Protein AF-A0A935AZ29-F1 (afdb_monomer)

Solvent-accessible surface area (backbone atoms only — not comparable to full-atom values): 34578 Å² total; per-residue (Å²): 134,59,68,70,59,53,54,51,51,51,54,51,46,58,69,48,47,62,60,46,58,65,52,66,77,64,65,74,76,57,64,61,58,50,52,41,52,52,49,41,52,54,18,55,52,34,42,72,74,44,56,75,71,42,26,54,54,17,50,50,54,36,53,52,41,54,60,68,49,54,85,45,92,51,44,73,58,53,51,52,52,50,48,53,51,47,54,53,47,50,60,52,46,57,55,52,74,77,37,100,56,60,80,73,56,61,77,51,50,57,63,28,51,51,39,40,53,52,23,51,54,50,24,73,73,65,75,39,66,81,65,26,55,60,34,48,50,50,21,49,50,50,38,52,49,46,70,74,32,62,79,53,41,55,55,50,52,56,47,52,50,53,51,50,57,49,53,51,45,57,50,49,54,51,51,50,51,48,46,39,64,69,50,50,48,52,51,56,50,48,30,61,71,73,69,52,55,91,84,69,61,91,74,74,56,95,84,63,82,74,75,74,75,85,74,79,81,73,86,79,85,80,86,87,81,88,82,91,80,88,80,83,87,79,80,74,55,70,73,54,54,52,51,53,51,55,51,51,52,54,49,50,52,52,47,53,51,50,53,51,50,53,50,55,48,49,73,71,65,58,80,69,71,83,72,87,64,59,78,56,55,79,79,71,38,73,37,49,82,49,70,72,57,36,58,54,36,54,51,53,48,51,52,53,50,55,54,46,58,58,49,71,77,42,91,65,92,62,95,68,82,71,79,67,50,75,37,67,32,70,66,67,83,74,39,74,80,52,67,83,72,58,94,55,80,40,35,32,38,36,23,21,36,50,46,54,22,50,65,28,57,79,78,33,14,30,54,28,31,39,19,52,52,29,42,62,37,80,40,61,31,32,26,46,34,62,28,41,72,70,46,22,49,47,53,50,27,57,55,43,55,51,47,58,74,76,44,80,72,42,61,34,37,40,44,38,37,56,65,42,38,59,49,30,49,55,38,29,14,71,68,36,42,52,84,56,53,68,88,72,51,43,61,64,38,51,50,53,51,57,50,50,54,50,48,65,76,61,73,66,86,75,70,86,75,67,94,68,74,78,62,62,51,70,76,70,59,42,64,60,50,10,51,33,39,30,55,36,44,47,56,14,52,52,51,37,48,58,49,29,56,77,62,78,24,48,77,49,44,31,36,52,45,35,59,59,64,36,47,74,75,43,73,53,53,52,53,30,36,54,34,73,66,55,48,67,73,56,33,53,47,49,32,49,20,52,52,45,21,53,64,68,38,54,91,72,66,51,46,78,39,43,64,77,60,41,77,57,76,68,47,37,44,74,46,58,62,32,34,19,45,69,41,19,41,53,50,19,62,68,48,42,62,64,50,29,61,79,63,73,48,71,84,49,74,71,68,82,73,74,90,86,121

Structure (mmCIF, N/CA/C/O backbone):
data_AF-A0A935AZ29-F1
#
_entry.id   AF-A0A935AZ29-F1
#
loop_
_atom_site.group_PDB
_atom_site.id
_atom_site.type_symbol
_atom_site.label_atom_id
_atom_site.label_alt_id
_atom_site.label_comp_id
_atom_site.label_asym_id
_atom_site.label_entity_id
_atom_site.label_seq_id
_atom_site.pdbx_PDB_ins_code
_atom_site.Cartn_x
_atom_site.Cartn_y
_atom_site.Cartn_z
_atom_site.occupancy
_atom_site.B_iso_or_equiv
_atom_site.auth_seq_id
_atom_site.auth_comp_id
_atom_site.auth_asym_id
_atom_site.auth_atom_id
_atom_site.pdbx_PDB_model_num
ATOM 1 N N . MET A 1 1 ? 31.786 -24.483 1.253 1.00 43.69 1 MET A N 1
ATOM 2 C CA . MET A 1 1 ? 31.634 -24.511 -0.225 1.00 43.69 1 MET A CA 1
ATOM 3 C C . MET A 1 1 ? 30.413 -23.687 -0.594 1.00 43.69 1 MET A C 1
ATOM 5 O O . MET A 1 1 ? 29.490 -23.657 0.206 1.00 43.69 1 MET A O 1
ATOM 9 N N . SER A 1 2 ? 30.392 -23.009 -1.744 1.00 54.06 2 SER A N 1
ATOM 10 C CA . SER A 1 2 ? 29.169 -22.340 -2.207 1.00 54.06 2 SER A CA 1
ATOM 11 C C . SER A 1 2 ? 28.239 -23.341 -2.896 1.00 54.06 2 SER A C 1
ATOM 13 O O . SER A 1 2 ? 28.697 -24.238 -3.604 1.00 54.06 2 SER A O 1
ATOM 15 N N . ASP A 1 3 ? 26.934 -23.154 -2.717 1.00 44.38 3 ASP A N 1
ATOM 16 C CA . ASP A 1 3 ? 25.854 -23.972 -3.293 1.00 44.38 3 ASP A CA 1
ATOM 17 C C . ASP A 1 3 ? 26.015 -24.177 -4.820 1.00 44.38 3 ASP A C 1
ATOM 19 O O . ASP A 1 3 ? 25.846 -25.270 -5.357 1.00 44.38 3 ASP A O 1
ATOM 23 N N . ARG A 1 4 ? 26.527 -23.158 -5.524 1.00 45.59 4 ARG A N 1
ATOM 24 C CA . ARG A 1 4 ? 26.879 -23.237 -6.953 1.00 45.59 4 ARG A CA 1
ATOM 25 C C . ARG A 1 4 ? 27.866 -24.360 -7.299 1.00 45.59 4 ARG A C 1
ATOM 27 O O . ARG A 1 4 ? 27.698 -25.001 -8.330 1.00 45.59 4 ARG A O 1
ATOM 34 N N . VAL A 1 5 ? 28.884 -24.595 -6.467 1.00 45.91 5 VAL A N 1
ATOM 35 C CA . VAL A 1 5 ? 29.889 -25.652 -6.697 1.00 45.91 5 VAL A CA 1
ATOM 36 C C . VAL A 1 5 ? 29.271 -27.033 -6.481 1.00 45.91 5 VAL A C 1
ATOM 38 O O . VAL A 1 5 ? 29.545 -27.947 -7.254 1.00 45.91 5 VAL A O 1
ATOM 41 N N . LEU A 1 6 ? 28.386 -27.167 -5.488 1.00 44.88 6 LEU A N 1
ATOM 42 C CA . LEU A 1 6 ? 27.657 -28.407 -5.220 1.00 44.88 6 LEU A CA 1
ATOM 43 C C . LEU A 1 6 ? 26.726 -28.770 -6.388 1.00 44.88 6 LEU A C 1
ATOM 45 O O . LEU A 1 6 ? 26.780 -29.891 -6.886 1.00 44.88 6 LEU A O 1
ATOM 49 N N . ARG A 1 7 ? 25.941 -27.808 -6.892 1.00 45.50 7 ARG A N 1
ATOM 50 C CA . ARG A 1 7 ? 25.030 -28.012 -8.036 1.00 45.50 7 ARG A CA 1
ATOM 51 C C . ARG A 1 7 ? 25.766 -28.384 -9.329 1.00 45.50 7 ARG A C 1
ATOM 53 O O . ARG A 1 7 ? 25.302 -29.259 -10.054 1.00 45.50 7 ARG A O 1
ATOM 60 N N . ILE A 1 8 ? 26.923 -27.770 -9.601 1.00 48.09 8 ILE A N 1
ATOM 61 C CA . ILE A 1 8 ? 27.781 -28.145 -10.743 1.00 48.09 8 ILE A CA 1
ATOM 62 C C . ILE A 1 8 ? 28.334 -29.567 -10.555 1.00 48.09 8 ILE A C 1
ATOM 64 O O . ILE A 1 8 ? 28.278 -30.362 -11.489 1.00 48.09 8 ILE A O 1
ATOM 68 N N . GLY A 1 9 ? 28.798 -29.912 -9.348 1.00 44.81 9 GLY A N 1
ATOM 69 C CA . GLY A 1 9 ? 29.251 -31.266 -9.021 1.00 44.81 9 GLY A CA 1
ATOM 70 C C . GLY A 1 9 ? 28.166 -32.324 -9.242 1.00 44.81 9 GLY A C 1
ATOM 71 O O . GLY A 1 9 ? 28.434 -33.348 -9.858 1.00 44.81 9 GLY A O 1
ATOM 72 N N . ILE A 1 10 ? 26.927 -32.053 -8.822 1.00 46.47 10 ILE A N 1
ATOM 73 C CA . ILE A 1 10 ? 25.776 -32.945 -9.036 1.00 46.47 10 ILE A CA 1
ATOM 74 C C . ILE A 1 10 ? 25.456 -33.094 -10.532 1.00 46.47 10 ILE A C 1
ATOM 76 O O . ILE A 1 10 ? 25.300 -34.216 -11.008 1.00 46.47 10 ILE A O 1
ATOM 80 N N . ALA A 1 11 ? 25.409 -31.996 -11.294 1.00 46.31 11 ALA A N 1
ATOM 81 C CA . ALA A 1 11 ? 25.107 -32.041 -12.727 1.00 46.31 11 ALA A CA 1
ATOM 82 C C . ALA A 1 11 ? 26.162 -32.822 -13.536 1.00 46.31 11 ALA A C 1
ATOM 84 O O . ALA A 1 11 ? 25.806 -33.631 -14.394 1.00 46.31 11 ALA A O 1
ATOM 85 N N . VAL A 1 12 ? 27.452 -32.628 -13.230 1.00 46.06 12 VAL A N 1
ATOM 86 C CA . VAL A 1 12 ? 28.551 -33.395 -13.842 1.00 46.06 12 VAL A CA 1
ATOM 87 C C . VAL A 1 12 ? 28.464 -34.869 -13.446 1.00 46.06 12 VAL A C 1
ATOM 89 O O . VAL A 1 12 ? 28.540 -35.727 -14.321 1.00 46.06 12 VAL A O 1
ATOM 92 N N . SER A 1 13 ? 28.222 -35.178 -12.167 1.00 43.66 13 SER A N 1
ATOM 93 C CA . SER A 1 13 ? 28.039 -36.560 -11.708 1.00 43.66 13 SER A CA 1
ATOM 94 C C . SER A 1 13 ? 26.893 -37.261 -12.438 1.00 43.66 13 SER A C 1
ATOM 96 O O . SER A 1 13 ? 27.091 -38.359 -12.942 1.00 43.66 13 SER A O 1
ATOM 98 N N . ILE A 1 14 ? 25.723 -36.632 -12.585 1.00 47.75 14 ILE A N 1
ATOM 99 C CA . ILE A 1 14 ? 24.576 -37.229 -13.295 1.00 47.75 14 ILE A CA 1
ATOM 100 C C . ILE A 1 14 ? 24.903 -37.474 -14.779 1.00 47.75 14 ILE A C 1
ATOM 102 O O . ILE A 1 14 ? 24.623 -38.556 -15.299 1.00 47.75 14 ILE A O 1
ATOM 106 N N . GLY A 1 15 ? 25.546 -36.512 -15.452 1.00 45.72 15 GLY A N 1
ATOM 10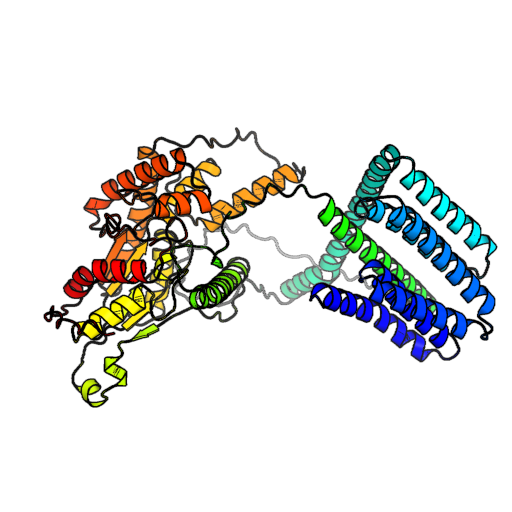7 C CA . GLY A 1 15 ? 25.950 -36.650 -16.857 1.00 45.72 15 GLY A CA 1
ATOM 108 C C . GLY A 1 15 ? 27.014 -37.729 -17.107 1.00 45.72 15 GLY A C 1
ATOM 109 O O . GLY A 1 15 ? 27.065 -38.295 -18.197 1.00 45.72 15 GLY A O 1
ATOM 110 N N . VAL A 1 16 ? 27.838 -38.038 -16.101 1.00 45.22 16 VAL A N 1
ATOM 111 C CA . VAL A 1 16 ? 28.940 -39.012 -16.176 1.00 45.22 16 VAL A CA 1
ATOM 112 C C . VAL A 1 16 ? 28.525 -40.411 -15.694 1.00 45.22 16 VAL A C 1
ATOM 114 O O . VAL A 1 16 ? 28.940 -41.405 -16.290 1.00 45.22 16 VAL A O 1
ATOM 117 N N . VAL A 1 17 ? 27.670 -40.514 -14.670 1.00 44.66 17 VAL A N 1
ATOM 118 C CA . VAL A 1 17 ? 27.229 -41.790 -14.070 1.00 44.66 17 VAL A CA 1
ATOM 119 C C . VAL A 1 17 ? 26.362 -42.618 -15.024 1.00 44.66 17 VAL A C 1
ATOM 121 O O . VAL A 1 17 ? 26.523 -43.836 -15.078 1.00 44.66 17 VAL A O 1
ATOM 124 N N . GLY A 1 18 ? 25.499 -41.988 -15.831 1.00 49.12 18 GLY A N 1
ATOM 125 C CA . GLY A 1 18 ? 24.672 -42.693 -16.824 1.00 49.12 18 GLY A CA 1
ATOM 126 C C . GLY A 1 18 ? 25.494 -43.491 -17.856 1.00 49.12 18 GLY A C 1
ATOM 127 O O . GLY A 1 18 ? 25.250 -44.686 -18.037 1.00 49.12 18 GLY A O 1
ATOM 128 N N . PRO A 1 19 ? 26.499 -42.878 -18.513 1.00 48.34 19 PRO A N 1
ATOM 129 C CA . PRO A 1 19 ? 27.476 -43.597 -19.331 1.00 48.34 19 PRO A CA 1
ATOM 130 C C . PRO A 1 19 ? 28.297 -44.638 -18.554 1.00 48.34 19 PRO A C 1
ATOM 132 O O . PRO A 1 19 ? 28.540 -45.722 -19.082 1.00 48.34 19 PRO A O 1
ATOM 135 N N . LEU A 1 20 ? 28.694 -44.344 -17.308 1.00 43.06 20 LEU A N 1
ATOM 136 C CA . LEU A 1 20 ? 29.490 -45.251 -16.468 1.00 43.06 20 LEU A CA 1
ATOM 137 C C . LEU A 1 20 ? 28.772 -46.574 -16.183 1.00 43.06 20 LEU A C 1
ATOM 139 O O . LEU A 1 20 ? 29.375 -47.633 -16.347 1.00 43.06 20 LEU A O 1
ATOM 143 N N . ALA A 1 21 ? 27.483 -46.523 -15.834 1.00 45.62 21 ALA A N 1
ATOM 144 C CA . ALA A 1 21 ? 26.670 -47.711 -15.567 1.00 45.62 21 ALA A CA 1
ATOM 145 C C . ALA A 1 21 ? 26.665 -48.692 -16.757 1.00 45.62 21 ALA A C 1
ATOM 147 O O . ALA A 1 21 ? 26.836 -49.893 -16.570 1.00 45.62 21 ALA A O 1
ATOM 148 N N . ARG A 1 22 ? 26.587 -48.176 -17.993 1.00 45.03 22 ARG A N 1
ATOM 149 C CA . ARG A 1 22 ? 26.667 -48.986 -19.224 1.00 45.03 22 ARG A CA 1
ATOM 150 C C . ARG A 1 22 ? 28.060 -49.514 -19.562 1.00 45.03 22 ARG A C 1
ATOM 152 O O . ARG A 1 22 ? 28.168 -50.453 -20.343 1.00 45.03 22 ARG A O 1
ATOM 159 N N . ILE A 1 23 ? 29.124 -48.896 -19.053 1.00 45.34 23 ILE A N 1
ATOM 160 C CA . ILE A 1 23 ? 30.498 -49.374 -19.271 1.00 45.34 23 ILE A CA 1
ATOM 161 C C . ILE A 1 23 ? 30.816 -50.506 -18.286 1.00 45.34 23 ILE A C 1
ATOM 163 O O . ILE A 1 23 ? 31.440 -51.491 -18.683 1.00 45.34 23 ILE A O 1
ATOM 167 N N . ILE A 1 24 ? 30.317 -50.411 -17.048 1.00 47.31 24 ILE A N 1
ATOM 168 C CA . ILE A 1 24 ? 30.446 -51.445 -16.008 1.00 47.31 24 ILE A CA 1
ATOM 169 C C . ILE A 1 24 ? 29.859 -52.791 -16.472 1.00 47.31 24 ILE A C 1
ATOM 171 O O . ILE A 1 24 ? 30.486 -53.824 -16.253 1.00 47.31 24 ILE A O 1
ATOM 175 N N . GLU A 1 25 ? 28.741 -52.789 -17.206 1.00 47.16 25 GLU A N 1
ATOM 176 C CA . GLU A 1 25 ? 28.139 -54.004 -17.791 1.00 47.16 25 GLU A CA 1
ATOM 177 C C . GLU A 1 25 ? 29.014 -54.720 -18.846 1.00 47.16 25 GLU A C 1
ATOM 179 O O . GLU A 1 25 ? 28.689 -55.840 -19.235 1.00 47.16 25 GLU A O 1
ATOM 184 N N . THR A 1 26 ? 30.099 -54.109 -19.352 1.00 47.38 26 THR A N 1
ATOM 185 C CA . THR A 1 26 ? 30.843 -54.647 -20.516 1.00 47.38 26 THR A CA 1
ATOM 186 C C . THR A 1 26 ? 32.161 -55.365 -20.216 1.00 47.38 26 THR A C 1
ATOM 188 O O . THR A 1 26 ? 32.652 -56.065 -21.100 1.00 47.38 26 THR A O 1
ATOM 191 N N . GLY A 1 27 ? 32.701 -55.253 -18.997 1.00 51.75 27 GLY A N 1
ATOM 192 C CA . GLY A 1 27 ? 33.921 -55.956 -18.570 1.00 51.75 27 GLY A CA 1
ATOM 193 C C . GLY A 1 27 ? 35.248 -55.465 -19.191 1.00 51.75 27 GLY A C 1
ATOM 194 O O . GLY A 1 27 ? 35.277 -54.880 -20.270 1.00 51.75 27 GLY A O 1
ATOM 195 N N . SER A 1 28 ? 36.345 -55.751 -18.474 1.00 52.88 28 SER A N 1
ATOM 196 C CA . SER A 1 28 ? 37.759 -55.406 -18.756 1.00 52.88 28 SER A CA 1
ATOM 197 C C . SER A 1 28 ? 38.143 -53.909 -18.774 1.00 52.88 28 SER A C 1
ATOM 199 O O . SER A 1 28 ? 37.348 -53.047 -19.141 1.00 52.88 28 SER A O 1
ATOM 201 N N . ASP A 1 29 ? 39.380 -53.637 -18.319 1.00 50.22 29 ASP A N 1
ATOM 202 C CA . ASP A 1 29 ? 40.332 -52.493 -18.418 1.00 50.22 29 ASP A CA 1
ATOM 203 C C . ASP A 1 29 ? 39.850 -51.033 -18.544 1.00 50.22 29 ASP A C 1
ATOM 205 O O . ASP A 1 29 ? 40.463 -50.106 -18.009 1.00 50.22 29 ASP A O 1
ATOM 209 N N . ARG A 1 30 ? 38.733 -50.795 -19.223 1.00 53.62 30 ARG A N 1
ATOM 210 C CA . ARG A 1 30 ? 38.114 -49.490 -19.480 1.00 53.62 30 ARG A CA 1
ATOM 211 C C . ARG A 1 30 ? 37.703 -48.767 -18.201 1.00 53.62 30 ARG A C 1
ATOM 213 O O . ARG A 1 30 ? 37.704 -47.538 -18.186 1.00 53.62 30 ARG A O 1
ATOM 220 N N . LEU A 1 31 ? 37.406 -49.501 -17.125 1.00 53.03 31 LEU A N 1
ATOM 221 C CA . LEU A 1 31 ? 37.087 -48.920 -15.818 1.00 53.03 31 LEU A CA 1
ATOM 222 C C . LEU A 1 31 ? 38.240 -48.045 -15.297 1.00 53.03 31 LEU A C 1
ATOM 224 O O . LEU A 1 31 ? 37.994 -46.933 -14.835 1.00 53.03 31 LEU A O 1
ATOM 228 N N . ALA A 1 32 ? 39.494 -48.489 -15.449 1.00 54.56 32 ALA A N 1
ATOM 229 C CA . ALA A 1 32 ? 40.665 -47.716 -15.036 1.00 54.56 32 ALA A CA 1
ATOM 230 C C . ALA A 1 32 ? 40.810 -46.426 -15.862 1.00 54.56 32 ALA A C 1
ATOM 232 O O . ALA A 1 32 ? 41.009 -45.351 -15.298 1.00 54.56 32 ALA A O 1
ATOM 233 N N . SER A 1 33 ? 40.631 -46.498 -17.187 1.00 53.34 33 SER A N 1
ATOM 234 C CA . SER A 1 33 ? 40.669 -45.311 -18.057 1.00 53.34 33 SER A CA 1
ATOM 235 C C . SER A 1 33 ? 39.563 -44.303 -17.731 1.00 53.34 33 SER A C 1
ATOM 237 O O . SER A 1 33 ? 39.808 -43.099 -17.757 1.00 53.34 33 SER A O 1
ATOM 239 N N . VAL A 1 34 ? 38.359 -44.777 -17.393 1.00 55.00 34 VAL A N 1
ATOM 240 C CA . VAL A 1 34 ? 37.235 -43.912 -17.009 1.00 55.00 34 VAL A CA 1
ATOM 241 C C . VAL A 1 34 ? 37.463 -43.273 -15.638 1.00 55.00 34 VAL A C 1
ATOM 243 O O . VAL A 1 34 ? 37.246 -42.072 -15.503 1.00 55.00 34 VAL A O 1
ATOM 246 N N . ILE A 1 35 ? 37.964 -44.015 -14.644 1.00 61.34 35 ILE A N 1
ATOM 247 C CA . ILE A 1 35 ? 38.332 -43.450 -13.334 1.00 61.34 35 ILE A CA 1
ATOM 248 C C . ILE A 1 35 ? 39.399 -42.359 -13.505 1.00 61.34 35 ILE A C 1
ATOM 250 O O . ILE A 1 35 ? 39.239 -41.265 -12.968 1.00 61.34 35 ILE A O 1
ATOM 254 N N . VAL A 1 36 ? 40.436 -42.605 -14.313 1.00 59.62 36 VAL A N 1
ATOM 255 C CA . VAL A 1 36 ? 41.476 -41.607 -14.614 1.00 59.62 36 VAL A CA 1
ATOM 256 C C . VAL A 1 36 ? 40.881 -40.371 -15.301 1.00 59.62 36 VAL A C 1
ATOM 258 O O . VAL A 1 36 ? 41.150 -39.260 -14.857 1.00 59.62 36 VAL A O 1
ATOM 261 N N . LEU A 1 37 ? 40.018 -40.527 -16.312 1.00 56.50 37 LEU A N 1
ATOM 262 C CA . LEU A 1 37 ? 39.328 -39.402 -16.967 1.00 56.50 37 LEU A CA 1
ATOM 263 C C . LEU A 1 37 ? 38.460 -38.583 -15.998 1.00 56.50 37 LEU A C 1
ATOM 265 O O . LEU A 1 37 ? 38.469 -37.353 -16.054 1.00 56.50 37 LEU A O 1
ATOM 269 N N . VAL A 1 38 ? 37.744 -39.242 -15.085 1.00 58.25 38 VAL A N 1
ATOM 270 C CA . VAL A 1 38 ? 36.916 -38.574 -14.071 1.00 58.25 38 VAL A CA 1
ATOM 271 C C . VAL A 1 38 ? 37.784 -37.802 -13.073 1.00 58.25 38 VAL A C 1
ATOM 273 O O . VAL A 1 38 ? 37.507 -36.630 -12.810 1.00 58.25 38 VAL A O 1
ATOM 276 N N . VAL A 1 39 ? 38.865 -38.400 -12.562 1.00 63.56 39 VAL A N 1
ATOM 277 C CA . VAL A 1 39 ? 39.782 -37.723 -11.626 1.00 63.56 39 VAL A CA 1
ATOM 278 C C . VAL A 1 39 ? 40.533 -36.571 -12.306 1.00 63.56 39 VAL A C 1
ATOM 280 O O . VAL A 1 39 ? 40.658 -35.501 -11.710 1.00 63.56 39 VAL A O 1
ATOM 283 N N . LEU A 1 40 ? 40.949 -36.724 -13.570 1.00 60.44 40 LEU A N 1
ATOM 284 C CA . LEU A 1 40 ? 41.510 -35.633 -14.377 1.00 60.44 40 LEU A CA 1
ATOM 285 C C . LEU A 1 40 ? 40.500 -34.486 -14.549 1.00 60.44 40 LEU A C 1
ATOM 287 O O . LEU A 1 40 ? 40.853 -33.327 -14.332 1.00 60.44 40 LEU A O 1
ATOM 291 N N . GLY A 1 41 ? 39.237 -34.792 -14.865 1.00 62.41 41 GLY A N 1
ATOM 292 C CA . GLY A 1 41 ? 38.167 -33.799 -14.997 1.00 62.41 41 GLY A CA 1
ATOM 293 C C . GLY A 1 41 ? 37.921 -33.009 -13.707 1.00 62.41 41 GLY A C 1
ATOM 294 O O . GLY A 1 41 ? 37.930 -31.775 -13.721 1.00 62.41 41 GLY A O 1
ATOM 295 N N . PHE A 1 42 ? 37.779 -33.698 -12.569 1.00 59.38 42 PHE A N 1
ATOM 296 C CA . PHE A 1 42 ? 37.645 -33.045 -11.261 1.00 59.38 42 PHE A CA 1
ATOM 297 C C . PHE A 1 42 ? 38.903 -32.259 -10.862 1.00 59.38 42 PHE A C 1
ATOM 299 O O . PHE A 1 42 ? 38.783 -31.165 -10.304 1.00 59.38 42 PHE A O 1
ATOM 306 N N . GLY A 1 43 ? 40.097 -32.755 -11.198 1.00 64.12 43 GLY A N 1
ATOM 307 C CA . GLY A 1 43 ? 41.363 -32.051 -11.002 1.00 64.12 43 GLY A CA 1
ATOM 308 C C . GLY A 1 43 ? 41.422 -30.732 -11.776 1.00 64.12 43 GLY A C 1
ATOM 309 O O . GLY A 1 43 ? 41.698 -29.686 -11.191 1.00 64.12 43 GLY A O 1
ATOM 310 N N . VAL A 1 44 ? 41.085 -30.733 -13.068 1.00 59.84 44 VAL A N 1
ATOM 311 C CA . VAL A 1 44 ? 41.073 -29.514 -13.897 1.00 59.84 44 VAL A CA 1
ATOM 312 C C . VAL A 1 44 ? 40.068 -28.486 -13.362 1.00 59.84 44 VAL A C 1
ATOM 314 O O . VAL A 1 44 ? 40.403 -27.305 -13.238 1.00 59.84 44 VAL A O 1
ATOM 317 N N . VAL A 1 45 ? 38.866 -28.915 -12.960 1.00 53.44 45 VAL A N 1
ATOM 318 C CA . VAL A 1 45 ? 37.859 -28.025 -12.351 1.00 53.44 45 VAL A CA 1
ATOM 319 C C . VAL A 1 45 ? 38.340 -27.466 -11.004 1.00 53.44 45 VAL A C 1
ATOM 321 O O . VAL A 1 45 ? 38.231 -26.261 -10.764 1.00 53.44 45 VAL A O 1
ATOM 324 N N . GLY A 1 46 ? 38.930 -28.302 -10.143 1.00 60.62 46 GLY A N 1
ATOM 325 C CA . GLY A 1 46 ? 39.492 -27.891 -8.851 1.00 60.62 46 GLY A CA 1
ATOM 326 C C . GLY A 1 46 ? 40.662 -26.910 -8.985 1.00 60.62 46 GLY A C 1
ATOM 327 O O . GLY A 1 46 ? 40.726 -25.918 -8.256 1.00 60.62 46 GLY A O 1
ATOM 328 N N . ALA A 1 47 ? 41.541 -27.127 -9.966 1.00 58.94 47 ALA A N 1
ATOM 329 C CA . ALA A 1 47 ? 42.641 -26.225 -10.292 1.00 58.94 47 ALA A CA 1
ATOM 330 C C . ALA A 1 47 ? 42.151 -24.875 -10.852 1.00 58.94 47 ALA A C 1
ATOM 332 O O . ALA A 1 47 ? 42.747 -23.834 -10.569 1.00 58.94 47 ALA A O 1
ATOM 333 N N . HIS A 1 48 ? 41.049 -24.863 -11.608 1.00 55.53 48 HIS A N 1
ATOM 334 C CA . HIS A 1 48 ? 40.499 -23.637 -12.188 1.00 55.53 48 HIS A CA 1
ATOM 335 C C . HIS A 1 48 ? 39.697 -22.793 -11.178 1.00 55.53 48 HIS A C 1
ATOM 337 O O . HIS A 1 48 ? 39.780 -21.562 -11.195 1.00 55.53 48 HIS A O 1
ATOM 343 N N . ALA A 1 49 ? 38.934 -23.435 -10.286 1.00 53.50 49 ALA A N 1
ATOM 344 C CA . ALA A 1 49 ? 38.009 -22.763 -9.366 1.00 53.50 49 ALA A CA 1
ATOM 345 C C . ALA A 1 49 ? 38.547 -22.553 -7.935 1.00 53.50 49 ALA A C 1
ATOM 347 O O . ALA A 1 49 ? 37.981 -21.757 -7.185 1.00 53.50 49 ALA A O 1
ATOM 348 N N . GLY A 1 50 ? 39.604 -23.266 -7.534 1.00 58.94 50 GLY A N 1
ATOM 349 C CA . GLY A 1 50 ? 40.095 -23.291 -6.155 1.00 58.94 50 GLY A CA 1
ATOM 350 C C . GLY A 1 50 ? 41.136 -22.228 -5.783 1.00 58.94 50 GLY A C 1
ATOM 351 O O . GLY A 1 50 ? 41.752 -21.579 -6.638 1.00 58.94 50 GLY A O 1
ATOM 352 N N . THR A 1 51 ? 41.364 -22.098 -4.470 1.00 71.00 51 THR A N 1
ATOM 353 C CA . THR A 1 51 ? 42.488 -21.344 -3.888 1.00 71.00 51 THR A CA 1
ATOM 354 C C . THR A 1 51 ? 43.808 -22.065 -4.174 1.00 71.00 51 THR A C 1
ATOM 356 O O . THR A 1 51 ? 43.805 -23.242 -4.529 1.00 71.00 51 THR A O 1
ATOM 359 N N . LEU A 1 52 ? 44.956 -21.398 -3.992 1.00 63.22 52 LEU A N 1
ATOM 360 C CA . LEU A 1 52 ? 46.284 -21.970 -4.280 1.00 63.22 52 LEU A CA 1
ATOM 361 C C . LEU A 1 52 ? 46.475 -23.388 -3.701 1.00 63.22 52 LEU A C 1
ATOM 363 O O . LEU A 1 52 ? 46.932 -24.28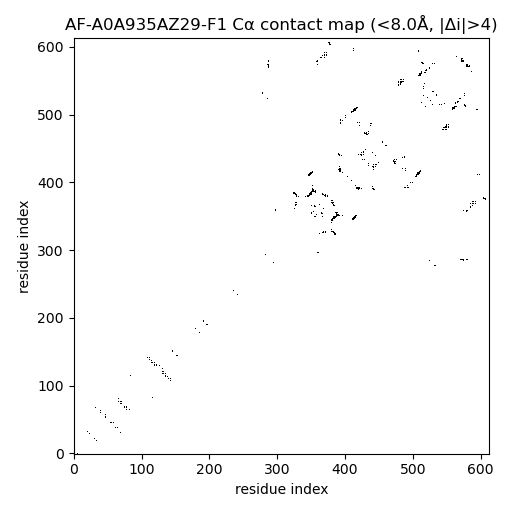5 -4.406 1.00 63.22 52 LEU A O 1
ATOM 367 N N . ARG A 1 53 ? 46.025 -23.619 -2.459 1.00 57.09 53 ARG A N 1
ATOM 368 C CA . ARG A 1 53 ? 46.061 -24.936 -1.800 1.00 57.09 53 ARG A CA 1
ATOM 369 C C . ARG A 1 53 ? 45.238 -25.989 -2.552 1.00 57.09 53 ARG A C 1
ATOM 371 O O . ARG A 1 53 ? 45.712 -27.103 -2.741 1.00 57.09 53 ARG A O 1
ATOM 378 N N . THR A 1 54 ? 44.039 -25.643 -3.030 1.00 61.94 54 THR A N 1
ATOM 379 C CA . THR A 1 54 ? 43.212 -26.544 -3.853 1.00 61.94 54 THR A CA 1
ATOM 380 C C . THR A 1 54 ? 43.857 -26.836 -5.208 1.00 61.94 54 THR A C 1
ATOM 382 O O . THR A 1 54 ? 43.736 -27.953 -5.698 1.00 61.94 54 THR A O 1
ATOM 385 N N . ARG A 1 55 ? 44.576 -25.870 -5.800 1.00 65.38 55 ARG A N 1
ATOM 386 C CA . ARG A 1 55 ? 45.295 -26.064 -7.074 1.00 65.38 55 ARG A CA 1
ATOM 387 C C . ARG A 1 55 ? 46.461 -27.037 -6.935 1.00 65.38 55 ARG A C 1
ATOM 389 O O . ARG A 1 55 ? 46.625 -27.897 -7.792 1.00 65.38 55 ARG A O 1
ATOM 396 N N . ILE A 1 56 ? 47.220 -26.939 -5.842 1.00 63.91 56 ILE A N 1
ATOM 397 C CA . ILE A 1 56 ? 48.314 -27.870 -5.524 1.00 63.91 56 ILE A CA 1
ATOM 398 C C . ILE A 1 56 ? 47.765 -29.291 -5.322 1.00 63.91 56 ILE A C 1
ATOM 400 O O . ILE A 1 56 ? 48.267 -30.230 -5.931 1.00 63.91 56 ILE A O 1
ATOM 404 N N . VAL A 1 57 ? 46.687 -29.447 -4.542 1.00 60.81 57 VAL A N 1
ATOM 405 C CA . VAL A 1 57 ? 46.030 -30.752 -4.324 1.00 60.81 57 VAL A CA 1
ATOM 406 C C . VAL A 1 57 ? 45.484 -31.337 -5.633 1.00 60.81 57 VAL A C 1
ATOM 408 O O . VAL A 1 57 ? 45.676 -32.520 -5.902 1.00 60.81 57 VAL A O 1
ATOM 411 N N . ALA A 1 58 ? 44.858 -30.517 -6.479 1.00 63.25 58 ALA A N 1
ATOM 412 C CA . ALA A 1 58 ? 44.365 -30.948 -7.784 1.00 63.25 58 ALA A CA 1
ATOM 413 C C . ALA A 1 58 ? 45.497 -31.372 -8.738 1.00 63.25 58 ALA A C 1
ATOM 415 O O . ALA A 1 58 ? 45.386 -32.403 -9.398 1.00 63.25 58 ALA A O 1
ATOM 416 N N . GLY A 1 59 ? 46.605 -30.623 -8.776 1.00 66.44 59 GLY A N 1
ATOM 417 C CA . GLY A 1 59 ? 47.795 -30.981 -9.553 1.00 66.44 59 GLY A CA 1
ATOM 418 C C . GLY A 1 59 ? 48.431 -32.293 -9.085 1.00 66.44 59 GLY A C 1
ATOM 419 O O . GLY A 1 59 ? 48.770 -33.136 -9.913 1.00 66.44 59 GLY A O 1
ATOM 420 N N . ALA A 1 60 ? 48.512 -32.513 -7.770 1.00 64.31 60 ALA A N 1
ATOM 421 C CA . ALA A 1 60 ? 48.993 -33.768 -7.195 1.00 64.31 60 ALA A CA 1
ATOM 422 C C . ALA A 1 60 ? 48.077 -34.958 -7.541 1.00 64.31 60 ALA A C 1
ATOM 424 O O . ALA A 1 60 ? 48.573 -36.018 -7.915 1.00 64.31 60 ALA A O 1
ATOM 425 N N . ALA A 1 61 ? 46.751 -34.780 -7.495 1.00 60.09 61 ALA A N 1
ATOM 426 C CA . ALA A 1 61 ? 45.789 -35.814 -7.886 1.00 60.09 61 ALA A CA 1
ATOM 427 C C . ALA A 1 61 ? 45.874 -36.169 -9.385 1.00 60.09 61 ALA A C 1
ATOM 429 O O . ALA A 1 61 ? 45.815 -37.346 -9.745 1.00 60.09 61 ALA A O 1
ATOM 430 N N . ILE A 1 62 ? 46.073 -35.170 -10.254 1.00 65.69 62 ILE A N 1
ATOM 431 C CA . ILE A 1 62 ? 46.333 -35.362 -11.690 1.00 65.69 62 ILE A CA 1
ATOM 432 C C . ILE A 1 62 ? 47.626 -36.165 -11.898 1.00 65.69 62 ILE A C 1
ATOM 434 O O . ILE A 1 62 ? 47.610 -37.179 -12.593 1.00 65.69 62 ILE A O 1
ATOM 438 N N . ALA A 1 63 ? 48.728 -35.758 -11.260 1.00 62.62 63 ALA A N 1
ATOM 439 C CA . ALA A 1 63 ? 50.022 -36.428 -11.386 1.00 62.62 63 ALA A CA 1
ATOM 440 C C . ALA A 1 63 ? 49.980 -37.882 -10.881 1.00 62.62 63 ALA A C 1
ATOM 442 O O . ALA A 1 63 ? 50.458 -38.782 -11.569 1.00 62.62 63 ALA A O 1
ATOM 443 N N . ALA A 1 64 ? 49.344 -38.129 -9.731 1.00 62.59 64 ALA A N 1
ATOM 444 C CA . ALA A 1 64 ? 49.156 -39.473 -9.187 1.00 62.59 64 ALA A CA 1
ATOM 445 C C . ALA A 1 64 ? 48.300 -40.362 -10.107 1.00 62.59 64 ALA A C 1
ATOM 447 O O . ALA A 1 64 ? 48.631 -41.527 -10.314 1.00 62.59 64 ALA A O 1
ATOM 448 N N . SER A 1 65 ? 47.245 -39.811 -10.719 1.00 60.44 65 SER A N 1
ATOM 449 C CA . SER A 1 65 ? 46.389 -40.549 -11.663 1.00 60.44 65 SER A CA 1
ATOM 450 C C . SER A 1 65 ? 47.129 -40.927 -12.948 1.00 60.44 65 SER A C 1
ATOM 452 O O . SER A 1 65 ? 46.957 -42.032 -13.457 1.00 60.44 65 SER A O 1
ATOM 454 N N . LEU A 1 66 ? 47.986 -40.035 -13.457 1.00 59.81 66 LEU A N 1
ATOM 455 C CA . LEU A 1 66 ? 48.836 -40.310 -14.619 1.00 59.81 66 LEU A CA 1
ATOM 456 C C . LEU A 1 66 ? 49.929 -41.343 -14.299 1.00 59.81 66 LEU A C 1
ATOM 458 O O . LEU A 1 66 ? 50.168 -42.238 -15.107 1.00 59.81 66 LEU A O 1
ATOM 462 N N . ALA A 1 67 ? 50.539 -41.272 -13.111 1.00 62.69 67 ALA A N 1
ATOM 463 C CA . ALA A 1 67 ? 51.509 -42.265 -12.647 1.00 62.69 67 ALA A CA 1
ATOM 464 C C . ALA A 1 67 ? 50.871 -43.654 -12.457 1.00 62.69 67 ALA A C 1
ATOM 466 O O . ALA A 1 67 ? 51.455 -44.657 -12.860 1.00 62.69 67 ALA A O 1
ATOM 467 N N . PHE A 1 68 ? 49.648 -43.719 -11.920 1.00 59.62 68 PHE A N 1
ATOM 468 C CA . PHE A 1 68 ? 48.883 -44.962 -11.775 1.00 59.62 68 PHE A CA 1
ATOM 469 C C . PHE A 1 68 ? 48.460 -45.565 -13.128 1.00 59.62 68 PHE A C 1
ATOM 471 O O . PHE A 1 68 ? 48.415 -46.783 -13.277 1.00 59.62 68 PHE A O 1
ATOM 478 N N . ALA A 1 69 ? 48.196 -44.732 -14.140 1.00 55.69 69 ALA A N 1
ATOM 479 C CA . ALA A 1 69 ? 47.849 -45.181 -15.491 1.00 55.69 69 ALA A CA 1
ATOM 480 C C . ALA A 1 69 ? 49.050 -45.689 -16.319 1.00 55.69 69 ALA A C 1
ATOM 482 O O . ALA A 1 69 ? 48.854 -46.362 -17.330 1.00 55.69 69 ALA A O 1
ATOM 483 N N . TRP A 1 70 ? 50.283 -45.363 -15.916 1.00 56.75 70 TRP A N 1
ATOM 484 C CA . TRP A 1 70 ? 51.515 -45.624 -16.673 1.00 56.75 70 TRP A CA 1
ATOM 485 C C . TRP A 1 70 ? 51.892 -47.112 -16.881 1.00 56.75 70 TRP A C 1
ATOM 487 O O . TRP A 1 70 ? 52.409 -47.438 -17.957 1.00 56.75 70 TRP A O 1
ATOM 497 N N . PRO A 1 71 ? 51.664 -48.039 -15.922 1.00 49.88 71 PRO A N 1
ATOM 498 C CA . PRO A 1 71 ? 52.045 -49.446 -16.087 1.00 49.88 71 PRO A CA 1
ATOM 499 C C . PRO A 1 71 ? 51.113 -50.238 -17.012 1.00 49.88 71 PRO A C 1
ATOM 501 O O . PRO A 1 71 ? 51.543 -51.233 -17.591 1.00 49.88 71 PRO A O 1
ATOM 504 N N . LEU A 1 72 ? 49.856 -49.807 -17.155 1.00 55.94 72 LEU A N 1
ATOM 505 C CA . LEU A 1 72 ? 48.845 -50.469 -17.981 1.00 55.94 72 LEU A CA 1
ATOM 506 C C . LEU A 1 72 ? 49.201 -50.331 -19.476 1.00 55.94 72 LEU A C 1
ATOM 508 O O . LEU A 1 72 ? 49.734 -49.304 -19.900 1.00 55.94 72 LEU A O 1
ATOM 512 N N . GLU A 1 73 ? 48.842 -51.310 -20.319 1.00 48.44 73 GLU A N 1
ATOM 513 C CA . GLU A 1 73 ? 49.128 -51.292 -21.777 1.00 48.44 73 GLU A CA 1
ATOM 514 C C . GLU A 1 73 ? 48.481 -50.112 -22.541 1.00 48.44 73 GLU A C 1
ATOM 516 O O . GLU A 1 73 ? 48.795 -49.829 -23.697 1.00 48.44 73 GLU A O 1
ATOM 521 N N . VAL A 1 74 ? 47.667 -49.326 -21.836 1.00 54.28 74 VAL A N 1
ATOM 522 C CA . VAL A 1 74 ? 47.087 -48.022 -22.190 1.00 54.28 74 VAL A CA 1
ATOM 523 C C . VAL A 1 74 ? 48.154 -46.935 -22.481 1.00 54.28 74 VAL A C 1
ATOM 525 O O . VAL A 1 74 ? 47.795 -45.803 -22.799 1.00 54.28 74 VAL A O 1
ATOM 528 N N . ARG A 1 75 ? 49.463 -47.244 -22.449 1.00 54.78 75 ARG A N 1
ATOM 529 C CA . ARG A 1 75 ? 50.605 -46.316 -22.646 1.00 54.78 75 ARG A CA 1
ATOM 530 C C . ARG A 1 75 ? 50.424 -45.280 -23.763 1.00 54.78 75 ARG A C 1
ATOM 532 O O . ARG A 1 75 ? 50.699 -44.102 -23.547 1.00 54.78 75 ARG A O 1
ATOM 539 N N . ARG A 1 76 ? 49.946 -45.685 -24.948 1.00 55.75 76 ARG A N 1
ATOM 540 C CA . ARG A 1 76 ? 49.720 -44.758 -26.080 1.00 55.75 76 ARG A CA 1
ATOM 541 C C . ARG A 1 76 ? 48.584 -43.770 -25.804 1.00 55.75 76 ARG A C 1
ATOM 543 O O . ARG A 1 76 ? 48.682 -42.608 -26.178 1.00 55.75 76 ARG A O 1
ATOM 550 N N . SER A 1 77 ? 47.539 -44.217 -25.117 1.00 55.47 77 SER A N 1
ATOM 551 C CA . SER A 1 77 ? 46.368 -43.411 -24.778 1.00 55.47 77 SER A CA 1
ATOM 552 C C . SER A 1 77 ? 46.630 -42.459 -23.615 1.00 55.47 77 SER A C 1
ATOM 554 O O . SER A 1 77 ? 46.279 -41.284 -23.688 1.00 55.47 77 SER A O 1
ATOM 556 N N . ALA A 1 78 ? 47.304 -42.944 -22.569 1.00 54.78 78 ALA A N 1
ATOM 557 C CA . ALA A 1 78 ? 47.696 -42.128 -21.425 1.00 54.78 78 ALA A CA 1
ATOM 558 C C . ALA A 1 78 ? 48.659 -41.002 -21.840 1.00 54.78 78 ALA A C 1
ATOM 560 O O . ALA A 1 78 ? 48.478 -39.866 -21.412 1.00 54.78 78 ALA A O 1
ATOM 561 N N . ALA A 1 79 ? 49.623 -41.279 -22.728 1.00 56.53 79 ALA A N 1
ATOM 562 C CA . ALA A 1 79 ? 50.541 -40.266 -23.251 1.00 56.53 79 ALA A CA 1
ATOM 563 C C . ALA A 1 79 ? 49.832 -39.179 -24.083 1.00 56.53 79 ALA A C 1
ATOM 565 O O . ALA A 1 79 ? 50.165 -38.001 -23.961 1.00 56.53 79 ALA A O 1
ATOM 566 N N . VAL A 1 80 ? 48.835 -39.551 -24.894 1.00 57.81 80 VAL A N 1
ATOM 567 C CA . VAL A 1 80 ? 48.049 -38.607 -25.710 1.00 57.81 80 VAL A CA 1
ATOM 568 C C . VAL A 1 80 ? 47.180 -37.697 -24.836 1.00 57.81 80 VAL A C 1
ATOM 570 O O . VAL A 1 80 ? 47.212 -36.479 -25.010 1.00 57.81 80 VAL A O 1
ATOM 573 N N . VAL A 1 81 ? 46.476 -38.257 -23.845 1.00 59.38 81 VAL A N 1
ATOM 574 C CA . VAL A 1 81 ? 45.686 -37.472 -22.879 1.00 59.38 81 VAL A CA 1
ATOM 575 C C . VAL A 1 81 ? 46.597 -36.588 -22.020 1.00 59.38 81 VAL A C 1
ATOM 577 O O . VAL A 1 81 ? 46.314 -35.405 -21.849 1.00 59.38 81 VAL A O 1
ATOM 580 N N . ALA A 1 82 ? 47.738 -37.104 -21.549 1.00 60.50 82 ALA A N 1
ATOM 581 C CA . ALA A 1 82 ? 48.721 -36.314 -20.807 1.00 60.50 82 ALA A CA 1
ATOM 582 C C . ALA A 1 82 ? 49.264 -35.137 -21.634 1.00 60.50 82 ALA A C 1
ATOM 584 O O . ALA A 1 82 ? 49.368 -34.029 -21.110 1.00 60.50 82 ALA A O 1
ATOM 585 N N . ALA A 1 83 ? 49.549 -35.337 -22.926 1.00 61.69 83 ALA A N 1
ATOM 586 C CA . ALA A 1 83 ? 49.972 -34.267 -23.827 1.00 61.69 83 ALA A CA 1
ATOM 587 C C . ALA A 1 83 ? 48.862 -33.224 -24.053 1.00 61.69 83 ALA A C 1
ATOM 589 O O . ALA A 1 83 ? 49.130 -32.025 -23.977 1.00 61.69 83 ALA A O 1
ATOM 590 N N . GLY A 1 84 ? 47.611 -33.654 -24.259 1.00 60.94 84 GLY A N 1
ATOM 591 C CA . GLY A 1 84 ? 46.454 -32.757 -24.372 1.00 60.94 84 GLY A CA 1
ATOM 592 C C . GLY A 1 84 ? 46.238 -31.916 -23.108 1.00 60.94 84 GLY A C 1
ATOM 593 O O . GLY A 1 84 ? 46.125 -30.690 -23.183 1.00 60.94 84 GLY A O 1
ATOM 594 N N . CYS A 1 85 ? 46.276 -32.553 -21.934 1.00 62.19 85 CYS A N 1
ATOM 595 C CA . CYS A 1 85 ? 46.209 -31.877 -20.640 1.00 62.19 85 CYS A CA 1
ATOM 596 C C . CYS A 1 85 ? 47.398 -30.933 -20.408 1.00 62.19 85 CYS A C 1
ATOM 598 O O . CYS A 1 85 ? 47.192 -29.838 -19.890 1.00 62.19 85 CYS A O 1
ATOM 600 N N . ALA A 1 86 ? 48.618 -31.303 -20.809 1.00 60.81 86 ALA A N 1
ATOM 601 C CA . ALA A 1 86 ? 49.803 -30.457 -20.673 1.00 60.81 86 ALA A CA 1
ATOM 602 C C . ALA A 1 86 ? 49.727 -29.207 -21.565 1.00 60.81 86 ALA A C 1
ATOM 604 O O . ALA A 1 86 ? 49.979 -28.103 -21.086 1.00 60.81 86 ALA A O 1
ATOM 605 N N . VAL A 1 87 ? 49.309 -29.342 -22.828 1.00 57.25 87 VAL A N 1
ATOM 606 C CA . VAL A 1 87 ? 49.109 -28.199 -23.740 1.00 57.25 87 VAL A CA 1
ATOM 607 C C . VAL A 1 87 ? 48.010 -27.267 -23.218 1.00 57.25 87 VAL A C 1
ATOM 609 O O . VAL A 1 87 ? 48.200 -26.049 -23.187 1.00 57.25 87 VAL A O 1
ATOM 612 N N . ALA A 1 88 ? 46.894 -27.821 -22.730 1.00 57.25 88 ALA A N 1
ATOM 613 C CA . ALA A 1 88 ? 45.838 -27.036 -22.094 1.00 57.25 88 ALA A CA 1
ATOM 614 C C . ALA A 1 88 ? 46.333 -26.326 -20.817 1.00 57.25 88 ALA A C 1
ATOM 616 O O . ALA A 1 88 ? 46.055 -25.142 -20.624 1.00 57.25 88 ALA A O 1
ATOM 617 N N . ALA A 1 89 ? 47.105 -27.012 -19.970 1.00 58.41 89 ALA A N 1
ATOM 618 C CA . ALA A 1 89 ? 47.665 -26.450 -18.744 1.00 58.41 89 ALA A CA 1
ATOM 619 C C . ALA A 1 89 ? 48.671 -25.324 -19.024 1.00 58.41 89 ALA A C 1
ATOM 621 O O . ALA A 1 89 ? 48.583 -24.279 -18.388 1.00 58.41 89 ALA A O 1
ATOM 622 N N . VAL A 1 90 ? 49.574 -25.483 -19.998 1.00 55.06 90 VAL A N 1
ATOM 623 C CA . VAL A 1 90 ? 50.545 -24.444 -20.388 1.00 55.06 90 VAL A CA 1
ATOM 624 C C . VAL A 1 90 ? 49.833 -23.209 -20.949 1.00 55.06 90 VAL A C 1
ATOM 626 O O . VAL A 1 90 ? 50.136 -22.094 -20.526 1.00 55.06 90 VAL A O 1
ATOM 629 N N . GLY A 1 91 ? 48.833 -23.389 -21.821 1.00 55.00 91 GLY A N 1
ATOM 630 C CA . GLY A 1 91 ? 48.032 -22.278 -22.349 1.00 55.00 91 GLY A CA 1
ATOM 631 C C . GLY A 1 91 ? 47.225 -21.533 -21.275 1.00 55.00 91 GLY A C 1
ATOM 632 O O . GLY A 1 91 ? 47.078 -20.312 -21.342 1.00 55.00 91 GLY A O 1
ATOM 633 N N . LEU A 1 92 ? 46.738 -22.245 -20.253 1.00 52.19 92 LEU A N 1
ATOM 634 C CA . LEU A 1 92 ? 46.053 -21.648 -19.101 1.00 52.19 92 LEU A CA 1
ATOM 635 C C . LEU A 1 92 ? 47.025 -20.961 -18.127 1.00 52.19 92 LEU A C 1
ATOM 637 O O . LEU A 1 92 ? 46.694 -19.904 -17.587 1.00 52.19 92 LEU A O 1
ATOM 641 N N . LEU A 1 93 ? 48.215 -21.528 -17.909 1.00 49.84 93 LEU A N 1
ATOM 642 C CA . LEU A 1 93 ? 49.218 -20.993 -16.989 1.00 49.84 93 LEU A CA 1
ATOM 643 C C . LEU A 1 93 ? 49.864 -19.714 -17.530 1.00 49.84 93 LEU A C 1
ATOM 645 O O . LEU A 1 93 ? 49.828 -18.706 -16.827 1.00 49.84 93 LEU A O 1
ATOM 649 N N . ASP A 1 94 ? 50.362 -19.700 -18.771 1.00 47.97 94 ASP A N 1
ATOM 650 C CA . ASP A 1 94 ? 51.045 -18.526 -19.347 1.00 47.97 94 ASP A CA 1
ATOM 651 C C . ASP A 1 94 ? 50.114 -17.295 -19.415 1.00 47.97 94 ASP A C 1
ATOM 653 O O . ASP A 1 94 ? 50.491 -16.190 -19.015 1.00 47.97 94 ASP A O 1
ATOM 657 N N . GLY A 1 95 ? 48.840 -17.503 -19.780 1.00 50.00 95 GLY A N 1
ATOM 658 C CA . GLY A 1 95 ? 47.813 -16.454 -19.752 1.00 50.00 95 GLY A CA 1
ATOM 659 C C . GLY A 1 95 ? 47.448 -15.962 -18.343 1.00 50.00 95 GLY A C 1
ATOM 660 O O . GLY A 1 95 ? 47.086 -14.794 -18.173 1.00 50.00 95 GLY A O 1
ATOM 661 N N . SER A 1 96 ? 47.561 -16.824 -17.325 1.00 45.94 96 SER A N 1
ATOM 662 C CA . SER A 1 96 ? 47.286 -16.468 -15.924 1.00 45.94 96 SER A CA 1
ATOM 663 C C . SER A 1 96 ? 48.452 -15.771 -15.219 1.00 45.94 96 SER A C 1
ATOM 665 O O . SER A 1 96 ? 48.215 -14.975 -14.314 1.00 45.94 96 SER A O 1
ATOM 667 N N . ILE A 1 97 ? 49.693 -16.047 -15.636 1.00 48.03 97 ILE A N 1
ATOM 668 C CA . ILE A 1 97 ? 50.912 -15.514 -15.012 1.00 48.03 97 ILE A CA 1
ATOM 669 C C . ILE A 1 97 ? 51.241 -14.113 -15.548 1.00 48.03 97 ILE A C 1
ATOM 671 O O . ILE A 1 97 ? 51.722 -13.272 -14.793 1.00 48.03 97 ILE A O 1
ATOM 675 N N . ARG A 1 98 ? 50.950 -13.822 -16.826 1.00 47.75 98 ARG A N 1
ATOM 676 C CA . ARG A 1 98 ? 51.316 -12.540 -17.463 1.00 47.75 98 ARG A CA 1
ATOM 677 C C . ARG A 1 98 ? 50.237 -11.454 -17.457 1.00 47.75 98 ARG A C 1
ATOM 679 O O . ARG A 1 98 ? 50.503 -10.360 -17.947 1.00 47.75 98 ARG A O 1
ATOM 686 N N . SER A 1 99 ? 49.022 -11.713 -16.960 1.00 45.84 99 SER A N 1
ATOM 687 C CA . SER A 1 99 ? 47.938 -10.718 -17.012 1.00 45.84 99 SER A CA 1
ATOM 688 C C . SER A 1 99 ? 47.156 -10.576 -15.702 1.00 45.84 99 SER A C 1
ATOM 690 O O . SER A 1 99 ? 46.495 -11.499 -15.231 1.00 45.84 99 SER A O 1
ATOM 692 N N . ALA A 1 100 ? 47.127 -9.354 -15.160 1.00 40.44 100 ALA A N 1
ATOM 693 C CA . ALA A 1 100 ? 46.305 -8.988 -13.999 1.00 40.44 100 ALA A CA 1
ATOM 694 C C . ALA A 1 100 ? 44.780 -9.027 -14.279 1.00 40.44 100 ALA A C 1
ATOM 696 O O . ALA A 1 100 ? 43.967 -8.724 -13.407 1.00 40.44 100 ALA A O 1
ATOM 697 N N . SER A 1 101 ? 44.364 -9.417 -15.491 1.00 49.31 101 SER A N 1
ATOM 698 C CA . SER A 1 101 ? 42.970 -9.490 -15.934 1.00 49.31 101 SER A CA 1
ATOM 699 C C . SER A 1 101 ? 42.557 -10.906 -16.360 1.00 49.31 101 SER A C 1
ATOM 701 O O . SER A 1 101 ? 41.903 -11.092 -17.386 1.00 49.31 101 SER A O 1
ATOM 703 N N . ALA A 1 102 ? 42.823 -11.914 -15.519 1.00 49.25 102 ALA A N 1
ATOM 704 C CA . ALA A 1 102 ? 42.448 -13.327 -15.725 1.00 49.25 102 ALA A CA 1
ATOM 705 C C . ALA A 1 102 ? 40.954 -13.598 -16.067 1.00 49.25 102 ALA A C 1
ATOM 707 O O . ALA A 1 102 ? 40.586 -14.707 -16.457 1.00 49.25 102 ALA A O 1
ATOM 708 N N . ARG A 1 103 ? 40.070 -12.593 -15.963 1.00 52.31 103 ARG A N 1
ATOM 709 C CA . ARG A 1 103 ? 38.692 -12.625 -16.492 1.00 52.31 103 ARG A CA 1
ATOM 710 C C . ARG A 1 103 ? 38.612 -12.594 -18.032 1.00 52.31 103 ARG A C 1
ATOM 712 O O . ARG A 1 103 ? 37.643 -13.108 -18.578 1.00 52.31 103 ARG A O 1
ATOM 719 N N . SER A 1 104 ? 39.598 -12.033 -18.736 1.00 48.34 104 SER A N 1
ATOM 720 C CA . SER A 1 104 ? 39.559 -11.805 -20.196 1.00 48.34 104 SER A CA 1
ATOM 721 C C . SER A 1 104 ? 39.933 -13.031 -21.049 1.00 48.34 104 SER A C 1
ATOM 723 O O . SER A 1 104 ? 39.490 -13.137 -22.203 1.00 48.34 104 SER A O 1
ATOM 725 N N . ALA A 1 105 ? 40.706 -13.962 -20.475 1.00 50.50 105 ALA A N 1
ATOM 726 C CA . ALA A 1 105 ? 41.240 -15.156 -21.138 1.00 50.50 105 ALA A CA 1
ATOM 727 C C . ALA A 1 105 ? 40.238 -16.324 -21.240 1.00 50.50 105 ALA A C 1
ATOM 729 O O . ALA A 1 105 ? 40.328 -17.129 -22.165 1.00 50.50 105 ALA A O 1
ATOM 730 N N . ARG A 1 106 ? 39.248 -16.400 -20.335 1.00 55.06 106 ARG A N 1
ATOM 731 C CA . ARG A 1 106 ? 38.281 -17.519 -20.253 1.00 55.06 106 ARG A CA 1
ATOM 732 C C . ARG A 1 106 ? 37.612 -17.896 -21.591 1.00 55.06 106 ARG A C 1
ATOM 734 O O . ARG A 1 106 ? 37.547 -19.089 -21.879 1.00 55.06 106 ARG A O 1
ATOM 741 N N . PRO A 1 107 ? 37.185 -16.950 -22.457 1.00 57.06 107 PRO A N 1
ATOM 742 C CA . PRO A 1 107 ? 36.515 -17.304 -23.713 1.00 57.06 107 PRO A CA 1
ATOM 743 C C . PRO A 1 107 ? 37.426 -17.913 -24.792 1.00 57.06 107 PRO A C 1
ATOM 745 O O . PRO A 1 107 ? 36.909 -18.396 -25.791 1.00 57.06 107 PRO A O 1
ATOM 748 N N . ALA A 1 108 ? 38.755 -17.885 -24.628 1.00 54.03 108 ALA A N 1
ATOM 749 C CA . ALA A 1 108 ? 39.694 -18.479 -25.588 1.00 54.03 108 ALA A CA 1
ATOM 750 C C . ALA A 1 108 ? 39.880 -19.997 -25.395 1.00 54.03 108 ALA A C 1
ATOM 752 O O . ALA A 1 108 ? 40.249 -20.694 -26.336 1.00 54.03 108 ALA A O 1
ATOM 753 N N . ALA A 1 109 ? 39.604 -20.520 -24.194 1.00 61.28 109 ALA A N 1
ATOM 754 C CA . ALA A 1 109 ? 39.776 -21.941 -23.891 1.00 61.28 109 ALA A CA 1
ATOM 755 C C . ALA A 1 109 ? 38.668 -22.818 -24.504 1.00 61.28 109 ALA A C 1
ATOM 757 O O . ALA A 1 109 ? 38.941 -23.928 -24.949 1.00 61.28 109 ALA A O 1
ATOM 758 N N . VAL A 1 110 ? 37.427 -22.320 -24.563 1.00 66.44 110 VAL A N 1
ATOM 759 C CA . VAL A 1 110 ? 36.252 -23.105 -24.994 1.00 66.44 110 VAL A CA 1
ATOM 760 C C . VAL A 1 110 ? 36.357 -23.618 -26.445 1.00 66.44 110 VAL A C 1
ATOM 762 O O . VAL A 1 110 ? 36.130 -24.810 -26.647 1.00 66.44 110 VAL A O 1
ATOM 765 N N . PRO A 1 111 ? 36.748 -22.810 -27.456 1.00 66.56 111 PRO A N 1
ATOM 766 C CA . PRO A 1 111 ? 36.900 -23.298 -28.830 1.00 66.56 111 PRO A CA 1
ATOM 767 C C . PRO A 1 111 ? 38.041 -24.312 -28.969 1.00 66.56 111 PRO A C 1
ATOM 769 O O . PRO A 1 111 ? 37.886 -25.318 -29.654 1.00 66.56 111 PRO A O 1
ATOM 772 N N . ALA A 1 112 ? 39.171 -24.077 -28.294 1.00 69.94 112 ALA A N 1
ATOM 773 C CA . ALA A 1 112 ? 40.314 -24.987 -28.324 1.00 69.94 112 ALA A CA 1
ATOM 774 C C . ALA A 1 112 ? 39.967 -26.345 -27.688 1.00 69.94 112 ALA A C 1
ATOM 776 O O . ALA A 1 112 ? 40.235 -27.384 -28.286 1.00 69.94 112 ALA A O 1
ATOM 777 N N . LEU A 1 113 ? 39.291 -26.340 -26.532 1.00 70.50 113 LEU A N 1
ATOM 778 C CA . LEU A 1 113 ? 38.789 -27.549 -25.872 1.00 70.50 113 LEU A CA 1
ATOM 779 C C . LEU A 1 113 ? 37.771 -28.306 -26.737 1.00 70.50 113 LEU A C 1
ATOM 781 O O . LEU A 1 113 ? 37.824 -29.531 -26.791 1.00 70.50 113 LEU A O 1
ATOM 785 N N . ALA A 1 114 ? 36.888 -27.606 -27.456 1.00 71.69 114 ALA A N 1
ATOM 786 C CA . ALA A 1 114 ? 35.949 -28.244 -28.378 1.00 71.69 114 ALA A CA 1
ATOM 787 C C . ALA A 1 114 ? 36.665 -28.956 -29.543 1.00 71.69 114 ALA A C 1
ATOM 789 O O . ALA A 1 114 ? 36.307 -30.082 -29.885 1.00 71.69 114 ALA A O 1
ATOM 790 N N . VAL A 1 115 ? 37.705 -28.341 -30.121 1.00 75.69 115 VAL A N 1
ATOM 791 C CA . VAL A 1 115 ? 38.512 -28.969 -31.184 1.00 75.69 115 VAL A CA 1
ATOM 792 C C . VAL A 1 115 ? 39.309 -30.163 -30.643 1.00 75.69 115 VAL A C 1
ATOM 794 O O . VAL A 1 115 ? 39.336 -31.205 -31.294 1.00 75.69 115 VAL A O 1
ATOM 797 N N . VAL A 1 116 ? 39.883 -30.066 -29.437 1.00 74.75 116 VAL A N 1
ATOM 798 C CA . VAL A 1 116 ? 40.564 -31.197 -28.776 1.00 74.75 116 VAL A CA 1
ATOM 799 C C . VAL A 1 116 ? 39.596 -32.355 -28.514 1.00 74.75 116 VAL A C 1
ATOM 801 O O . VAL A 1 116 ? 39.912 -33.482 -28.882 1.00 74.75 116 VAL A O 1
ATOM 804 N N . ALA A 1 117 ? 38.393 -32.095 -27.992 1.00 72.88 117 ALA A N 1
ATOM 805 C CA . ALA A 1 117 ? 37.380 -33.129 -27.755 1.00 72.88 117 ALA A CA 1
ATOM 806 C C . ALA A 1 117 ? 36.921 -33.822 -29.055 1.00 72.88 117 ALA A C 1
ATOM 808 O O . ALA A 1 117 ? 36.750 -35.040 -29.089 1.00 72.88 117 ALA A O 1
ATOM 809 N N . VAL A 1 118 ? 36.770 -33.075 -30.158 1.00 74.38 118 VAL A N 1
ATOM 810 C CA . VAL A 1 118 ? 36.516 -33.668 -31.487 1.00 74.38 118 VAL A CA 1
ATOM 811 C C . VAL A 1 118 ? 37.704 -34.521 -31.941 1.00 74.38 118 VAL A C 1
ATOM 813 O O . VAL A 1 118 ? 37.499 -35.617 -32.463 1.00 74.38 118 VAL A O 1
ATOM 816 N N . GLY A 1 119 ? 38.936 -34.065 -31.699 1.00 76.94 119 GLY A N 1
ATOM 817 C CA . GLY A 1 119 ? 40.153 -34.842 -31.930 1.00 76.94 119 GLY A CA 1
ATOM 818 C C . GLY A 1 119 ? 40.153 -36.165 -31.167 1.00 76.94 119 GLY A C 1
ATOM 819 O O . GLY A 1 119 ? 40.390 -37.207 -31.772 1.00 76.94 119 GLY A O 1
ATOM 820 N N . GLU A 1 120 ? 39.826 -36.149 -29.874 1.00 73.44 120 GLU A N 1
ATOM 821 C CA . GLU A 1 120 ? 39.766 -37.351 -29.033 1.00 73.44 120 GLU A CA 1
ATOM 822 C C . GLU A 1 120 ? 38.708 -38.339 -29.536 1.00 73.44 120 GLU A C 1
ATOM 824 O O . GLU A 1 120 ? 38.987 -39.532 -29.632 1.00 73.44 120 GLU A O 1
ATOM 829 N N . VAL A 1 121 ? 37.529 -37.860 -29.949 1.00 71.00 121 VAL A N 1
ATOM 830 C CA . VAL A 1 121 ? 36.476 -38.706 -30.541 1.00 71.00 121 VAL A CA 1
ATOM 831 C C . VAL A 1 121 ? 36.914 -39.313 -31.880 1.00 71.00 121 VAL A C 1
ATOM 833 O O . VAL A 1 121 ? 36.660 -40.494 -32.132 1.00 71.00 121 VAL A O 1
ATOM 836 N N . LEU A 1 122 ? 37.586 -38.544 -32.744 1.00 72.50 122 LEU A N 1
ATOM 837 C CA . LEU A 1 122 ? 38.122 -39.048 -34.014 1.00 72.50 122 LEU A CA 1
ATOM 838 C C . LEU A 1 122 ? 39.230 -40.081 -33.781 1.00 72.50 122 LEU A C 1
ATOM 840 O O . LEU A 1 122 ? 39.233 -41.140 -34.407 1.00 72.50 122 LEU A O 1
ATOM 844 N N . TRP A 1 123 ? 40.139 -39.814 -32.850 1.00 78.81 123 TRP A N 1
ATOM 845 C CA . TRP A 1 123 ? 41.214 -40.731 -32.501 1.00 78.81 123 TRP A CA 1
ATOM 846 C C . TRP A 1 123 ? 40.687 -42.013 -31.839 1.00 78.81 123 TRP A C 1
ATOM 848 O O . TRP A 1 123 ? 41.075 -43.100 -32.259 1.00 78.81 123 TRP A O 1
ATOM 858 N N . TYR A 1 124 ? 39.717 -41.923 -30.923 1.00 73.38 124 TYR A N 1
ATOM 859 C CA . TYR A 1 124 ? 39.021 -43.084 -30.353 1.00 73.38 124 TYR A CA 1
ATOM 860 C C . TYR A 1 124 ? 38.330 -43.933 -31.432 1.00 73.38 124 TYR A C 1
ATOM 862 O O . TYR A 1 124 ? 38.355 -45.161 -31.378 1.00 73.38 124 TYR A O 1
ATOM 870 N N . ARG A 1 125 ? 37.739 -43.290 -32.448 1.00 70.94 125 ARG A N 1
ATOM 871 C CA . ARG A 1 125 ? 37.061 -43.972 -33.561 1.00 70.94 125 ARG A CA 1
ATOM 872 C C . ARG A 1 125 ? 38.018 -44.642 -34.552 1.00 70.94 125 ARG A C 1
ATOM 874 O O . ARG A 1 125 ? 37.645 -45.654 -35.141 1.00 70.94 125 ARG A O 1
ATOM 881 N N . HIS A 1 126 ? 39.197 -44.065 -34.782 1.00 76.19 126 HIS A N 1
ATOM 882 C CA . HIS A 1 126 ? 40.108 -44.480 -35.857 1.00 76.19 126 HIS A CA 1
ATOM 883 C C . HIS A 1 126 ? 41.422 -45.117 -35.373 1.00 76.19 126 HIS A C 1
ATOM 885 O O . HIS A 1 126 ? 42.190 -45.601 -36.200 1.00 76.19 126 HIS A O 1
ATOM 891 N N . GLY A 1 127 ? 41.721 -45.095 -34.071 1.00 78.12 127 GLY A N 1
ATOM 892 C CA . GLY A 1 127 ? 42.927 -45.668 -33.453 1.00 78.12 127 GLY A CA 1
ATOM 893 C C . GLY A 1 127 ? 44.260 -45.008 -33.845 1.00 78.12 127 GLY A C 1
ATOM 894 O O . GLY A 1 127 ? 45.296 -45.323 -33.262 1.00 78.12 127 GLY A O 1
ATOM 895 N N . SER A 1 128 ? 44.259 -44.093 -34.820 1.00 78.88 128 SER A N 1
ATOM 896 C CA . SER A 1 128 ? 45.469 -43.557 -35.446 1.00 78.88 128 SER A CA 1
ATOM 897 C C . SER A 1 128 ? 45.877 -42.196 -34.866 1.00 78.88 128 SER A C 1
ATOM 899 O O . SER A 1 128 ? 45.137 -41.220 -35.035 1.00 78.88 128 SER A O 1
ATOM 901 N N . PRO A 1 129 ? 47.066 -42.067 -34.240 1.00 74.25 129 PRO A N 1
ATOM 902 C CA . PRO A 1 129 ? 47.559 -40.782 -33.737 1.00 74.25 129 PRO A CA 1
ATOM 903 C C . PRO A 1 129 ? 47.850 -39.776 -34.866 1.00 74.25 129 PRO A C 1
ATOM 905 O O . PRO A 1 129 ? 47.859 -38.570 -34.623 1.00 74.25 129 PRO A O 1
ATOM 908 N N . VAL A 1 130 ? 48.008 -40.251 -36.109 1.00 77.75 130 VAL A N 1
ATOM 909 C CA . VAL A 1 130 ? 48.202 -39.417 -37.310 1.00 77.75 130 VAL A CA 1
ATOM 910 C C . VAL A 1 130 ? 46.978 -38.536 -37.594 1.00 77.75 130 VAL A C 1
ATOM 912 O O . VAL A 1 130 ? 47.123 -37.453 -38.147 1.00 77.75 130 VAL A O 1
ATOM 915 N N . VAL A 1 131 ? 45.778 -38.952 -37.168 1.00 74.19 131 VAL A N 1
ATOM 916 C CA . VAL A 1 131 ? 44.549 -38.141 -37.274 1.00 74.19 131 VAL A CA 1
ATOM 917 C C . VAL A 1 131 ? 44.431 -37.144 -36.112 1.00 74.19 131 VAL A C 1
ATOM 919 O O . VAL A 1 131 ? 43.847 -36.076 -36.274 1.00 74.19 131 VAL A O 1
ATOM 922 N N . PHE A 1 132 ? 45.012 -37.454 -34.949 1.00 77.25 132 PHE A N 1
ATOM 923 C CA . PHE A 1 132 ? 44.932 -36.616 -33.748 1.00 77.25 132 PHE A CA 1
ATOM 924 C C . PHE A 1 132 ? 45.875 -35.408 -33.796 1.00 77.25 132 PHE A C 1
ATOM 926 O O . PHE A 1 132 ? 45.462 -34.282 -33.519 1.00 77.25 132 PHE A O 1
ATOM 933 N N . ALA A 1 133 ? 47.139 -35.624 -34.178 1.00 78.00 133 ALA A N 1
ATOM 934 C CA . ALA A 1 133 ? 48.162 -34.578 -34.156 1.00 78.00 133 ALA A CA 1
ATOM 935 C C . ALA A 1 133 ? 47.802 -33.324 -34.995 1.00 78.00 133 ALA A C 1
ATOM 937 O O . ALA A 1 133 ? 47.974 -32.217 -34.477 1.00 78.00 133 ALA A O 1
ATOM 938 N N . PRO A 1 134 ? 47.224 -33.434 -36.214 1.00 81.62 134 PRO A N 1
ATOM 939 C CA . PRO A 1 134 ? 46.743 -32.273 -36.965 1.00 81.62 134 PRO A CA 1
ATOM 940 C C . PRO A 1 134 ? 45.623 -31.514 -36.246 1.00 81.62 134 PRO A C 1
ATOM 942 O O . PRO A 1 134 ? 45.604 -30.287 -36.269 1.00 81.62 134 PRO A O 1
ATOM 945 N N . VAL A 1 135 ? 44.709 -32.215 -35.566 1.00 77.06 135 VAL A N 1
ATOM 946 C CA . VAL A 1 135 ? 43.591 -31.585 -34.842 1.00 77.06 135 VAL A CA 1
ATOM 947 C C . VAL A 1 135 ? 44.096 -30.801 -33.628 1.00 77.06 135 VAL A C 1
ATOM 949 O O . VAL A 1 135 ? 43.666 -29.669 -33.409 1.00 77.06 135 VAL A O 1
ATOM 952 N N . CYS A 1 136 ? 45.076 -31.332 -32.891 1.00 77.88 136 CYS A N 1
ATOM 953 C CA . CYS A 1 136 ? 45.748 -30.587 -31.822 1.00 77.88 136 CYS A CA 1
ATOM 954 C C . CYS A 1 136 ? 46.556 -29.393 -32.344 1.00 77.88 136 CYS A C 1
ATOM 956 O O . CYS A 1 136 ? 46.519 -28.327 -31.728 1.00 77.88 136 CYS A O 1
ATOM 958 N N . ALA A 1 137 ? 47.238 -29.527 -33.486 1.00 80.69 137 ALA A N 1
ATOM 959 C CA . ALA A 1 137 ? 47.936 -28.409 -34.121 1.00 80.69 137 ALA A CA 1
ATOM 960 C C . ALA A 1 137 ? 46.960 -27.288 -34.527 1.00 80.69 137 ALA A C 1
ATOM 962 O O . ALA A 1 137 ? 47.222 -26.116 -34.257 1.00 80.69 137 ALA A O 1
ATOM 963 N N . VAL A 1 138 ? 45.794 -27.640 -35.083 1.00 81.62 138 VAL A N 1
ATOM 964 C CA . VAL A 1 138 ? 44.712 -26.692 -35.398 1.00 81.62 138 VAL A CA 1
ATOM 965 C C . VAL A 1 138 ? 44.140 -26.050 -34.128 1.00 81.62 138 VAL A C 1
ATOM 967 O O . VAL A 1 138 ? 43.974 -24.832 -34.097 1.00 81.62 138 VAL A O 1
ATOM 970 N N . ALA A 1 139 ? 43.896 -26.813 -33.056 1.00 78.44 139 ALA A N 1
ATOM 971 C CA . ALA A 1 139 ? 43.434 -26.268 -31.775 1.00 78.44 139 ALA A CA 1
ATOM 972 C C . ALA A 1 139 ? 44.436 -25.263 -31.172 1.00 78.44 139 ALA A C 1
ATOM 974 O O . ALA A 1 139 ? 44.040 -24.187 -30.719 1.00 78.44 139 ALA A O 1
ATOM 975 N N . GLY A 1 140 ? 45.733 -25.586 -31.216 1.00 81.00 140 GLY A N 1
ATOM 976 C CA . GLY A 1 140 ? 46.814 -24.703 -30.778 1.00 81.00 140 GLY A CA 1
ATOM 977 C C . GLY A 1 140 ? 46.919 -23.437 -31.630 1.00 81.00 140 GLY A C 1
ATOM 978 O O . GLY A 1 140 ? 46.979 -22.334 -31.087 1.00 81.00 140 GLY A O 1
ATOM 979 N N . ALA A 1 141 ? 46.855 -23.565 -32.959 1.00 81.00 141 ALA A N 1
ATOM 980 C CA . ALA A 1 141 ? 46.846 -22.426 -33.875 1.00 81.00 141 ALA A CA 1
ATOM 981 C C . ALA A 1 141 ? 45.638 -21.504 -33.631 1.00 81.00 141 ALA A C 1
ATOM 983 O O . ALA A 1 141 ? 45.801 -20.286 -33.551 1.00 81.00 141 ALA A O 1
ATOM 984 N N . ILE A 1 142 ? 44.444 -22.074 -33.425 1.00 77.62 142 ILE A N 1
ATOM 985 C CA . ILE A 1 142 ? 43.235 -21.333 -33.043 1.00 77.62 142 ILE A CA 1
ATOM 986 C C . ILE A 1 142 ? 43.457 -20.576 -31.732 1.00 77.62 142 ILE A C 1
ATOM 988 O O . ILE A 1 142 ? 43.186 -19.378 -31.683 1.00 77.62 142 ILE A O 1
ATOM 992 N N . ALA A 1 143 ? 43.985 -21.226 -30.691 1.00 76.81 143 ALA A N 1
ATOM 993 C CA . ALA A 1 143 ? 44.250 -20.581 -29.405 1.00 76.81 143 ALA A CA 1
ATOM 994 C C . ALA A 1 143 ? 45.246 -19.410 -29.533 1.00 76.81 143 ALA A C 1
ATOM 996 O O . ALA A 1 143 ? 45.004 -18.333 -28.985 1.00 76.81 143 ALA A O 1
ATOM 997 N N . VAL A 1 144 ? 46.323 -19.577 -30.311 1.00 79.88 144 VAL A N 1
ATOM 998 C CA . VAL A 1 144 ? 47.332 -18.529 -30.556 1.00 79.88 144 VAL A CA 1
ATOM 999 C C . VAL A 1 144 ? 46.752 -17.354 -31.351 1.00 79.88 144 VAL A C 1
ATOM 1001 O O . VAL A 1 144 ? 46.956 -16.201 -30.968 1.00 79.88 144 VAL A O 1
ATOM 1004 N N . VAL A 1 145 ? 45.992 -17.614 -32.421 1.00 79.50 145 VAL A N 1
ATOM 1005 C CA . VAL A 1 145 ? 45.328 -16.564 -33.216 1.00 79.50 145 VAL A CA 1
ATOM 1006 C C . VAL A 1 145 ? 44.291 -15.816 -32.372 1.00 79.50 145 VAL A C 1
ATOM 1008 O O . VAL A 1 145 ? 44.236 -14.587 -32.409 1.00 79.50 145 VAL A O 1
ATOM 1011 N N . TRP A 1 146 ? 43.512 -16.533 -31.559 1.00 77.25 146 TRP A N 1
ATOM 1012 C CA . TRP A 1 146 ? 42.500 -15.962 -30.665 1.00 77.25 146 TRP A CA 1
ATOM 1013 C C . TRP A 1 146 ? 43.119 -15.103 -29.550 1.00 77.25 146 TRP A C 1
ATOM 1015 O O . TRP A 1 146 ? 42.530 -14.094 -29.156 1.00 77.25 146 TRP A O 1
ATOM 1025 N N . ALA A 1 147 ? 44.307 -15.473 -29.061 1.00 76.06 147 ALA A N 1
ATOM 1026 C CA . ALA A 1 147 ? 45.065 -14.695 -28.083 1.00 76.06 147 ALA A CA 1
ATOM 1027 C C . ALA A 1 147 ? 45.707 -13.433 -28.690 1.00 76.06 147 ALA A C 1
ATOM 1029 O O . ALA A 1 147 ? 45.704 -12.385 -28.048 1.00 76.06 147 ALA A O 1
ATOM 1030 N N . ARG A 1 148 ? 46.239 -13.512 -29.920 1.00 83.19 148 ARG A N 1
ATOM 1031 C CA . ARG A 1 148 ? 46.982 -12.408 -30.561 1.00 83.19 148 ARG A CA 1
ATOM 1032 C C . ARG A 1 148 ? 46.120 -11.427 -31.363 1.00 83.19 148 ARG A C 1
ATOM 1034 O O . ARG A 1 148 ? 46.531 -10.285 -31.538 1.00 83.19 148 ARG A O 1
ATOM 1041 N N . HIS A 1 149 ? 44.931 -11.822 -31.825 1.00 84.88 149 HIS A N 1
ATOM 1042 C CA . HIS A 1 149 ? 44.095 -10.994 -32.708 1.00 84.88 149 HIS A CA 1
ATOM 1043 C C . HIS A 1 149 ? 42.674 -10.767 -32.148 1.00 84.88 149 HIS A C 1
ATOM 1045 O O . HIS A 1 149 ? 41.717 -11.424 -32.577 1.00 84.88 149 HIS A O 1
ATOM 1051 N N . PRO A 1 150 ? 42.469 -9.789 -31.239 1.00 78.62 150 PRO A N 1
ATOM 1052 C CA . PRO A 1 150 ? 41.151 -9.512 -30.649 1.00 78.62 150 PRO A CA 1
ATOM 1053 C C . PRO A 1 150 ? 40.071 -9.141 -31.688 1.00 78.62 150 PRO A C 1
ATOM 1055 O O . PRO A 1 150 ? 38.906 -9.512 -31.531 1.00 78.62 150 PRO A O 1
ATOM 1058 N N . GLY A 1 151 ? 40.448 -8.504 -32.803 1.00 82.12 151 GLY A N 1
ATOM 1059 C CA . GLY A 1 151 ? 39.538 -8.222 -33.924 1.00 82.12 151 GLY A CA 1
ATOM 1060 C C . GLY A 1 151 ? 39.111 -9.457 -34.739 1.00 82.12 151 GLY A C 1
ATOM 1061 O O . GLY A 1 151 ? 38.111 -9.404 -35.460 1.00 82.12 151 GLY A O 1
ATOM 1062 N N . ALA A 1 152 ? 39.832 -10.580 -34.640 1.00 77.62 152 ALA A N 1
ATOM 1063 C CA . ALA A 1 152 ? 39.389 -11.870 -35.176 1.00 77.62 152 ALA A CA 1
ATOM 1064 C C . ALA A 1 152 ? 38.414 -12.550 -34.200 1.00 77.62 152 ALA A C 1
ATOM 1066 O O . ALA A 1 152 ? 37.332 -12.969 -34.610 1.00 77.62 152 ALA A O 1
ATOM 1067 N N . ARG A 1 153 ? 38.737 -12.542 -32.895 1.00 77.31 153 ARG A N 1
ATOM 1068 C CA . ARG A 1 153 ? 37.883 -13.047 -31.801 1.00 77.31 153 ARG A CA 1
ATOM 1069 C C . ARG A 1 153 ? 36.461 -12.480 -31.845 1.00 77.31 153 ARG A C 1
ATOM 1071 O O . ARG A 1 153 ? 35.509 -13.251 -31.733 1.00 77.31 153 ARG A O 1
ATOM 1078 N N . ALA A 1 154 ? 36.292 -11.170 -32.040 1.00 75.69 154 ALA A N 1
ATOM 1079 C CA . ALA A 1 154 ? 34.963 -10.554 -32.135 1.00 75.69 154 ALA A CA 1
ATOM 1080 C C . ALA A 1 154 ? 34.144 -11.113 -33.318 1.00 75.69 154 ALA A C 1
ATOM 1082 O O . ALA A 1 154 ? 33.011 -11.565 -33.141 1.00 75.69 154 ALA A O 1
ATOM 1083 N N . ARG A 1 155 ? 34.750 -11.168 -34.514 1.00 80.81 155 ARG A N 1
ATOM 1084 C CA . ARG A 1 155 ? 34.112 -11.685 -35.738 1.00 80.81 155 ARG A CA 1
ATOM 1085 C C . ARG A 1 155 ? 33.778 -13.176 -35.639 1.00 80.81 155 ARG A C 1
ATOM 1087 O O . ARG A 1 155 ? 32.677 -13.572 -36.014 1.00 80.81 155 ARG A O 1
ATOM 1094 N N . TRP A 1 156 ? 34.679 -13.988 -35.086 1.00 77.69 156 TRP A N 1
ATOM 1095 C CA . TRP A 1 156 ? 34.444 -15.417 -34.852 1.00 77.69 156 TRP A CA 1
ATOM 1096 C C . TRP A 1 156 ? 33.353 -15.668 -33.810 1.00 77.69 156 TRP A C 1
ATOM 1098 O O . TRP A 1 156 ? 32.476 -16.491 -34.053 1.00 77.69 156 TRP A O 1
ATOM 1108 N N . THR A 1 157 ? 33.326 -14.916 -32.706 1.00 75.88 157 THR A N 1
ATOM 1109 C CA . THR A 1 157 ? 32.257 -15.031 -31.696 1.00 75.88 157 THR A CA 1
ATOM 1110 C C . THR A 1 157 ? 30.888 -14.703 -32.309 1.00 75.88 157 THR A C 1
ATOM 1112 O O . THR A 1 157 ? 29.930 -15.449 -32.113 1.00 75.88 157 THR A O 1
ATOM 1115 N N . ALA A 1 158 ? 30.799 -13.655 -33.138 1.00 75.19 158 ALA A N 1
ATOM 1116 C CA . ALA A 1 158 ? 29.581 -13.310 -33.877 1.00 75.19 158 ALA A CA 1
ATOM 1117 C C . ALA A 1 158 ? 29.198 -14.343 -34.963 1.00 75.19 158 ALA A C 1
ATOM 1119 O O . ALA A 1 158 ? 28.020 -14.489 -35.294 1.00 75.19 158 ALA A O 1
ATOM 1120 N N . GLY A 1 159 ? 30.172 -15.061 -35.531 1.00 80.00 159 GLY A N 1
ATOM 1121 C CA . GLY A 1 159 ? 29.939 -16.193 -36.435 1.00 80.00 159 GLY A CA 1
ATOM 1122 C C . GLY A 1 159 ? 29.368 -17.408 -35.700 1.00 80.00 159 GLY A C 1
ATOM 1123 O O . GLY A 1 159 ? 28.296 -17.893 -36.054 1.00 80.00 159 GLY A O 1
ATOM 1124 N N . ILE A 1 160 ? 30.027 -17.835 -34.619 1.00 74.25 160 ILE A N 1
ATOM 1125 C CA . ILE A 1 160 ? 29.591 -18.944 -33.756 1.00 74.25 160 ILE A CA 1
ATOM 1126 C C . ILE A 1 160 ? 28.191 -18.670 -33.192 1.00 74.25 160 ILE A C 1
ATOM 1128 O O . ILE A 1 160 ? 27.347 -19.561 -33.215 1.00 74.25 160 ILE A O 1
ATOM 1132 N N . HIS A 1 161 ? 27.898 -17.438 -32.763 1.00 71.38 161 HIS A N 1
ATOM 1133 C CA . HIS A 1 161 ? 26.564 -17.069 -32.279 1.00 71.38 161 HIS A CA 1
ATOM 1134 C C . HIS A 1 161 ? 25.484 -17.180 -33.371 1.00 71.38 161 HIS A C 1
ATOM 1136 O O . HIS A 1 161 ? 24.387 -17.658 -33.091 1.00 71.38 161 HIS A O 1
ATOM 1142 N N . ARG A 1 162 ? 25.781 -16.796 -34.624 1.00 79.31 162 ARG A N 1
ATOM 1143 C CA . ARG A 1 162 ? 24.850 -16.950 -35.761 1.00 79.31 162 ARG A CA 1
ATOM 1144 C C . ARG A 1 162 ? 24.612 -18.413 -36.141 1.00 79.31 162 ARG A C 1
ATOM 1146 O O . ARG A 1 162 ? 23.478 -18.786 -36.433 1.00 79.31 162 ARG A O 1
ATOM 1153 N N . ILE A 1 163 ? 25.648 -19.250 -36.100 1.00 74.38 163 ILE A N 1
ATOM 1154 C CA . ILE A 1 163 ? 25.513 -20.696 -36.335 1.00 74.38 163 ILE A CA 1
ATOM 1155 C C . ILE A 1 163 ? 24.705 -21.333 -35.193 1.00 74.38 163 ILE A C 1
ATOM 1157 O O . ILE A 1 163 ? 23.710 -22.009 -35.444 1.00 74.38 163 ILE A O 1
ATOM 1161 N N . GLY A 1 164 ? 25.063 -21.043 -33.939 1.00 75.00 164 GLY A N 1
ATOM 1162 C CA . GLY A 1 164 ? 24.387 -21.560 -32.748 1.00 75.00 164 GLY A CA 1
ATOM 1163 C C . GLY A 1 164 ? 22.913 -21.157 -32.651 1.00 75.00 164 GLY A C 1
ATOM 1164 O O . GLY A 1 164 ? 22.082 -21.999 -32.327 1.00 75.00 164 GLY A O 1
ATOM 1165 N N . SER A 1 165 ? 22.548 -19.917 -32.999 1.00 74.88 165 SER A N 1
ATOM 1166 C CA . SER A 1 165 ? 21.140 -19.481 -33.020 1.00 74.88 165 SER A CA 1
ATOM 1167 C C . SER A 1 165 ? 20.333 -20.070 -34.183 1.00 74.88 165 SER A C 1
ATOM 1169 O O . SER A 1 165 ? 19.107 -20.150 -34.110 1.00 74.88 165 SER A O 1
ATOM 1171 N N . THR A 1 166 ? 20.998 -20.499 -35.256 1.00 81.25 166 THR A N 1
ATOM 1172 C CA . THR A 1 166 ? 20.358 -21.189 -36.384 1.00 81.25 166 THR A CA 1
ATOM 1173 C C . THR A 1 166 ? 20.121 -22.662 -36.047 1.00 81.25 166 THR A C 1
ATOM 1175 O O . THR A 1 166 ? 18.999 -23.139 -36.191 1.00 81.25 166 THR A O 1
ATOM 1178 N N . ILE A 1 167 ? 21.122 -23.351 -35.485 1.00 77.38 167 ILE A N 1
ATOM 1179 C CA . ILE A 1 167 ? 20.979 -24.728 -34.981 1.00 77.38 167 ILE A CA 1
ATOM 1180 C C . ILE A 1 167 ? 19.955 -24.788 -33.837 1.00 77.38 167 ILE A C 1
ATOM 1182 O O . ILE A 1 167 ? 19.101 -25.666 -33.828 1.00 77.38 167 ILE A O 1
ATOM 1186 N N . GLY A 1 168 ? 19.997 -23.835 -32.902 1.00 78.38 168 GLY A N 1
ATOM 1187 C CA . GLY A 1 168 ? 19.065 -23.762 -31.774 1.00 78.38 168 GLY A CA 1
ATOM 1188 C C . GLY A 1 168 ? 17.608 -23.561 -32.199 1.00 78.38 168 GLY A C 1
ATOM 1189 O O . GLY A 1 168 ? 16.724 -24.190 -31.621 1.00 78.38 168 GLY A O 1
ATOM 1190 N N . ARG A 1 169 ? 17.350 -22.752 -33.239 1.00 83.38 169 ARG A N 1
ATOM 1191 C CA . ARG A 1 169 ? 16.014 -22.643 -33.849 1.00 83.38 169 ARG A CA 1
ATOM 1192 C C . ARG A 1 169 ? 15.602 -23.956 -34.504 1.00 83.38 169 ARG A C 1
ATOM 1194 O O . ARG A 1 169 ? 14.623 -24.535 -34.063 1.00 83.38 169 ARG A O 1
ATOM 1201 N N . ALA A 1 170 ? 16.423 -24.510 -35.398 1.00 80.75 170 ALA A N 1
ATOM 1202 C CA . ALA A 1 170 ? 16.127 -25.785 -36.056 1.00 80.75 170 ALA A CA 1
ATOM 1203 C C . ALA A 1 170 ? 15.871 -26.944 -35.065 1.00 80.75 170 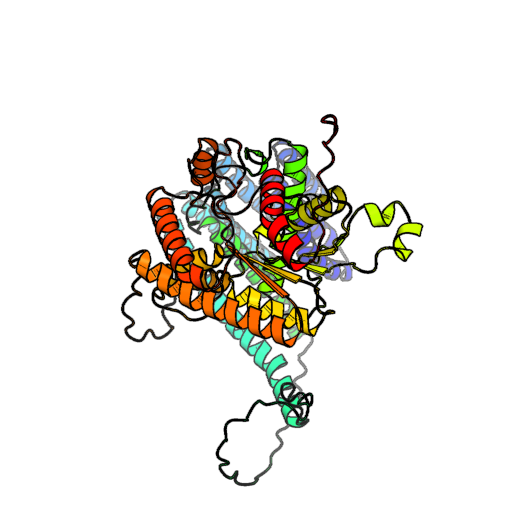ALA A C 1
ATOM 1205 O O . ALA A 1 170 ? 14.997 -27.774 -35.300 1.00 80.75 170 ALA A O 1
ATOM 1206 N N . MET A 1 171 ? 16.589 -26.996 -33.934 1.00 80.88 171 MET A N 1
ATOM 1207 C CA . MET A 1 171 ? 16.315 -27.960 -32.861 1.00 80.88 171 MET A CA 1
ATOM 1208 C C . MET A 1 171 ? 15.012 -27.664 -32.110 1.00 80.88 171 MET A C 1
ATOM 1210 O O . MET A 1 171 ? 14.286 -28.603 -31.798 1.00 80.88 171 MET A O 1
ATOM 1214 N N . THR A 1 172 ? 14.700 -26.395 -31.834 1.00 86.31 172 THR A N 1
ATOM 1215 C CA . THR A 1 172 ? 13.431 -25.996 -31.200 1.00 86.31 172 THR A CA 1
ATOM 1216 C C . THR A 1 172 ? 12.245 -26.345 -32.099 1.00 86.31 172 THR A C 1
ATOM 1218 O O . THR A 1 172 ? 11.292 -26.960 -31.631 1.00 86.31 172 THR A O 1
ATOM 1221 N N . ASP A 1 173 ? 12.340 -26.038 -33.393 1.00 86.06 173 ASP A N 1
ATOM 1222 C CA . ASP A 1 173 ? 11.317 -26.332 -34.399 1.00 86.06 173 ASP A CA 1
ATOM 1223 C C . ASP A 1 173 ? 11.114 -27.848 -34.552 1.00 86.06 173 ASP A C 1
ATOM 1225 O O . ASP A 1 173 ? 9.982 -28.331 -34.555 1.00 86.06 173 ASP A O 1
ATOM 1229 N N . LEU A 1 174 ? 12.204 -28.627 -34.587 1.00 88.50 174 LEU A N 1
ATOM 1230 C CA . LEU A 1 174 ? 12.152 -30.090 -34.620 1.00 88.50 174 LEU A CA 1
ATOM 1231 C C . LEU A 1 174 ? 11.535 -30.679 -33.341 1.00 88.50 174 LEU A C 1
ATOM 1233 O O . LEU A 1 174 ? 10.697 -31.576 -33.424 1.00 88.50 174 LEU A O 1
ATOM 1237 N N . MET A 1 175 ? 11.921 -30.191 -32.158 1.00 87.75 175 MET A N 1
ATOM 1238 C CA . MET A 1 175 ? 11.350 -30.649 -30.886 1.00 87.75 175 MET A CA 1
ATOM 1239 C C . MET A 1 175 ? 9.875 -30.261 -30.753 1.00 87.75 175 MET A C 1
ATOM 1241 O O . MET A 1 175 ? 9.083 -31.076 -30.287 1.00 87.75 175 MET A O 1
ATOM 1245 N N . GLY A 1 176 ? 9.492 -29.068 -31.214 1.00 88.94 176 GLY A N 1
ATOM 1246 C CA . GLY A 1 176 ? 8.105 -28.617 -31.293 1.00 88.94 176 GLY A CA 1
ATOM 1247 C C . GLY A 1 176 ? 7.275 -29.481 -32.241 1.00 88.94 176 GLY A C 1
ATOM 1248 O O . GLY A 1 176 ? 6.203 -29.942 -31.860 1.00 88.94 176 GLY A O 1
ATOM 1249 N N . ALA A 1 177 ? 7.798 -29.795 -33.429 1.00 90.19 177 ALA A N 1
ATOM 1250 C CA . ALA A 1 177 ? 7.151 -30.693 -34.384 1.00 90.19 177 ALA A CA 1
ATOM 1251 C C . ALA A 1 177 ? 6.990 -32.122 -33.833 1.00 90.19 177 ALA A C 1
ATOM 1253 O O . ALA A 1 177 ? 5.932 -32.728 -34.003 1.00 90.19 177 ALA A O 1
ATOM 1254 N N . VAL A 1 178 ? 7.996 -32.650 -33.125 1.00 88.12 178 VAL A N 1
ATOM 1255 C CA . VAL A 1 178 ? 7.915 -33.963 -32.460 1.00 88.12 178 VAL A CA 1
ATOM 1256 C C . VAL A 1 178 ? 6.906 -33.940 -31.310 1.00 88.12 178 VAL A C 1
ATOM 1258 O O . VAL A 1 178 ? 6.059 -34.825 -31.241 1.00 88.12 178 VAL A O 1
ATOM 1261 N N . ALA A 1 179 ? 6.935 -32.932 -30.435 1.00 89.19 179 ALA A N 1
ATOM 1262 C CA . ALA A 1 179 ? 5.974 -32.803 -29.339 1.00 89.19 179 ALA A CA 1
ATOM 1263 C C . ALA A 1 179 ? 4.536 -32.645 -29.861 1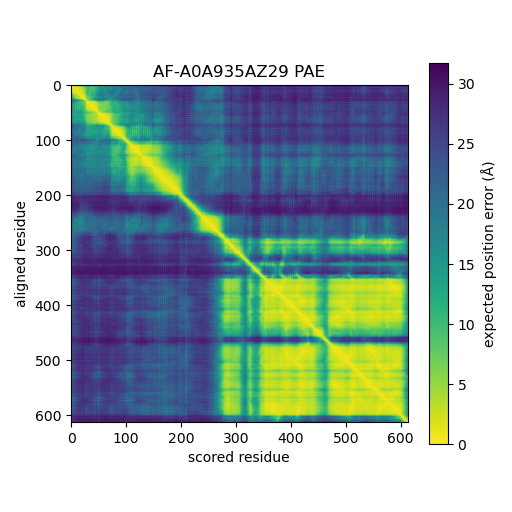.00 89.19 179 ALA A C 1
ATOM 1265 O O . ALA A 1 179 ? 3.614 -33.287 -29.358 1.00 89.19 179 ALA A O 1
ATOM 1266 N N . PHE A 1 180 ? 4.340 -31.856 -30.919 1.00 91.56 180 PHE A N 1
ATOM 1267 C CA . PHE A 1 180 ? 3.040 -31.708 -31.560 1.00 91.56 180 PHE A CA 1
ATOM 1268 C C . PHE A 1 180 ? 2.572 -33.022 -32.198 1.00 91.56 180 PHE A C 1
ATOM 1270 O O . PHE A 1 180 ? 1.457 -33.462 -31.934 1.00 91.56 180 PHE A O 1
ATOM 1277 N N . GLY A 1 181 ? 3.421 -33.686 -32.988 1.00 90.00 181 GLY A N 1
ATOM 1278 C CA . GLY A 1 181 ? 3.067 -34.915 -33.704 1.00 90.00 181 GLY A CA 1
ATOM 1279 C C . GLY A 1 181 ? 2.900 -36.158 -32.822 1.00 90.00 181 GLY A C 1
ATOM 1280 O O . GLY A 1 181 ? 2.095 -37.022 -33.154 1.00 90.00 181 GLY A O 1
ATOM 1281 N N . VAL A 1 182 ? 3.633 -36.257 -31.707 1.00 88.88 182 VAL A N 1
ATOM 1282 C CA . VAL A 1 182 ? 3.634 -37.439 -30.820 1.00 88.88 182 VAL A CA 1
ATOM 1283 C C . VAL A 1 182 ? 2.746 -37.254 -29.588 1.00 88.88 182 VAL A C 1
ATOM 1285 O O . VAL A 1 182 ? 2.167 -38.229 -29.119 1.00 88.88 182 VAL A O 1
ATOM 1288 N N . LEU A 1 183 ? 2.617 -36.032 -29.058 1.00 84.88 183 LEU A N 1
ATOM 1289 C CA . LEU A 1 183 ? 1.844 -35.766 -27.841 1.00 84.88 183 LEU A CA 1
ATOM 1290 C C . LEU A 1 183 ? 0.503 -35.092 -28.163 1.00 84.88 183 LEU A C 1
ATOM 1292 O O . LEU A 1 183 ? -0.557 -35.649 -27.891 1.00 84.88 183 LEU A O 1
ATOM 1296 N N . VAL A 1 184 ? 0.539 -33.904 -28.772 1.00 86.56 184 VAL A N 1
ATOM 1297 C CA . VAL A 1 184 ? -0.655 -33.051 -28.927 1.00 86.56 184 VAL A CA 1
ATOM 1298 C C . VAL A 1 184 ? -1.642 -33.629 -29.943 1.00 86.56 184 VAL A C 1
ATOM 1300 O O . VAL A 1 184 ? -2.840 -33.695 -29.675 1.00 86.56 184 VAL A O 1
ATOM 1303 N N . MET A 1 185 ? -1.152 -34.067 -31.103 1.00 93.75 185 MET A N 1
ATOM 1304 C CA . MET A 1 185 ? -1.985 -34.541 -32.206 1.00 93.75 185 MET A CA 1
ATOM 1305 C C . MET A 1 185 ? -2.702 -35.863 -31.871 1.00 93.75 185 MET A C 1
ATOM 1307 O O . MET A 1 185 ? -3.916 -35.911 -32.076 1.00 93.75 185 MET A O 1
ATOM 1311 N N . PRO A 1 186 ? -2.061 -36.884 -31.258 1.00 89.81 186 PRO A N 1
ATOM 1312 C CA . PRO A 1 186 ? -2.763 -38.091 -30.819 1.00 89.81 186 PRO A CA 1
ATOM 1313 C C . PRO A 1 186 ? -3.763 -37.833 -29.689 1.00 89.81 186 PRO A C 1
ATOM 1315 O O . PRO A 1 186 ? -4.860 -38.382 -29.740 1.00 89.81 186 PRO A O 1
ATOM 1318 N N . ILE A 1 187 ? -3.446 -36.965 -28.717 1.00 83.06 187 ILE A N 1
ATOM 1319 C CA . ILE A 1 187 ? -4.392 -36.587 -27.651 1.00 83.06 187 ILE A CA 1
ATOM 1320 C C . ILE A 1 187 ? -5.609 -35.867 -28.247 1.00 83.06 187 ILE A C 1
ATOM 1322 O O . ILE A 1 187 ? -6.741 -36.265 -27.991 1.00 83.06 187 ILE A O 1
ATOM 1326 N N . GLY A 1 188 ? -5.405 -34.863 -29.105 1.00 84.75 188 GLY A N 1
ATOM 1327 C CA . GLY A 1 188 ? -6.502 -34.145 -29.763 1.00 84.75 188 GLY A CA 1
ATOM 1328 C C . GLY A 1 188 ? -7.346 -35.031 -30.688 1.00 84.75 188 GLY A C 1
ATOM 1329 O O . GLY A 1 188 ? -8.560 -34.839 -30.795 1.00 84.75 188 GLY A O 1
ATOM 1330 N N . LEU A 1 189 ? -6.732 -36.027 -31.335 1.00 89.00 189 LEU A N 1
ATOM 1331 C CA . LEU A 1 189 ? -7.438 -37.002 -32.167 1.00 89.00 189 LEU A CA 1
ATOM 1332 C C . LEU A 1 189 ? -8.225 -38.011 -31.317 1.00 89.00 189 LEU A C 1
ATOM 1334 O O . LEU A 1 189 ? -9.366 -38.310 -31.661 1.00 89.00 189 LEU A O 1
ATOM 1338 N N . LEU A 1 190 ? -7.670 -38.464 -30.188 1.00 87.31 190 LEU A N 1
ATOM 1339 C CA . LEU A 1 190 ? -8.350 -39.322 -29.215 1.00 87.31 190 LEU A CA 1
ATOM 1340 C C . LEU A 1 190 ? -9.560 -38.611 -28.600 1.00 87.31 190 LEU A C 1
ATOM 1342 O O . LEU A 1 190 ? -10.656 -39.159 -28.646 1.00 87.31 190 LEU A O 1
ATOM 1346 N N . LEU A 1 191 ? -9.392 -37.378 -28.107 1.00 85.69 191 LEU A N 1
ATOM 1347 C CA . LEU A 1 191 ? -10.468 -36.551 -27.540 1.00 85.69 191 LEU A CA 1
ATOM 1348 C C . LEU A 1 191 ? -11.611 -36.333 -28.547 1.00 85.69 191 LEU A C 1
ATOM 1350 O O . LEU A 1 191 ? -12.782 -36.520 -28.213 1.00 85.69 191 LEU A O 1
ATOM 1354 N N . ARG A 1 192 ? -11.283 -36.058 -29.820 1.00 84.88 192 ARG A N 1
ATOM 1355 C CA . ARG A 1 192 ? -12.276 -36.013 -30.912 1.00 84.88 192 ARG A CA 1
ATOM 1356 C C . ARG A 1 192 ? -12.955 -37.357 -31.174 1.00 84.88 192 ARG A C 1
ATOM 1358 O O . ARG A 1 192 ? -14.142 -37.362 -31.494 1.00 84.88 192 ARG A O 1
ATOM 1365 N N . LEU A 1 193 ? -12.231 -38.472 -31.065 1.00 89.94 193 LEU A N 1
ATOM 1366 C CA . LEU A 1 193 ? -12.776 -39.817 -31.266 1.00 89.94 193 LEU A CA 1
ATOM 1367 C C . LEU A 1 193 ? -13.782 -40.182 -30.164 1.00 89.94 193 LEU A C 1
ATOM 1369 O O . LEU A 1 193 ? -14.862 -40.680 -30.473 1.00 89.94 193 LEU A O 1
ATOM 1373 N N . VAL A 1 194 ? -13.454 -39.888 -28.900 1.00 88.25 194 VAL A N 1
ATOM 1374 C CA . VAL A 1 194 ? -14.330 -40.153 -27.743 1.00 88.25 194 VAL A CA 1
ATOM 1375 C C . VAL A 1 194 ? -15.408 -39.084 -27.527 1.00 88.25 194 VAL A C 1
ATOM 1377 O O . VAL A 1 194 ? -16.279 -39.272 -26.685 1.00 88.25 194 VAL A O 1
ATOM 1380 N N . ARG A 1 195 ? -15.380 -37.981 -28.294 1.00 88.25 195 ARG A N 1
ATOM 1381 C CA . ARG A 1 195 ? -16.249 -36.796 -28.131 1.00 88.25 195 ARG A CA 1
ATOM 1382 C C . ARG A 1 195 ? -16.207 -36.188 -26.723 1.00 88.25 195 ARG A C 1
ATOM 1384 O O . ARG A 1 195 ? -17.202 -35.646 -26.260 1.00 88.25 195 ARG A O 1
ATOM 1391 N N . VAL A 1 196 ? -15.055 -36.269 -26.065 1.00 80.69 196 VAL A N 1
ATOM 1392 C CA . VAL A 1 196 ? -14.808 -35.585 -24.794 1.00 80.69 196 VAL A CA 1
ATOM 1393 C C . VAL A 1 196 ? -14.045 -34.315 -25.128 1.00 80.69 196 VAL A C 1
ATOM 1395 O O . VAL A 1 196 ? -12.879 -34.383 -25.515 1.00 80.69 196 VAL A O 1
ATOM 1398 N N . ASP A 1 197 ? -14.701 -33.166 -25.011 1.00 77.12 197 ASP A N 1
ATOM 1399 C CA . ASP A 1 197 ? -14.007 -31.884 -24.981 1.00 77.12 197 ASP A CA 1
ATOM 1400 C C . ASP A 1 197 ? -13.638 -31.583 -23.513 1.00 77.12 197 ASP A C 1
ATOM 1402 O O . ASP A 1 197 ? -14.532 -31.400 -22.689 1.00 77.12 197 ASP A O 1
ATOM 1406 N N . PRO A 1 198 ? -12.343 -31.561 -23.141 1.00 63.28 198 PRO A N 1
ATOM 1407 C CA . PRO A 1 198 ? -11.916 -31.324 -21.760 1.00 63.28 198 PRO A CA 1
ATOM 1408 C C . PRO A 1 198 ? -12.121 -29.867 -21.302 1.00 63.28 198 PRO A C 1
ATOM 1410 O O . PRO A 1 198 ? -11.842 -29.549 -20.147 1.00 63.28 198 PRO A O 1
ATOM 1413 N N . LEU A 1 199 ? -12.573 -28.977 -22.194 1.00 62.56 199 LEU A N 1
ATOM 1414 C CA . LEU A 1 199 ? -13.027 -27.625 -21.867 1.00 62.56 199 LEU A CA 1
ATOM 1415 C C . LEU A 1 199 ? -14.555 -27.555 -21.711 1.00 62.56 199 LEU A C 1
ATOM 1417 O O . LEU A 1 199 ? -15.056 -26.658 -21.036 1.00 62.56 199 LEU A O 1
ATOM 1421 N N . GLU A 1 200 ? -15.295 -28.527 -22.253 1.00 64.44 200 GLU A N 1
ATOM 1422 C CA . GLU A 1 200 ? -16.739 -28.713 -22.054 1.00 64.44 200 GLU A CA 1
ATOM 1423 C C . GLU A 1 200 ? -16.998 -29.453 -20.726 1.00 64.44 200 GLU A C 1
ATOM 1425 O O . GLU A 1 200 ? -17.675 -30.479 -20.648 1.00 64.44 200 GLU A O 1
ATOM 1430 N N . ASN A 1 201 ? -16.425 -28.924 -19.640 1.00 48.41 201 ASN A N 1
ATOM 1431 C CA . ASN A 1 201 ? -16.700 -29.411 -18.295 1.00 48.41 201 ASN A CA 1
ATOM 1432 C C . ASN A 1 201 ? -18.191 -29.215 -17.998 1.00 48.41 201 ASN A C 1
ATOM 1434 O O . ASN A 1 201 ? -18.661 -28.079 -17.926 1.00 48.41 201 ASN A O 1
ATOM 1438 N N . GLY A 1 202 ? -18.915 -30.313 -17.748 1.00 48.84 202 GLY A N 1
ATOM 1439 C CA . GLY A 1 202 ? -20.341 -30.346 -17.372 1.00 48.84 202 GLY A CA 1
ATOM 1440 C C . GLY A 1 202 ? -20.666 -29.743 -15.995 1.00 48.84 202 GLY A C 1
ATOM 1441 O O . GLY A 1 202 ? -21.552 -30.220 -15.296 1.00 48.84 202 GLY A O 1
ATOM 1442 N N . TRP A 1 203 ? -19.917 -28.718 -15.593 1.00 46.38 203 TRP A N 1
ATOM 1443 C CA . TRP A 1 203 ? -20.053 -27.913 -14.380 1.00 46.38 203 TRP A CA 1
ATOM 1444 C C . TRP A 1 203 ? -20.842 -26.618 -14.627 1.00 46.38 203 TRP A C 1
ATOM 1446 O O . TRP A 1 203 ? -20.900 -25.747 -13.757 1.00 46.38 203 TRP A O 1
ATOM 1456 N N . SER A 1 204 ? -21.491 -26.488 -15.788 1.00 45.44 204 SER A N 1
ATOM 1457 C CA . SER A 1 204 ? -22.541 -25.496 -16.010 1.00 45.44 204 SER A CA 1
ATOM 1458 C C . SER A 1 204 ? -23.733 -25.800 -15.096 1.00 45.44 204 SER A C 1
ATOM 1460 O O . SER A 1 204 ? -24.673 -26.499 -15.483 1.00 45.44 204 SER A O 1
ATOM 1462 N N . ARG A 1 205 ? -23.687 -25.276 -13.864 1.00 46.53 205 ARG A N 1
ATOM 1463 C CA . ARG A 1 205 ? -24.873 -25.135 -13.010 1.00 46.53 205 ARG A CA 1
ATOM 1464 C C . ARG A 1 205 ? -25.964 -24.393 -13.803 1.00 46.53 205 ARG A C 1
ATOM 1466 O O . ARG A 1 205 ? -25.613 -23.499 -14.579 1.00 46.53 205 ARG A O 1
ATOM 1473 N N . PRO A 1 206 ? -27.254 -24.724 -13.611 1.00 46.69 206 PRO A N 1
ATOM 1474 C CA . PRO A 1 206 ? -28.349 -24.138 -14.390 1.00 46.69 206 PRO A CA 1
ATOM 1475 C C . PRO A 1 206 ? -28.452 -22.605 -14.284 1.00 46.69 206 PRO A C 1
ATOM 1477 O O . PRO A 1 206 ? -29.009 -21.981 -15.180 1.00 46.69 206 PRO A O 1
ATOM 1480 N N . ASP A 1 207 ? -27.850 -21.998 -13.258 1.00 45.97 207 ASP A N 1
ATOM 1481 C CA . ASP A 1 207 ? -27.927 -20.558 -12.970 1.00 45.97 207 ASP A CA 1
ATOM 1482 C C . ASP A 1 207 ? -26.752 -19.735 -13.540 1.00 45.97 207 ASP A C 1
ATOM 1484 O O . ASP A 1 207 ? -26.480 -18.620 -13.091 1.00 45.97 207 ASP A O 1
ATOM 1488 N N . SER A 1 208 ? -26.007 -20.266 -14.517 1.00 46.12 208 SER A N 1
ATOM 1489 C CA . SER A 1 208 ? -24.957 -19.491 -15.188 1.00 46.12 208 SER A CA 1
ATOM 1490 C C . SER A 1 208 ? -25.568 -18.393 -16.066 1.00 46.12 208 SER A C 1
ATOM 1492 O O . SER A 1 208 ? -26.034 -18.645 -17.175 1.00 46.12 208 SER A O 1
ATOM 1494 N N . THR A 1 209 ? -25.509 -17.146 -15.596 1.00 45.91 209 THR A N 1
ATOM 1495 C CA . THR A 1 209 ? -25.971 -15.939 -16.310 1.00 45.91 209 THR A CA 1
ATOM 1496 C C . THR A 1 209 ? -25.105 -15.546 -17.516 1.00 45.91 209 THR A C 1
ATOM 1498 O O . THR A 1 209 ? -25.342 -14.513 -18.144 1.00 45.91 209 THR A O 1
ATOM 1501 N N . TRP A 1 210 ? -24.124 -16.374 -17.891 1.00 41.16 210 TRP A N 1
ATOM 1502 C CA . TRP A 1 210 ? -23.382 -16.241 -19.142 1.00 41.16 210 TRP A CA 1
ATOM 1503 C C . TRP A 1 210 ? -24.284 -16.552 -20.338 1.00 41.16 210 TRP A C 1
ATOM 1505 O O . TRP A 1 210 ? -24.347 -17.683 -20.815 1.00 41.16 210 TRP A O 1
ATOM 1515 N N . LEU A 1 211 ? -24.949 -15.517 -20.857 1.00 41.62 211 LEU A N 1
ATOM 1516 C CA . LEU A 1 211 ? -25.643 -15.551 -22.143 1.00 41.62 211 LEU A CA 1
ATOM 1517 C C . LEU A 1 211 ? -24.662 -15.985 -23.250 1.00 41.62 211 LEU A C 1
ATOM 1519 O O . LEU A 1 211 ? -23.762 -15.214 -23.602 1.00 41.62 211 LEU A O 1
ATOM 1523 N N . PRO A 1 212 ? -24.816 -17.181 -23.852 1.00 41.75 212 PRO A N 1
ATOM 1524 C CA . PRO A 1 212 ? -23.972 -17.582 -24.963 1.00 41.75 212 PRO A CA 1
ATOM 1525 C C . PRO A 1 212 ? -24.362 -16.724 -26.166 1.00 41.75 212 PRO A C 1
ATOM 1527 O O . PRO A 1 212 ? -25.457 -16.877 -26.710 1.00 41.75 212 PRO A O 1
ATOM 1530 N N . GLY A 1 213 ? -23.475 -15.811 -26.575 1.00 39.41 213 GLY A N 1
ATOM 1531 C CA . GLY A 1 213 ? -23.715 -14.924 -27.714 1.00 39.41 213 GLY A CA 1
ATOM 1532 C C . GLY A 1 213 ? -24.208 -15.718 -28.925 1.00 39.41 213 GLY A C 1
ATOM 1533 O O . GLY A 1 213 ? -23.557 -16.681 -29.339 1.00 39.41 213 GLY A O 1
ATOM 1534 N N . ALA A 1 214 ? -25.380 -15.344 -29.447 1.00 37.50 214 ALA A N 1
ATOM 1535 C CA . ALA A 1 214 ? -26.175 -16.156 -30.364 1.00 37.50 214 ALA A CA 1
ATOM 1536 C C . ALA A 1 214 ? -25.412 -16.514 -31.653 1.00 37.50 214 ALA A C 1
ATOM 1538 O O . ALA A 1 214 ? -25.429 -15.790 -32.651 1.00 37.50 214 ALA A O 1
ATOM 1539 N N . ARG A 1 215 ? -24.741 -17.673 -31.655 1.00 41.53 215 ARG A N 1
ATOM 1540 C CA . ARG A 1 215 ? -24.042 -18.183 -32.837 1.00 41.53 215 ARG A CA 1
ATOM 1541 C C . ARG A 1 215 ? -25.063 -18.682 -33.850 1.00 41.53 215 ARG A C 1
ATOM 1543 O O . ARG A 1 215 ? -25.605 -19.777 -33.712 1.00 41.53 215 ARG A O 1
ATOM 1550 N N . LEU A 1 216 ? -25.265 -17.878 -34.894 1.00 40.12 216 LEU A N 1
ATOM 1551 C CA . LEU A 1 216 ? -25.988 -18.231 -36.116 1.00 40.12 216 LEU A CA 1
ATOM 1552 C C . LEU A 1 216 ? -25.607 -19.646 -36.586 1.00 40.12 216 LEU A C 1
ATOM 1554 O O . LEU A 1 216 ? -24.512 -19.878 -37.108 1.00 40.12 216 LEU A O 1
ATOM 1558 N N . ARG A 1 217 ? -26.528 -20.601 -36.412 1.00 33.78 217 ARG A N 1
ATOM 1559 C CA . ARG A 1 217 ? -26.395 -21.968 -36.929 1.00 33.78 217 ARG A CA 1
ATOM 1560 C C . ARG A 1 217 ? -26.389 -21.932 -38.459 1.00 33.78 217 ARG A C 1
ATOM 1562 O O . ARG A 1 217 ? -27.446 -21.903 -39.081 1.00 33.78 217 ARG A O 1
ATOM 1569 N N . ARG A 1 218 ? -25.209 -22.016 -39.079 1.00 37.41 218 ARG A N 1
ATOM 1570 C CA . ARG A 1 218 ? -25.114 -22.498 -40.466 1.00 37.41 218 ARG A CA 1
ATOM 1571 C C . ARG A 1 218 ? -25.355 -24.016 -40.484 1.00 37.41 218 ARG A C 1
ATOM 1573 O O . ARG A 1 218 ? -24.771 -24.713 -39.649 1.00 37.41 218 ARG A O 1
ATOM 1580 N N . PRO A 1 219 ? -26.181 -24.546 -41.402 1.00 35.97 219 PRO A N 1
ATOM 1581 C CA . PRO A 1 219 ? -26.400 -25.984 -41.511 1.00 35.97 219 PRO A CA 1
ATOM 1582 C C . PRO A 1 219 ? -25.112 -26.688 -41.962 1.00 35.97 219 PRO A C 1
ATOM 1584 O O . PRO A 1 219 ? -24.426 -26.231 -42.877 1.00 35.97 219 PRO A O 1
ATOM 1587 N N . ARG A 1 220 ? -24.781 -27.814 -41.320 1.00 37.03 220 ARG A N 1
ATOM 1588 C CA . ARG A 1 220 ? -23.722 -28.722 -41.786 1.00 37.03 220 ARG A CA 1
ATOM 1589 C C . ARG A 1 220 ? -24.302 -29.671 -42.844 1.00 37.03 220 ARG A C 1
ATOM 1591 O O . ARG A 1 220 ? -25.319 -30.293 -42.549 1.00 37.03 220 ARG A O 1
ATOM 1598 N N . PRO A 1 221 ? -23.659 -29.847 -44.011 1.00 37.56 221 PRO A N 1
ATOM 1599 C CA . PRO A 1 221 ? -23.978 -30.952 -44.908 1.00 37.56 221 PRO A CA 1
ATOM 1600 C C . PRO A 1 221 ? -23.455 -32.279 -44.336 1.00 37.56 221 PRO A C 1
ATOM 1602 O O . PRO A 1 221 ? -22.441 -32.319 -43.632 1.00 37.56 221 PRO A O 1
ATOM 1605 N N . GLU A 1 222 ? -24.148 -33.374 -44.640 1.00 34.91 222 GLU A N 1
ATOM 1606 C CA . GLU A 1 222 ? -23.803 -34.706 -44.145 1.00 34.91 222 GLU A CA 1
ATOM 1607 C C . GLU A 1 222 ? -22.715 -35.422 -44.968 1.00 34.91 222 GLU A C 1
ATOM 1609 O O . GLU A 1 222 ? -22.632 -35.298 -46.185 1.00 34.91 222 GLU A O 1
ATOM 1614 N N . ARG A 1 223 ? -21.934 -36.243 -44.249 1.00 37.62 223 ARG A N 1
ATOM 1615 C CA . ARG A 1 223 ? -21.299 -37.518 -44.648 1.00 37.62 223 ARG A CA 1
ATOM 1616 C C . ARG A 1 223 ? -20.791 -37.707 -46.095 1.00 37.62 223 ARG A C 1
ATOM 1618 O O . ARG A 1 223 ? -21.564 -37.920 -47.023 1.00 37.62 223 ARG A O 1
ATOM 1625 N N . ARG A 1 224 ? -19.507 -38.079 -46.192 1.00 34.16 224 ARG A N 1
ATOM 1626 C CA . ARG A 1 224 ? -19.107 -39.352 -46.838 1.00 34.16 224 ARG A CA 1
ATOM 1627 C C . ARG A 1 224 ? -17.857 -39.944 -46.178 1.00 34.16 224 ARG A C 1
ATOM 1629 O O . ARG A 1 224 ? -17.148 -39.244 -45.463 1.00 34.16 224 ARG A O 1
ATOM 1636 N N . ALA A 1 225 ? -17.663 -41.253 -46.335 1.00 39.47 225 ALA A N 1
ATOM 1637 C CA . ALA A 1 225 ? -16.759 -42.072 -45.522 1.00 39.47 225 ALA A CA 1
ATOM 1638 C C . ALA A 1 225 ? -15.646 -42.763 -46.338 1.00 39.47 225 ALA A C 1
ATOM 1640 O O . ALA A 1 225 ? -15.718 -42.808 -47.564 1.00 39.47 225 ALA A O 1
ATOM 1641 N N . ALA A 1 226 ? -14.719 -43.406 -45.606 1.00 34.84 226 ALA A N 1
ATOM 1642 C CA . ALA A 1 226 ? -13.659 -44.325 -46.062 1.00 34.84 226 ALA A CA 1
ATOM 1643 C C . ALA A 1 226 ? -12.449 -43.653 -46.769 1.00 34.84 226 ALA A C 1
ATOM 1645 O O . ALA A 1 226 ? -12.602 -42.668 -47.474 1.00 34.84 226 ALA A O 1
ATOM 1646 N N . ARG A 1 227 ? -11.200 -44.122 -46.614 1.00 32.44 227 ARG A N 1
ATOM 1647 C CA . ARG A 1 227 ? -10.730 -45.519 -46.505 1.00 32.44 227 ARG A CA 1
ATOM 1648 C C . ARG A 1 227 ? -9.492 -45.715 -45.612 1.00 32.44 227 ARG A C 1
ATOM 1650 O O . ARG A 1 227 ? -8.739 -44.789 -45.343 1.00 32.44 227 ARG A O 1
ATOM 1657 N N . SER A 1 228 ? -9.297 -46.980 -45.234 1.00 39.56 228 SER A N 1
ATOM 1658 C CA . SER A 1 228 ? -8.085 -47.547 -44.628 1.00 39.56 228 SER A CA 1
ATOM 1659 C C . SER A 1 228 ? -6.846 -47.415 -45.525 1.00 39.56 228 SER A C 1
ATOM 1661 O O . SER A 1 228 ? -6.941 -47.642 -46.732 1.00 39.56 228 SER A O 1
ATOM 1663 N N . LEU A 1 229 ? -5.687 -47.157 -44.910 1.00 34.97 229 LEU A N 1
ATOM 1664 C CA . LEU A 1 229 ? -4.368 -47.532 -45.425 1.00 34.97 229 LEU A CA 1
ATOM 1665 C C . LEU A 1 229 ? -3.518 -48.072 -44.268 1.00 34.97 229 LEU A C 1
ATOM 1667 O O . LEU A 1 229 ? -3.185 -47.340 -43.336 1.00 34.97 229 LEU A O 1
ATOM 1671 N N . ALA A 1 230 ? -3.166 -49.356 -44.337 1.00 35.25 230 ALA A N 1
ATOM 1672 C CA . ALA A 1 230 ? -2.216 -49.974 -43.420 1.00 35.25 230 ALA A CA 1
ATOM 1673 C C . ALA A 1 230 ? -0.780 -49.524 -43.748 1.00 35.25 230 ALA A C 1
ATOM 1675 O O . ALA A 1 230 ? -0.400 -49.445 -44.916 1.00 35.25 230 ALA A O 1
ATOM 1676 N N . GLN A 1 231 ? 0.021 -49.258 -42.716 1.00 32.66 231 GLN A N 1
ATOM 1677 C CA . GLN A 1 231 ? 1.464 -49.020 -42.825 1.00 32.66 231 GLN A CA 1
ATOM 1678 C C . GLN A 1 231 ? 2.208 -50.309 -42.428 1.00 32.66 231 GLN A C 1
ATOM 1680 O O . GLN A 1 231 ? 1.856 -50.896 -41.403 1.00 32.66 231 GLN A O 1
ATOM 1685 N N . PRO A 1 232 ? 3.216 -50.770 -43.191 1.00 35.69 232 PRO A N 1
ATOM 1686 C CA . PRO A 1 232 ? 3.989 -51.956 -42.831 1.00 35.69 232 PRO A CA 1
ATOM 1687 C C . PRO A 1 232 ? 4.970 -51.657 -41.686 1.00 35.69 232 PRO A C 1
ATOM 1689 O O . PRO A 1 232 ? 5.689 -50.656 -41.711 1.00 35.69 232 PRO A O 1
ATOM 1692 N N . GLU A 1 233 ? 5.047 -52.549 -40.695 1.00 33.16 233 GLU A N 1
ATOM 1693 C CA . GLU A 1 233 ? 6.004 -52.426 -39.591 1.00 33.16 233 GLU A CA 1
ATOM 1694 C C . GLU A 1 233 ? 7.450 -52.629 -40.066 1.00 33.16 233 GLU A C 1
ATOM 1696 O O . GLU A 1 233 ? 7.908 -53.745 -40.317 1.00 33.16 233 GLU A O 1
ATOM 1701 N N . PHE A 1 234 ? 8.215 -51.540 -40.140 1.00 40.50 234 PHE A N 1
ATOM 1702 C CA . PHE A 1 234 ? 9.638 -51.602 -40.463 1.00 40.50 234 PHE A CA 1
ATOM 1703 C C . PHE A 1 234 ? 10.481 -51.805 -39.194 1.00 40.50 234 PHE A C 1
ATOM 1705 O O . PHE A 1 234 ? 10.947 -50.842 -38.578 1.00 40.50 234 PHE A O 1
ATOM 1712 N N . VAL A 1 235 ? 10.696 -53.062 -38.793 1.00 42.34 235 VAL A N 1
ATOM 1713 C CA . VAL A 1 235 ? 11.531 -53.415 -37.628 1.00 42.34 235 VAL A CA 1
ATOM 1714 C C . VAL A 1 235 ? 13.010 -53.091 -37.915 1.00 42.34 235 VAL A C 1
ATOM 1716 O O . VAL A 1 235 ? 13.634 -53.755 -38.746 1.00 42.34 235 VAL A O 1
ATOM 1719 N N . PRO A 1 236 ? 13.640 -52.100 -37.246 1.00 47.25 236 PRO A N 1
ATOM 1720 C CA . PRO A 1 236 ? 15.018 -51.727 -37.555 1.00 47.25 236 PRO A CA 1
ATOM 1721 C C . PRO A 1 236 ? 15.997 -52.737 -36.955 1.00 47.25 236 PRO A C 1
ATOM 1723 O O . PRO A 1 236 ? 15.957 -52.998 -35.749 1.00 47.25 236 PRO A O 1
ATOM 1726 N N . SER A 1 237 ? 16.939 -53.229 -37.764 1.00 56.62 237 SER A N 1
ATOM 1727 C CA . SER A 1 237 ? 17.982 -54.147 -37.296 1.00 56.62 237 SER A CA 1
ATOM 1728 C C . SER A 1 237 ? 18.786 -53.565 -36.120 1.00 56.62 237 SER A C 1
ATOM 1730 O O . SER A 1 237 ? 19.002 -52.353 -35.995 1.00 56.62 237 SER A O 1
ATOM 1732 N N . THR A 1 238 ? 19.257 -54.439 -35.230 1.00 51.12 238 THR A N 1
ATOM 1733 C CA . THR A 1 238 ? 19.925 -54.068 -33.966 1.00 51.12 238 THR A CA 1
ATOM 1734 C C . THR A 1 238 ? 21.146 -53.157 -34.168 1.00 51.12 238 THR A C 1
ATOM 1736 O O . THR A 1 238 ? 21.389 -52.248 -33.368 1.00 51.12 238 THR A O 1
ATOM 1739 N N . GLY A 1 239 ? 21.866 -53.318 -35.284 1.00 56.19 239 GLY A N 1
ATOM 1740 C CA . GLY A 1 239 ? 22.974 -52.447 -35.688 1.00 56.19 239 GLY A CA 1
ATOM 1741 C C . GLY A 1 239 ? 22.563 -51.015 -36.065 1.00 56.19 239 GLY A C 1
ATOM 1742 O O . GLY A 1 239 ? 23.358 -50.090 -35.884 1.00 56.19 239 GLY A O 1
ATOM 1743 N N . ALA A 1 240 ? 21.331 -50.798 -36.540 1.00 51.41 240 ALA A N 1
ATOM 1744 C CA . ALA A 1 240 ? 20.786 -49.462 -36.788 1.00 51.41 240 ALA A CA 1
ATOM 1745 C C . ALA A 1 240 ? 20.364 -48.776 -35.478 1.00 51.41 240 ALA A C 1
ATOM 1747 O O . ALA A 1 240 ? 20.663 -47.596 -35.289 1.00 51.41 240 ALA A O 1
ATOM 1748 N N . ARG A 1 241 ? 19.760 -49.516 -34.530 1.00 52.84 241 ARG A N 1
ATOM 1749 C CA . ARG A 1 241 ? 19.456 -48.993 -33.180 1.00 52.84 241 ARG A CA 1
ATOM 1750 C C . ARG A 1 241 ? 20.721 -48.530 -32.449 1.00 52.84 241 ARG A C 1
ATOM 1752 O O . ARG A 1 241 ? 20.733 -47.414 -31.939 1.00 52.84 241 ARG A O 1
ATOM 1759 N N . ARG A 1 242 ? 21.807 -49.320 -32.460 1.00 57.00 242 ARG A N 1
ATOM 1760 C CA . ARG A 1 242 ? 23.086 -48.928 -31.826 1.00 57.00 242 ARG A CA 1
ATOM 1761 C C . ARG A 1 242 ? 23.688 -47.658 -32.449 1.00 57.00 242 ARG A C 1
ATOM 1763 O O . ARG A 1 242 ? 24.095 -46.764 -31.712 1.00 57.00 242 ARG A O 1
ATOM 1770 N N . ARG A 1 243 ? 23.678 -47.529 -33.784 1.00 57.66 243 ARG A N 1
ATOM 1771 C CA . ARG A 1 243 ? 24.172 -46.321 -34.480 1.00 57.66 243 ARG A CA 1
ATOM 1772 C C . ARG A 1 243 ? 23.324 -45.077 -34.189 1.00 57.66 243 ARG A C 1
ATOM 1774 O O . ARG A 1 243 ? 23.888 -44.022 -33.914 1.00 57.66 243 ARG A O 1
ATOM 1781 N N . ARG A 1 244 ? 21.990 -45.201 -34.186 1.00 60.06 244 ARG A N 1
ATOM 1782 C CA . ARG A 1 244 ? 21.078 -44.098 -33.825 1.00 60.06 244 ARG A CA 1
ATOM 1783 C C . ARG A 1 244 ? 21.247 -43.673 -32.363 1.00 60.06 244 ARG A C 1
ATOM 1785 O O . ARG A 1 244 ? 21.284 -42.479 -32.098 1.00 60.06 244 ARG A O 1
ATOM 1792 N N . ALA A 1 245 ? 21.424 -44.618 -31.436 1.00 57.59 245 ALA A N 1
ATOM 1793 C CA . ALA A 1 245 ? 21.665 -44.314 -30.025 1.00 57.59 245 ALA A CA 1
ATOM 1794 C C . ALA A 1 245 ? 22.991 -43.562 -29.800 1.00 57.59 245 ALA A C 1
ATOM 1796 O O . ALA A 1 245 ? 23.006 -42.560 -29.090 1.00 57.59 245 ALA A O 1
ATOM 1797 N N . ALA A 1 246 ? 24.087 -43.991 -30.439 1.00 59.31 246 ALA A N 1
ATOM 1798 C CA . ALA A 1 246 ? 25.373 -43.293 -30.358 1.00 59.31 246 ALA A CA 1
ATOM 1799 C C . ALA A 1 246 ? 25.299 -41.865 -30.932 1.00 59.31 246 ALA A C 1
ATOM 1801 O O . ALA A 1 246 ? 25.801 -40.927 -30.315 1.00 59.31 246 ALA A O 1
ATOM 1802 N N . LEU A 1 247 ? 24.622 -41.685 -32.074 1.00 55.28 247 LEU A N 1
ATOM 1803 C CA . LEU A 1 247 ? 24.396 -40.363 -32.664 1.00 55.28 247 LEU A CA 1
ATOM 1804 C C . LEU A 1 247 ? 23.531 -39.471 -31.759 1.00 55.28 247 LEU A C 1
ATOM 1806 O O . LEU A 1 247 ? 23.859 -38.304 -31.574 1.00 55.28 247 LEU A O 1
ATOM 1810 N N . ALA A 1 248 ? 22.471 -40.015 -31.153 1.00 55.41 248 ALA A N 1
ATOM 1811 C CA . ALA A 1 248 ? 21.608 -39.274 -30.236 1.00 55.41 248 ALA A CA 1
ATOM 1812 C C . ALA A 1 248 ? 22.360 -38.809 -28.977 1.00 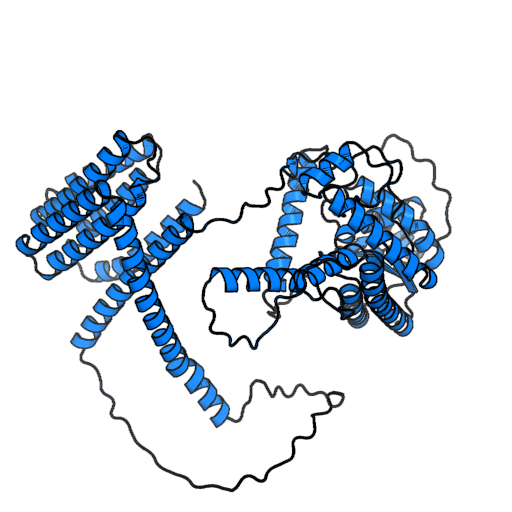55.41 248 ALA A C 1
ATOM 1814 O O . ALA A 1 248 ? 22.192 -37.668 -28.559 1.00 55.41 248 ALA A O 1
ATOM 1815 N N . VAL A 1 249 ? 23.237 -39.648 -28.410 1.00 60.50 249 VAL A N 1
ATOM 1816 C CA . VAL A 1 249 ? 24.094 -39.270 -27.270 1.00 60.50 249 VAL A CA 1
ATOM 1817 C C . VAL A 1 249 ? 25.102 -38.187 -27.665 1.00 60.50 249 VAL A C 1
ATOM 1819 O O . VAL A 1 249 ? 25.245 -37.205 -26.941 1.00 60.50 249 VAL A O 1
ATOM 1822 N N . ALA A 1 250 ? 25.755 -38.305 -28.825 1.00 60.31 250 ALA A N 1
ATOM 1823 C CA . ALA A 1 250 ? 26.686 -37.282 -29.308 1.00 60.31 250 ALA A CA 1
ATOM 1824 C C . ALA A 1 250 ? 25.989 -35.930 -29.558 1.00 60.31 250 ALA A C 1
ATOM 1826 O O . ALA A 1 250 ? 26.509 -34.885 -29.165 1.00 60.31 250 ALA A O 1
ATOM 1827 N N . LEU A 1 251 ? 24.787 -35.947 -30.146 1.00 57.41 251 LEU A N 1
ATOM 1828 C CA . LEU A 1 251 ? 23.960 -34.752 -30.335 1.00 57.41 251 LEU A CA 1
ATOM 1829 C C . LEU A 1 251 ? 23.483 -34.163 -29.001 1.00 57.41 251 LEU A C 1
ATOM 1831 O O . LEU A 1 251 ? 23.512 -32.947 -28.847 1.00 57.41 251 LEU A O 1
ATOM 1835 N N . ALA A 1 252 ? 23.107 -34.990 -28.021 1.00 54.75 252 ALA A N 1
ATOM 1836 C CA . ALA A 1 252 ? 22.706 -34.528 -26.693 1.00 54.75 252 ALA A CA 1
ATOM 1837 C C . ALA A 1 252 ? 23.866 -33.865 -25.928 1.00 54.75 252 ALA A C 1
ATOM 1839 O O . ALA A 1 252 ? 23.679 -32.800 -25.344 1.00 54.75 252 ALA A O 1
ATOM 1840 N N . ILE A 1 253 ? 25.074 -34.441 -25.978 1.00 62.16 253 ILE A N 1
ATOM 1841 C CA . ILE A 1 253 ? 26.281 -33.854 -25.368 1.00 62.16 253 ILE A CA 1
ATOM 1842 C C . ILE A 1 253 ? 26.665 -32.550 -26.082 1.00 62.16 253 ILE A C 1
ATOM 1844 O O . ILE A 1 253 ? 26.939 -31.546 -25.424 1.00 62.16 253 ILE A O 1
ATOM 1848 N N . GLY A 1 254 ? 26.631 -32.532 -27.420 1.00 65.25 254 GLY A N 1
ATOM 1849 C CA . GLY A 1 254 ? 26.890 -31.329 -28.215 1.00 65.25 254 GLY A CA 1
ATOM 1850 C C . GLY A 1 254 ? 25.888 -30.205 -27.934 1.00 65.25 254 GLY A C 1
ATOM 1851 O O . GLY A 1 254 ? 26.293 -29.062 -27.730 1.00 65.25 254 GLY A O 1
ATOM 1852 N N . ALA A 1 255 ? 24.596 -30.532 -27.845 1.00 57.59 255 ALA A N 1
ATOM 1853 C CA . ALA A 1 255 ? 23.544 -29.589 -27.478 1.00 57.59 255 ALA A CA 1
ATOM 1854 C C . ALA A 1 255 ? 23.728 -29.069 -26.045 1.00 57.59 255 ALA A C 1
ATOM 1856 O O . ALA A 1 255 ? 23.738 -27.860 -25.845 1.00 57.59 255 ALA A O 1
ATOM 1857 N N . ALA A 1 256 ? 23.967 -29.944 -25.062 1.00 55.38 256 ALA A N 1
ATOM 1858 C CA . ALA A 1 256 ? 24.210 -29.539 -23.677 1.00 55.38 256 ALA A CA 1
ATOM 1859 C C . ALA A 1 256 ? 25.434 -28.611 -23.546 1.00 55.38 256 ALA A C 1
ATOM 1861 O O . ALA A 1 256 ? 25.360 -27.585 -22.867 1.00 55.38 256 ALA A O 1
ATOM 1862 N N . GLY A 1 257 ? 26.532 -28.919 -24.245 1.00 63.91 257 GLY A N 1
ATOM 1863 C CA . GLY A 1 257 ? 27.722 -28.067 -24.306 1.00 63.91 257 GLY A CA 1
ATOM 1864 C C . GLY A 1 257 ? 27.456 -26.712 -24.970 1.00 63.91 257 GLY A C 1
ATOM 1865 O O . GLY A 1 257 ? 27.875 -25.679 -24.447 1.00 63.91 257 GLY A O 1
ATOM 1866 N N . ALA A 1 258 ? 26.708 -26.689 -26.077 1.00 57.72 258 ALA A N 1
ATOM 1867 C CA . ALA A 1 258 ? 26.319 -25.458 -26.764 1.00 57.72 258 ALA A CA 1
ATOM 1868 C C . ALA A 1 258 ? 25.371 -24.589 -25.917 1.00 57.72 258 ALA A C 1
ATOM 1870 O O . ALA A 1 258 ? 25.570 -23.377 -25.829 1.00 57.72 258 ALA A O 1
ATOM 1871 N N . THR A 1 259 ? 24.388 -25.191 -25.241 1.00 51.28 259 THR A N 1
ATOM 1872 C CA . THR A 1 259 ? 23.473 -24.502 -24.319 1.00 51.28 259 THR A CA 1
ATOM 1873 C C . THR A 1 259 ? 24.219 -23.947 -23.108 1.00 51.28 259 THR A C 1
ATOM 1875 O O . THR A 1 259 ? 24.001 -22.792 -22.744 1.00 51.28 259 THR A O 1
ATOM 1878 N N . TYR A 1 260 ? 25.147 -24.711 -22.520 1.00 55.59 260 TYR A N 1
ATOM 1879 C CA . TYR A 1 260 ? 25.996 -24.237 -21.423 1.00 55.59 260 TYR A CA 1
ATOM 1880 C C . TYR A 1 260 ? 26.871 -23.050 -21.854 1.00 55.59 260 TYR A C 1
ATOM 1882 O O . TYR A 1 260 ? 26.882 -22.017 -21.184 1.00 55.59 260 TYR A O 1
ATOM 1890 N N . ALA A 1 261 ? 27.533 -23.150 -23.012 1.00 54.41 261 ALA A N 1
ATOM 1891 C CA . ALA A 1 261 ? 28.331 -22.060 -23.569 1.00 54.41 261 ALA A CA 1
ATOM 1892 C C . ALA A 1 261 ? 27.479 -20.814 -23.871 1.00 54.41 261 ALA A C 1
ATOM 1894 O O . ALA A 1 261 ? 27.880 -19.704 -23.532 1.00 54.41 261 ALA A O 1
ATOM 1895 N N . ALA A 1 262 ? 26.281 -20.975 -24.442 1.00 50.31 262 ALA A N 1
ATOM 1896 C CA . ALA A 1 262 ? 25.357 -19.868 -24.689 1.00 50.31 262 ALA A CA 1
ATOM 1897 C C . ALA A 1 262 ? 24.880 -19.194 -23.388 1.00 50.31 262 ALA A C 1
ATOM 1899 O O . ALA A 1 262 ? 24.707 -17.973 -23.358 1.00 50.31 262 ALA A O 1
ATOM 1900 N N . PHE A 1 263 ? 24.703 -19.962 -22.308 1.00 50.25 263 PHE A N 1
ATOM 1901 C CA . PHE A 1 263 ? 24.298 -19.456 -20.996 1.00 50.25 263 PHE A CA 1
ATOM 1902 C C . PHE A 1 263 ? 25.426 -18.673 -20.296 1.00 50.25 263 PHE A C 1
ATOM 1904 O O . PHE A 1 263 ? 25.194 -17.556 -19.833 1.00 50.25 263 PHE A O 1
ATOM 1911 N N . GLU A 1 264 ? 26.658 -19.199 -20.285 1.00 55.66 264 GLU A N 1
ATOM 1912 C CA . GLU A 1 264 ? 27.855 -18.488 -19.791 1.00 55.66 264 GLU A CA 1
ATOM 1913 C C . GLU A 1 264 ? 28.119 -17.205 -20.599 1.00 55.66 264 GLU A C 1
ATOM 1915 O O . GLU A 1 264 ? 28.297 -16.132 -20.021 1.00 55.66 264 GLU A O 1
ATOM 1920 N N . ILE A 1 265 ? 28.061 -17.279 -21.936 1.00 49.50 265 ILE A N 1
ATOM 1921 C CA . ILE A 1 265 ? 28.300 -16.124 -22.812 1.00 49.50 265 ILE A CA 1
ATOM 1922 C C . ILE A 1 265 ? 27.228 -15.046 -22.603 1.00 49.50 265 ILE A C 1
ATOM 1924 O O . ILE A 1 265 ? 27.594 -13.889 -22.414 1.00 49.50 265 ILE A O 1
ATOM 1928 N N . ARG A 1 266 ? 25.930 -15.390 -22.524 1.00 46.22 266 ARG A N 1
ATOM 1929 C CA . ARG A 1 266 ? 24.878 -14.413 -22.162 1.00 46.22 266 ARG A CA 1
ATOM 1930 C C . ARG A 1 266 ? 25.109 -13.797 -20.781 1.00 46.22 266 ARG A C 1
ATOM 1932 O O . ARG A 1 266 ? 24.895 -12.598 -20.616 1.00 46.22 266 ARG A O 1
ATOM 1939 N N . GLY A 1 267 ? 25.587 -14.581 -19.814 1.00 46.22 267 GLY A N 1
ATOM 1940 C CA . GLY A 1 267 ? 25.974 -14.088 -18.490 1.00 46.22 267 GLY A CA 1
ATOM 1941 C C . GLY A 1 267 ? 27.136 -13.085 -18.506 1.00 46.22 267 GLY A C 1
ATOM 1942 O O . GLY A 1 267 ? 27.243 -12.278 -17.581 1.00 46.22 267 GLY A O 1
ATOM 1943 N N . ALA A 1 268 ? 27.973 -13.111 -19.549 1.00 43.50 268 ALA A N 1
ATOM 1944 C CA . ALA A 1 268 ? 29.128 -12.235 -19.731 1.00 43.50 268 ALA A CA 1
ATOM 1945 C C . ALA A 1 268 ? 28.886 -11.044 -20.683 1.00 43.50 268 ALA A C 1
ATOM 1947 O O . ALA A 1 268 ? 29.558 -10.025 -20.537 1.00 43.50 268 ALA A O 1
ATOM 1948 N N . THR A 1 269 ? 27.965 -11.151 -21.651 1.00 40.12 269 THR A N 1
ATOM 1949 C CA . THR A 1 269 ? 27.719 -10.105 -22.669 1.00 40.12 269 THR A CA 1
ATOM 1950 C C . THR A 1 269 ? 26.454 -9.288 -22.451 1.00 40.12 269 THR A C 1
ATOM 1952 O O . THR A 1 269 ? 26.306 -8.249 -23.091 1.00 40.12 269 THR A O 1
ATOM 1955 N N . ALA A 1 270 ? 25.537 -9.713 -21.577 1.00 38.41 270 ALA A N 1
ATOM 1956 C CA . ALA A 1 270 ? 24.411 -8.870 -21.201 1.00 38.41 270 ALA A CA 1
ATOM 1957 C C . ALA A 1 270 ? 24.939 -7.586 -20.544 1.00 38.41 270 ALA A C 1
ATOM 1959 O O . ALA A 1 270 ? 25.452 -7.624 -19.422 1.00 38.41 270 ALA A O 1
ATOM 1960 N N . HIS A 1 271 ? 24.772 -6.445 -21.225 1.00 37.62 271 HIS A N 1
ATOM 1961 C CA . HIS A 1 271 ? 24.710 -5.158 -20.542 1.00 37.62 271 HIS A CA 1
ATOM 1962 C C . HIS A 1 271 ? 23.592 -5.284 -19.515 1.00 37.62 271 HIS A C 1
ATOM 1964 O O . HIS A 1 271 ? 22.411 -5.265 -19.855 1.00 37.62 271 HIS A O 1
ATOM 1970 N N . ARG A 1 272 ? 23.966 -5.485 -18.249 1.00 37.28 272 ARG A N 1
ATOM 1971 C CA . ARG A 1 272 ? 23.015 -5.295 -17.165 1.00 37.28 272 ARG A CA 1
ATOM 1972 C C . ARG A 1 272 ? 22.622 -3.822 -17.248 1.00 37.28 272 ARG A C 1
ATOM 1974 O O . ARG A 1 272 ? 23.542 -3.004 -17.154 1.00 37.28 272 ARG A O 1
ATOM 1981 N N . PRO A 1 273 ? 21.331 -3.472 -17.409 1.00 34.78 273 PRO A N 1
ATOM 1982 C CA . PRO A 1 273 ? 20.923 -2.106 -17.117 1.00 34.78 273 PRO A CA 1
ATOM 1983 C C . PRO A 1 273 ? 21.453 -1.775 -15.716 1.00 34.78 273 PRO A C 1
ATOM 1985 O O . PRO A 1 273 ? 21.521 -2.694 -14.880 1.00 34.78 273 PRO A O 1
ATOM 1988 N N . PRO A 1 274 ? 21.912 -0.533 -15.470 1.00 35.19 274 PRO A N 1
ATOM 1989 C CA . PRO A 1 274 ? 22.461 -0.158 -14.176 1.00 35.19 274 PRO A CA 1
ATOM 1990 C C . PRO A 1 274 ? 21.451 -0.585 -13.121 1.00 35.19 274 PRO A C 1
ATOM 1992 O O . PRO A 1 274 ? 20.305 -0.136 -13.122 1.00 35.19 274 PRO A O 1
ATOM 1995 N N . ARG A 1 275 ? 21.843 -1.555 -12.286 1.00 38.69 275 ARG A N 1
ATOM 1996 C CA . ARG A 1 275 ? 20.956 -2.045 -11.237 1.00 38.69 275 ARG A CA 1
ATOM 1997 C C . ARG A 1 275 ? 20.586 -0.820 -10.417 1.00 38.69 275 ARG A C 1
ATOM 1999 O O . ARG A 1 275 ? 21.497 -0.127 -9.968 1.00 38.69 275 ARG A O 1
ATOM 2006 N N . ARG A 1 276 ? 19.286 -0.589 -10.203 1.00 42.62 276 ARG A N 1
ATOM 2007 C CA . ARG A 1 276 ? 18.819 0.240 -9.089 1.00 42.62 276 ARG A CA 1
ATOM 2008 C C . ARG A 1 276 ? 19.326 -0.435 -7.821 1.00 42.62 276 ARG A C 1
ATOM 2010 O O . ARG A 1 276 ? 18.699 -1.337 -7.274 1.00 42.62 276 ARG A O 1
ATOM 2017 N N . HIS A 1 277 ? 20.545 -0.084 -7.443 1.00 41.72 277 HIS A N 1
ATOM 2018 C CA . HIS A 1 277 ? 21.097 -0.426 -6.160 1.00 41.72 277 HIS A CA 1
ATOM 2019 C C . HIS A 1 277 ? 20.304 0.421 -5.176 1.00 41.72 277 HIS A C 1
ATOM 2021 O O . HIS A 1 277 ? 20.430 1.642 -5.175 1.00 41.72 277 HIS A O 1
ATOM 2027 N N . VAL A 1 278 ? 19.461 -0.222 -4.368 1.00 49.84 278 VAL A N 1
ATOM 2028 C CA . VAL A 1 278 ? 19.055 0.386 -3.101 1.00 49.84 278 VAL A CA 1
ATOM 2029 C C . VAL A 1 278 ? 20.372 0.661 -2.385 1.00 49.84 278 VAL A C 1
ATOM 2031 O O . VAL A 1 278 ? 21.141 -0.268 -2.123 1.00 49.84 278 VAL A O 1
ATOM 2034 N N . HIS A 1 279 ? 20.708 1.940 -2.219 1.00 55.53 279 HIS A N 1
ATOM 2035 C CA . HIS A 1 279 ? 22.061 2.347 -1.822 1.00 55.53 279 HIS A CA 1
ATOM 2036 C C . HIS A 1 279 ? 22.382 1.978 -0.365 1.00 55.53 279 HIS A C 1
ATOM 2038 O O . HIS A 1 279 ? 23.537 2.039 0.054 1.00 55.53 279 HIS A O 1
ATOM 2044 N N . ARG A 1 280 ? 21.359 1.541 0.374 1.00 72.88 280 ARG A N 1
ATOM 2045 C CA . ARG A 1 280 ? 21.381 1.131 1.770 1.00 72.88 280 ARG A CA 1
ATOM 2046 C C . ARG A 1 280 ? 21.012 -0.348 1.897 1.00 72.88 280 ARG A C 1
ATOM 2048 O O . ARG A 1 280 ? 20.059 -0.804 1.268 1.00 72.88 280 ARG A O 1
ATOM 2055 N N . GLY A 1 281 ? 21.738 -1.103 2.721 1.00 69.25 281 GLY A N 1
ATOM 2056 C CA . GLY A 1 281 ? 21.269 -2.418 3.158 1.00 69.25 281 GLY A CA 1
ATOM 2057 C C . GLY A 1 281 ? 20.079 -2.266 4.108 1.00 69.25 281 GLY A C 1
ATOM 2058 O O . GLY A 1 281 ? 20.052 -1.338 4.910 1.00 69.25 281 GLY A O 1
ATOM 2059 N N . PHE A 1 282 ? 19.120 -3.195 4.083 1.00 71.56 282 PHE A N 1
ATOM 2060 C CA . PHE A 1 282 ? 18.026 -3.219 5.070 1.00 71.56 282 PHE A CA 1
ATOM 2061 C C . PHE A 1 282 ? 18.576 -3.297 6.513 1.00 71.56 282 PHE A C 1
ATOM 2063 O O . PHE A 1 282 ? 18.008 -2.751 7.456 1.00 71.56 282 PHE A O 1
ATOM 2070 N N . GLU A 1 283 ? 19.749 -3.914 6.691 1.00 73.94 283 GLU A N 1
ATOM 2071 C CA . GLU A 1 283 ? 20.497 -3.952 7.950 1.00 73.94 283 GLU A CA 1
ATOM 2072 C C . GLU A 1 283 ? 21.111 -2.611 8.400 1.00 73.94 283 GLU A C 1
ATOM 2074 O O . GLU A 1 283 ? 21.514 -2.491 9.560 1.00 73.94 283 GLU A O 1
ATOM 2079 N N . ASP A 1 284 ? 21.120 -1.585 7.552 1.00 80.94 284 ASP A N 1
ATOM 2080 C CA . ASP A 1 284 ? 21.700 -0.265 7.833 1.00 80.94 284 ASP A CA 1
ATOM 2081 C C . ASP A 1 284 ? 20.633 0.836 7.956 1.00 80.94 284 ASP A C 1
ATOM 2083 O O . ASP A 1 284 ? 20.967 1.999 8.170 1.00 80.94 284 ASP A O 1
ATOM 2087 N N . ASP A 1 285 ? 19.349 0.480 7.846 1.00 82.88 285 ASP A N 1
ATOM 2088 C CA . ASP A 1 285 ? 18.222 1.419 7.867 1.00 82.88 285 ASP A CA 1
ATOM 2089 C C . ASP A 1 285 ? 17.918 1.986 9.281 1.00 82.88 285 ASP A C 1
ATOM 2091 O O . ASP A 1 285 ? 17.979 1.214 10.252 1.00 82.88 285 ASP A O 1
ATOM 2095 N N . PRO A 1 286 ? 17.632 3.299 9.447 1.00 85.19 286 PRO A N 1
ATOM 2096 C CA . PRO A 1 286 ? 17.403 3.951 10.735 1.00 85.19 286 PRO A CA 1
ATOM 2097 C C . PRO A 1 286 ? 16.035 3.633 11.330 1.00 85.19 286 PRO A C 1
ATOM 2099 O O . PRO A 1 286 ? 15.901 3.687 12.551 1.00 85.19 286 PRO A O 1
ATOM 2102 N N . ALA A 1 287 ? 15.047 3.242 10.517 1.00 85.19 287 ALA A N 1
ATOM 2103 C CA . ALA A 1 287 ? 13.742 2.802 11.007 1.00 85.19 287 ALA A CA 1
ATOM 2104 C C . ALA A 1 287 ? 13.842 1.510 11.847 1.00 85.19 287 ALA A C 1
ATOM 2106 O O . ALA A 1 287 ? 12.940 1.194 12.622 1.00 85.19 287 ALA A O 1
ATOM 2107 N N . PHE A 1 288 ? 14.964 0.784 11.748 1.00 86.44 288 PHE A N 1
ATOM 2108 C CA . PHE A 1 288 ? 15.232 -0.459 12.472 1.00 86.44 288 PHE A CA 1
ATOM 2109 C C . PHE A 1 288 ? 16.534 -0.377 13.301 1.00 86.44 288 PHE A C 1
ATOM 2111 O O . PHE A 1 288 ? 17.543 -1.002 12.959 1.00 86.44 288 PHE A O 1
ATOM 2118 N N . PRO A 1 289 ? 16.561 0.346 14.437 1.00 76.69 289 PRO A N 1
ATOM 2119 C CA . PRO A 1 289 ? 17.787 0.539 15.223 1.00 76.69 289 PRO A CA 1
ATOM 2120 C C . PRO A 1 289 ? 18.372 -0.764 15.812 1.00 76.69 289 PRO A C 1
ATOM 2122 O O . PRO A 1 289 ? 19.576 -0.854 16.058 1.00 76.69 289 PRO A O 1
ATOM 2125 N N . ARG A 1 290 ? 17.558 -1.811 16.017 1.00 81.75 290 ARG A N 1
ATOM 2126 C CA . ARG A 1 290 ? 17.987 -3.089 16.621 1.00 81.75 290 ARG A CA 1
ATOM 2127 C C . ARG A 1 290 ? 18.446 -4.104 15.557 1.00 81.75 290 ARG A C 1
ATOM 2129 O O . ARG A 1 290 ? 17.658 -4.566 14.737 1.00 81.75 290 ARG A O 1
ATOM 2136 N N . ARG A 1 291 ? 19.717 -4.536 15.604 1.00 69.19 291 ARG A N 1
ATOM 2137 C CA . ARG A 1 291 ? 20.301 -5.506 14.639 1.00 69.19 291 ARG A CA 1
ATOM 2138 C C . ARG A 1 291 ? 19.612 -6.878 14.599 1.00 69.19 291 ARG A C 1
ATOM 2140 O O . ARG A 1 291 ? 19.573 -7.499 13.540 1.00 69.19 291 ARG A O 1
ATOM 2147 N N . SER A 1 292 ? 19.095 -7.369 15.726 1.00 72.31 292 SER A N 1
ATOM 2148 C CA . SER A 1 292 ? 18.365 -8.646 15.790 1.00 72.31 292 SER A CA 1
ATOM 2149 C C . SER A 1 292 ? 17.061 -8.591 14.991 1.00 72.31 292 SER A C 1
ATOM 2151 O O . SER A 1 292 ? 16.805 -9.478 14.180 1.00 72.31 292 SER A O 1
ATOM 2153 N N . LEU A 1 293 ? 16.301 -7.503 15.156 1.00 72.50 293 LEU A N 1
ATOM 2154 C CA . LEU A 1 293 ? 15.063 -7.216 14.430 1.00 72.50 293 LEU A CA 1
ATOM 2155 C C . LEU A 1 293 ? 15.289 -7.243 12.909 1.00 72.50 293 LEU A C 1
ATOM 2157 O O . LEU A 1 293 ? 14.616 -7.985 12.195 1.00 72.50 293 LEU A O 1
ATOM 2161 N N . LYS A 1 294 ? 16.317 -6.527 12.431 1.00 76.44 294 LYS A N 1
ATOM 2162 C CA . LYS A 1 294 ? 16.691 -6.434 11.007 1.00 76.44 294 LYS A CA 1
ATOM 2163 C C . LYS A 1 294 ? 16.843 -7.796 10.322 1.00 76.44 294 LYS A C 1
ATOM 2165 O O . LYS A 1 294 ? 16.362 -7.984 9.206 1.00 76.44 294 LYS A O 1
ATOM 2170 N N . ARG A 1 295 ? 17.478 -8.766 10.994 1.00 68.38 295 ARG A N 1
ATOM 2171 C CA . ARG A 1 295 ? 17.692 -10.114 10.441 1.00 68.38 295 ARG A CA 1
ATOM 2172 C C . ARG A 1 295 ? 16.389 -10.908 10.322 1.00 68.38 295 ARG A C 1
ATOM 2174 O O . ARG A 1 295 ? 16.203 -11.585 9.315 1.00 68.38 295 ARG A O 1
ATOM 2181 N N . THR A 1 296 ? 15.511 -10.830 11.321 1.00 70.31 296 THR A N 1
ATOM 2182 C CA . THR A 1 296 ? 14.214 -11.526 11.310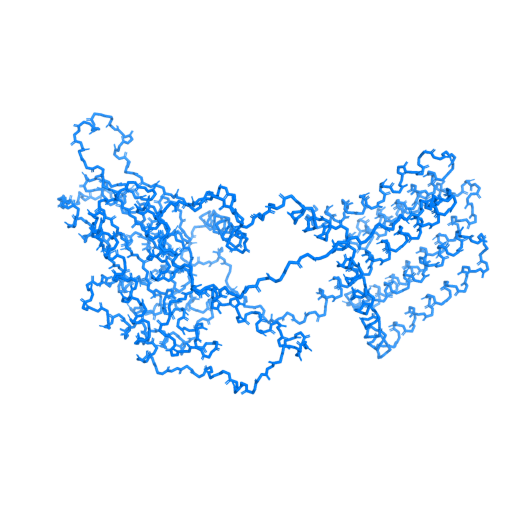 1.00 70.31 296 THR A CA 1
ATOM 2183 C C . THR A 1 296 ? 13.309 -10.969 10.214 1.00 70.31 296 THR A C 1
ATOM 2185 O O . THR A 1 296 ? 12.844 -11.723 9.363 1.00 70.31 296 THR A O 1
ATOM 2188 N N . LEU A 1 297 ? 13.144 -9.642 10.170 1.00 75.56 297 LEU A N 1
ATOM 2189 C CA . LEU A 1 297 ? 12.289 -8.964 9.193 1.00 75.56 297 LEU A CA 1
ATOM 2190 C C . LEU A 1 297 ? 12.711 -9.247 7.747 1.00 75.56 297 LEU A C 1
ATOM 2192 O O . LEU A 1 297 ? 11.867 -9.581 6.919 1.00 75.56 297 LEU A O 1
ATOM 2196 N N . ARG A 1 298 ? 14.017 -9.193 7.444 1.00 70.56 298 ARG A N 1
ATOM 2197 C CA . ARG A 1 298 ? 14.533 -9.486 6.098 1.00 70.56 298 ARG A CA 1
ATOM 2198 C C . ARG A 1 298 ? 14.180 -10.901 5.628 1.00 70.56 298 ARG A C 1
ATOM 2200 O O . ARG A 1 298 ? 13.894 -11.092 4.447 1.00 70.56 298 ARG A O 1
ATOM 2207 N N . VAL A 1 299 ? 14.217 -11.891 6.524 1.00 58.38 299 VAL A N 1
ATOM 2208 C CA . VAL A 1 299 ? 13.864 -13.283 6.195 1.00 58.38 299 VAL A CA 1
ATOM 2209 C C . VAL A 1 299 ? 12.360 -13.416 5.956 1.00 58.38 299 VAL A C 1
ATOM 2211 O O . VAL A 1 299 ? 11.975 -13.995 4.942 1.00 58.38 299 VAL A O 1
ATOM 2214 N N . SER A 1 300 ? 11.523 -12.835 6.821 1.00 63.84 300 SER A N 1
ATOM 2215 C CA . SER A 1 300 ? 10.062 -12.854 6.657 1.00 63.84 300 SER A CA 1
ATOM 2216 C C . SER A 1 300 ? 9.611 -12.148 5.376 1.00 63.84 300 SER A C 1
ATOM 2218 O O . SER A 1 300 ? 8.827 -12.713 4.615 1.00 63.84 300 SER A O 1
ATOM 2220 N N . LEU A 1 301 ? 10.155 -10.959 5.086 1.00 66.00 301 LEU A N 1
ATOM 2221 C CA . LEU A 1 301 ? 9.806 -10.180 3.895 1.00 66.00 301 LEU A CA 1
ATOM 2222 C C . LEU A 1 301 ? 10.192 -10.921 2.607 1.00 66.00 301 LEU A C 1
ATOM 2224 O O . LEU A 1 301 ? 9.375 -11.038 1.700 1.00 66.00 301 LEU A O 1
ATOM 2228 N N . LEU A 1 302 ? 11.406 -11.484 2.538 1.00 61.81 302 LEU A N 1
ATOM 2229 C CA . LEU A 1 302 ? 11.827 -12.300 1.393 1.00 61.81 302 LEU A CA 1
ATOM 2230 C C . LEU A 1 302 ? 10.999 -13.587 1.271 1.00 61.81 302 LEU A C 1
ATOM 2232 O O . LEU A 1 302 ? 10.712 -14.008 0.154 1.00 61.81 302 LEU A O 1
ATOM 2236 N N . GLY A 1 303 ? 10.603 -14.215 2.380 1.00 62.91 303 GLY A N 1
ATOM 2237 C CA . GLY A 1 303 ? 9.704 -15.372 2.364 1.00 62.91 303 GLY A CA 1
ATOM 2238 C C . GLY A 1 303 ? 8.342 -15.030 1.755 1.00 62.91 303 GLY A C 1
ATOM 2239 O O . GLY A 1 303 ? 7.903 -15.696 0.820 1.00 62.91 303 GLY A O 1
ATOM 2240 N N . ALA A 1 304 ? 7.717 -13.949 2.227 1.00 62.72 304 ALA A N 1
ATOM 2241 C CA . ALA A 1 304 ? 6.448 -13.455 1.698 1.00 62.72 304 ALA A CA 1
ATOM 2242 C C . ALA A 1 304 ? 6.551 -13.076 0.211 1.00 62.72 304 ALA A C 1
ATOM 2244 O O . ALA A 1 304 ? 5.751 -13.542 -0.597 1.00 62.72 304 ALA A O 1
ATOM 2245 N N . TRP A 1 305 ? 7.567 -12.296 -0.171 1.00 60.75 305 TRP A N 1
ATOM 2246 C CA . TRP A 1 305 ? 7.715 -11.796 -1.541 1.00 60.75 305 TRP A CA 1
ATOM 2247 C C . TRP A 1 305 ? 7.977 -12.910 -2.559 1.00 60.75 305 TRP A C 1
ATOM 2249 O O . TRP A 1 305 ? 7.338 -12.947 -3.607 1.00 60.75 305 TRP A O 1
ATOM 2259 N N . ASN A 1 306 ? 8.849 -13.874 -2.231 1.00 52.84 306 ASN A N 1
ATOM 2260 C CA . ASN A 1 306 ? 9.089 -15.032 -3.099 1.00 52.84 306 ASN A CA 1
ATOM 2261 C C . ASN A 1 306 ? 7.823 -15.895 -3.257 1.00 52.84 306 ASN A C 1
ATOM 2263 O O . ASN A 1 306 ? 7.573 -16.409 -4.344 1.00 52.84 306 ASN A O 1
ATOM 2267 N N . ASN A 1 307 ? 7.005 -16.032 -2.207 1.00 52.25 307 ASN A N 1
ATOM 2268 C CA . ASN A 1 307 ? 5.732 -16.753 -2.288 1.00 52.25 307 ASN A CA 1
ATOM 2269 C C . ASN A 1 307 ? 4.681 -16.001 -3.127 1.00 52.25 307 ASN A C 1
ATOM 2271 O O . ASN A 1 307 ? 3.855 -16.643 -3.774 1.00 52.25 307 ASN A O 1
ATOM 2275 N N . ILE A 1 308 ? 4.711 -14.665 -3.151 1.00 54.06 308 ILE A N 1
ATOM 2276 C CA . ILE A 1 308 ? 3.820 -13.843 -3.984 1.00 54.06 308 ILE A CA 1
ATOM 2277 C C . ILE A 1 308 ? 4.246 -13.902 -5.456 1.00 54.06 308 ILE A C 1
ATOM 2279 O O . ILE A 1 308 ? 3.416 -14.222 -6.304 1.00 54.06 308 ILE A O 1
ATOM 2283 N N . GLU A 1 309 ? 5.526 -13.676 -5.775 1.00 43.44 309 GLU A N 1
ATOM 2284 C CA . GLU A 1 309 ? 6.021 -13.736 -7.162 1.00 43.44 309 GLU A CA 1
ATOM 2285 C C . GLU A 1 309 ? 5.813 -15.120 -7.796 1.00 43.44 309 GLU A C 1
ATOM 2287 O O . GLU A 1 309 ? 5.433 -15.216 -8.964 1.00 43.44 309 GLU A O 1
ATOM 2292 N N . PHE A 1 310 ? 6.020 -16.200 -7.034 1.00 36.59 310 PHE A N 1
ATOM 2293 C CA . PHE A 1 310 ? 5.900 -17.560 -7.564 1.00 36.59 310 PHE A CA 1
ATOM 2294 C C . PHE A 1 310 ? 4.444 -17.997 -7.790 1.00 36.59 310 PHE A C 1
ATOM 2296 O O . PHE A 1 310 ? 4.173 -18.711 -8.753 1.00 36.59 310 PHE A O 1
ATOM 2303 N N . ASN A 1 311 ? 3.504 -17.552 -6.947 1.00 36.28 311 ASN A N 1
ATOM 2304 C CA . ASN A 1 311 ? 2.088 -17.924 -7.064 1.00 36.28 311 ASN A CA 1
ATOM 2305 C C . ASN A 1 311 ? 1.280 -16.952 -7.943 1.00 36.28 311 ASN A C 1
ATOM 2307 O O . ASN A 1 311 ? 0.334 -17.373 -8.599 1.00 36.28 311 ASN A O 1
ATOM 2311 N N . GLY A 1 312 ? 1.660 -15.671 -8.016 1.00 39.34 312 GLY A N 1
ATOM 2312 C CA . GLY A 1 312 ? 1.020 -14.696 -8.907 1.00 39.34 312 GLY A CA 1
ATOM 2313 C C . GLY A 1 312 ? 1.335 -14.938 -10.388 1.00 39.34 312 GLY A C 1
ATOM 2314 O O . GLY A 1 312 ? 0.470 -14.764 -11.241 1.00 39.34 312 GLY A O 1
ATOM 2315 N N . ALA A 1 313 ? 2.551 -15.398 -10.705 1.00 30.72 313 ALA A N 1
ATOM 2316 C CA . ALA A 1 313 ? 2.962 -15.697 -12.080 1.00 30.72 313 ALA A CA 1
ATOM 2317 C C . ALA A 1 313 ? 2.478 -17.066 -12.597 1.00 30.72 313 ALA A C 1
ATOM 2319 O O . ALA A 1 313 ? 2.551 -17.337 -13.798 1.00 30.72 313 ALA A O 1
ATOM 2320 N N . VAL A 1 314 ? 2.016 -17.949 -11.706 1.00 27.73 314 VAL A N 1
ATOM 2321 C CA . VAL A 1 314 ? 1.607 -19.316 -12.036 1.00 27.73 314 VAL A CA 1
ATOM 2322 C C . VAL A 1 314 ? 0.215 -19.553 -11.464 1.00 27.73 314 VAL A C 1
ATOM 2324 O O . VAL A 1 314 ? 0.077 -19.976 -10.321 1.00 27.73 314 VAL A O 1
ATOM 2327 N N . GLY A 1 315 ? -0.820 -19.326 -12.280 1.00 28.73 315 GLY A N 1
ATOM 2328 C CA . GLY A 1 315 ? -2.236 -19.562 -11.947 1.00 28.73 315 GLY A CA 1
ATOM 2329 C C . GLY A 1 315 ? -2.613 -21.043 -11.782 1.00 28.73 315 GLY A C 1
ATOM 2330 O O . GLY A 1 315 ? -3.620 -21.500 -12.316 1.00 28.73 315 GLY A O 1
ATOM 2331 N N . ALA A 1 316 ? -1.776 -21.819 -11.096 1.00 26.31 316 ALA A N 1
ATOM 2332 C CA . ALA A 1 316 ? -1.998 -23.214 -10.773 1.00 26.31 316 ALA A CA 1
ATOM 2333 C C . ALA A 1 316 ? -2.822 -23.315 -9.485 1.00 26.31 316 ALA A C 1
ATOM 2335 O O . ALA A 1 316 ? -2.368 -22.911 -8.416 1.00 26.31 316 ALA A O 1
ATOM 2336 N N . GLY A 1 317 ? -4.012 -23.910 -9.587 1.00 26.75 317 GLY A N 1
ATOM 2337 C CA . GLY A 1 317 ? -4.917 -24.181 -8.466 1.00 26.75 317 GLY A CA 1
ATOM 2338 C C . GLY A 1 317 ? -4.424 -25.273 -7.511 1.00 26.75 317 GLY A C 1
ATOM 2339 O O . GLY A 1 317 ? -5.123 -26.256 -7.283 1.00 26.75 317 GLY A O 1
ATOM 2340 N N . GLY A 1 318 ? -3.223 -25.117 -6.954 1.00 23.77 318 GLY A N 1
ATOM 2341 C CA . GLY A 1 318 ? -2.866 -25.759 -5.694 1.00 23.77 318 GLY A CA 1
ATOM 2342 C C . GLY A 1 318 ? -3.547 -25.023 -4.540 1.00 23.77 318 GLY A C 1
ATOM 2343 O O . GLY A 1 318 ? -3.724 -23.808 -4.604 1.00 23.77 318 GLY A O 1
ATOM 2344 N N . SER A 1 319 ? -3.923 -25.744 -3.482 1.00 30.61 319 SER A N 1
ATOM 2345 C CA . SER A 1 319 ? -4.493 -25.168 -2.256 1.00 30.61 319 SER A CA 1
ATOM 2346 C C . SER A 1 319 ? -3.463 -24.286 -1.540 1.00 30.61 319 SER A C 1
ATOM 2348 O O . SER A 1 319 ? -2.767 -24.725 -0.626 1.00 30.61 319 SER A O 1
ATOM 2350 N N . ALA A 1 320 ? -3.321 -23.046 -2.002 1.00 29.52 320 ALA A N 1
ATOM 2351 C CA . ALA A 1 320 ? -2.347 -22.103 -1.489 1.00 29.52 320 ALA A CA 1
ATOM 2352 C C . ALA A 1 320 ? -2.789 -21.573 -0.123 1.00 29.52 320 ALA A C 1
ATOM 2354 O O . ALA A 1 320 ? -3.926 -21.131 0.055 1.00 29.52 320 ALA A O 1
ATOM 2355 N N . MET A 1 321 ? -1.858 -21.559 0.833 1.00 30.98 321 MET A N 1
ATOM 2356 C CA . MET A 1 321 ? -2.013 -20.763 2.044 1.00 30.98 321 MET A CA 1
ATOM 2357 C C . MET A 1 321 ? -2.114 -19.291 1.634 1.00 30.98 321 MET A C 1
ATOM 2359 O O . MET A 1 321 ? -1.101 -18.647 1.363 1.00 30.98 321 MET A O 1
ATOM 2363 N N . SER A 1 322 ? -3.331 -18.744 1.627 1.00 38.59 322 SER A N 1
ATOM 2364 C CA . SER A 1 322 ? -3.505 -17.310 1.849 1.00 38.59 322 SER A CA 1
ATOM 2365 C C . SER A 1 322 ? -2.764 -16.990 3.151 1.00 38.59 322 SER A C 1
ATOM 2367 O O . SER A 1 322 ? -3.057 -17.653 4.151 1.00 38.59 322 SER A O 1
ATOM 2369 N N . PRO A 1 323 ? -1.815 -16.037 3.184 1.00 40.94 323 PRO A N 1
ATOM 2370 C CA . PRO A 1 323 ? -1.136 -15.653 4.416 1.00 40.94 323 PRO A CA 1
ATOM 2371 C C . PRO A 1 323 ? -2.115 -14.881 5.314 1.00 40.94 323 PRO A C 1
ATOM 2373 O O . PRO A 1 323 ? -2.085 -13.659 5.390 1.00 40.94 323 PRO A O 1
ATOM 2376 N N . ARG A 1 324 ? -3.033 -15.612 5.956 1.00 46.66 324 ARG A N 1
ATOM 2377 C CA . ARG A 1 324 ? -3.962 -15.114 6.972 1.00 46.66 324 ARG A CA 1
ATOM 2378 C C . ARG A 1 324 ? -3.198 -15.080 8.289 1.00 46.66 324 ARG A C 1
ATOM 2380 O O . ARG A 1 324 ? -2.948 -16.131 8.873 1.00 46.66 324 ARG A O 1
ATOM 2387 N N . SER A 1 325 ? -2.834 -13.891 8.755 1.00 54.34 325 SER A N 1
ATOM 2388 C CA . SER A 1 325 ? -2.491 -13.691 10.162 1.00 54.34 325 SER A CA 1
ATOM 2389 C C . SER A 1 325 ? -3.750 -13.239 10.897 1.00 54.34 325 SER A C 1
ATOM 2391 O O . SER A 1 325 ? -4.254 -12.143 10.648 1.00 54.34 325 SER A O 1
ATOM 2393 N N . SER A 1 326 ? -4.267 -14.102 11.766 1.00 50.47 326 SER A N 1
ATOM 2394 C CA . SER A 1 326 ? -5.257 -13.749 12.784 1.00 50.47 326 SER A CA 1
ATOM 2395 C C . SER A 1 326 ? -4.530 -13.286 14.045 1.00 50.47 326 SER A C 1
ATOM 2397 O O . SER A 1 326 ? -3.686 -14.027 14.555 1.00 50.47 326 SER A O 1
ATOM 2399 N N . SER A 1 327 ? -4.876 -12.104 14.549 1.00 57.00 327 SER A N 1
ATOM 2400 C CA . SER A 1 327 ? -4.431 -11.605 15.854 1.00 57.00 327 SER A CA 1
ATOM 2401 C C . SER A 1 327 ? -5.646 -11.458 16.773 1.00 57.00 327 SER A C 1
ATOM 2403 O O . SER A 1 327 ? -6.624 -10.821 16.387 1.00 57.00 327 SER A O 1
ATOM 2405 N N . THR A 1 328 ? -5.581 -12.028 17.978 1.00 55.28 328 THR A N 1
ATOM 2406 C CA . THR A 1 328 ? -6.630 -11.971 19.016 1.00 55.28 328 THR A CA 1
ATOM 2407 C C . THR A 1 328 ? -6.065 -11.414 20.325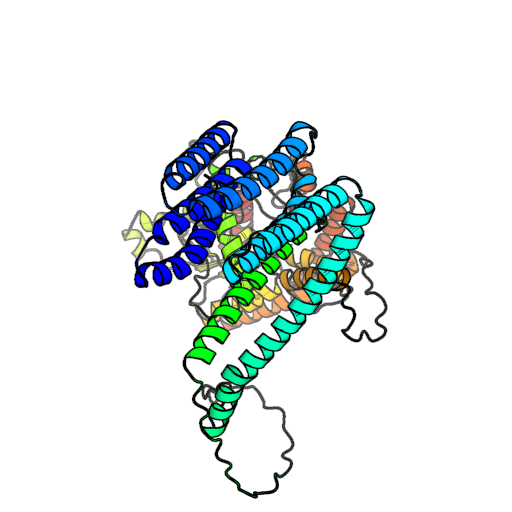 1.00 55.28 328 THR A C 1
ATOM 2409 O O . THR A 1 328 ? -4.853 -11.473 20.560 1.00 55.28 328 THR A O 1
ATOM 2412 N N . SER A 1 329 ? -6.914 -10.815 21.168 1.00 48.59 329 SER A N 1
ATOM 2413 C CA . SER A 1 329 ? -6.462 -10.128 22.387 1.00 48.59 329 SER A CA 1
ATOM 2414 C C . SER A 1 329 ? -5.949 -11.093 23.462 1.00 48.59 329 SER A C 1
ATOM 2416 O O . SER A 1 329 ? -6.443 -12.207 23.654 1.00 48.59 329 SER A O 1
ATOM 2418 N N . ALA A 1 330 ? -4.930 -10.655 24.206 1.00 41.19 330 ALA A N 1
ATOM 2419 C CA . ALA A 1 330 ? -4.283 -11.486 25.217 1.00 41.19 330 ALA A CA 1
ATOM 2420 C C . ALA A 1 330 ? -5.159 -11.709 26.465 1.00 41.19 330 ALA A C 1
ATOM 2422 O O . ALA A 1 330 ? -4.878 -12.635 27.234 1.00 41.19 330 ALA A O 1
ATOM 2423 N N . ALA A 1 331 ? -6.203 -10.900 26.676 1.00 39.53 331 ALA A N 1
ATOM 2424 C CA . ALA A 1 331 ? -7.220 -11.121 27.700 1.00 39.53 331 ALA A CA 1
ATOM 2425 C C . ALA A 1 331 ? -7.885 -12.507 27.593 1.00 39.53 331 ALA A C 1
ATOM 2427 O O . ALA A 1 331 ? -8.092 -13.161 28.621 1.00 39.53 331 ALA A O 1
ATOM 2428 N N . GLU A 1 332 ? -8.150 -12.999 26.375 1.00 39.81 332 GLU A N 1
ATOM 2429 C CA . GLU A 1 332 ? -8.843 -14.278 26.163 1.00 39.81 332 GLU A CA 1
ATOM 2430 C C . GLU A 1 332 ? -8.036 -15.471 26.707 1.00 39.81 332 GLU A C 1
ATOM 2432 O O . GLU A 1 332 ? -8.579 -16.377 27.342 1.00 39.81 332 GLU A O 1
ATOM 2437 N N . ALA A 1 333 ? -6.711 -15.434 26.536 1.00 39.88 333 ALA A N 1
ATOM 2438 C CA . ALA A 1 333 ? -5.803 -16.488 26.985 1.00 39.88 333 ALA A CA 1
ATOM 2439 C C . ALA A 1 333 ? -5.591 -16.521 28.512 1.00 39.88 333 ALA A C 1
ATOM 2441 O O . ALA A 1 333 ? -5.102 -17.522 29.039 1.00 39.88 333 ALA A O 1
ATOM 2442 N N . ARG A 1 334 ? -5.913 -15.438 29.237 1.00 41.44 334 ARG A N 1
ATOM 2443 C CA . ARG A 1 334 ? -5.591 -15.299 30.672 1.00 41.44 334 ARG A CA 1
ATOM 2444 C C . ARG A 1 334 ? -6.721 -15.687 31.618 1.00 41.44 334 ARG A C 1
ATOM 2446 O O . ARG A 1 334 ? -6.432 -15.979 32.776 1.00 41.44 334 ARG A O 1
ATOM 2453 N N . ASN A 1 335 ? -7.982 -15.677 31.182 1.00 43.16 335 ASN A N 1
ATOM 2454 C CA . ASN A 1 335 ? -9.098 -15.990 32.078 1.00 43.16 335 ASN A CA 1
ATOM 2455 C C . ASN A 1 335 ? -10.295 -16.644 31.354 1.00 43.16 335 ASN A C 1
ATOM 2457 O O . ASN A 1 335 ? -11.161 -15.938 30.834 1.00 43.16 335 ASN A O 1
ATOM 2461 N N . PRO A 1 336 ? -10.421 -17.986 31.394 1.00 47.44 336 PRO A N 1
ATOM 2462 C CA . PRO A 1 336 ? -11.544 -18.703 30.787 1.00 47.44 336 PRO A CA 1
ATOM 2463 C C . PRO A 1 336 ? -12.928 -18.287 31.307 1.00 47.44 336 PRO A C 1
ATOM 2465 O O . PRO A 1 336 ? -13.902 -18.404 30.569 1.00 47.44 336 PRO A O 1
ATOM 2468 N N . ALA A 1 337 ? -13.039 -17.764 32.536 1.00 43.97 337 ALA A N 1
ATOM 2469 C CA . ALA A 1 337 ? -14.311 -17.279 33.084 1.00 43.97 337 ALA A CA 1
ATOM 2470 C C . ALA A 1 337 ? -14.789 -15.965 32.434 1.00 43.97 337 ALA A C 1
ATOM 2472 O O . ALA A 1 337 ? -15.963 -15.607 32.547 1.00 43.97 337 ALA A O 1
ATOM 2473 N N . LEU A 1 338 ? -13.910 -15.259 31.708 1.00 44.16 338 LEU A N 1
ATOM 2474 C CA . LEU A 1 338 ? -14.318 -14.141 30.862 1.00 44.16 338 LEU A CA 1
ATOM 2475 C C . LEU A 1 338 ? -15.047 -14.620 29.597 1.00 44.16 338 LEU A C 1
ATOM 2477 O O . LEU A 1 338 ? -15.938 -13.915 29.148 1.00 44.16 338 LEU A O 1
ATOM 2481 N N . ARG A 1 339 ? -14.828 -15.839 29.077 1.00 41.78 339 ARG A N 1
ATOM 2482 C CA . ARG A 1 339 ? -15.552 -16.318 27.874 1.00 41.78 339 ARG A CA 1
ATOM 2483 C C . ARG A 1 339 ? -17.083 -16.266 28.006 1.00 41.78 339 ARG A C 1
ATOM 2485 O O . ARG A 1 339 ? -17.774 -16.076 27.017 1.00 41.78 339 ARG A O 1
ATOM 2492 N N . THR A 1 340 ? -17.618 -16.373 29.222 1.00 39.22 340 THR A N 1
ATOM 2493 C CA . THR A 1 340 ? -19.060 -16.273 29.517 1.00 39.22 340 THR A CA 1
ATOM 2494 C C . THR A 1 340 ? -19.610 -14.848 29.671 1.00 39.22 340 THR A C 1
ATOM 2496 O O . THR A 1 340 ? -20.815 -14.695 29.842 1.00 39.22 340 THR A O 1
ATOM 2499 N N . ARG A 1 341 ? -18.771 -13.802 29.638 1.00 37.22 341 ARG A N 1
ATOM 2500 C CA . ARG A 1 341 ? -19.199 -12.393 29.792 1.00 37.22 341 ARG A CA 1
ATOM 2501 C C . ARG A 1 341 ? -19.099 -11.556 28.511 1.00 37.22 341 ARG A C 1
ATOM 2503 O O . ARG A 1 341 ? -19.614 -10.445 28.498 1.00 37.22 341 ARG A O 1
ATOM 2510 N N . TRP A 1 342 ? -18.416 -12.050 27.480 1.00 41.47 342 TRP A N 1
ATOM 2511 C CA . TRP A 1 342 ? -17.972 -11.246 26.338 1.00 41.47 342 TRP A CA 1
ATOM 2512 C C . TRP A 1 342 ? -18.688 -11.729 25.077 1.00 41.47 342 TRP A C 1
ATOM 2514 O O . TRP A 1 342 ? -18.194 -12.577 24.342 1.00 41.47 342 TRP A O 1
ATOM 2524 N N . ALA A 1 343 ? -19.891 -11.197 24.859 1.00 35.06 343 ALA A N 1
ATOM 2525 C CA . ALA A 1 343 ? -20.774 -11.568 23.751 1.00 35.06 343 ALA A CA 1
ATOM 2526 C C . ALA A 1 343 ? -20.425 -10.886 22.409 1.00 35.06 343 ALA A C 1
ATOM 2528 O O . ALA A 1 343 ? -21.230 -10.920 21.484 1.00 35.06 343 ALA A O 1
ATOM 2529 N N . SER A 1 344 ? -19.253 -10.255 22.306 1.00 46.06 344 SER A N 1
ATOM 2530 C CA . SER A 1 344 ? -18.804 -9.521 21.121 1.00 46.06 344 SER A CA 1
ATOM 2531 C C . SER A 1 344 ? -17.301 -9.724 20.890 1.00 46.06 344 SER A C 1
ATOM 2533 O O . SER A 1 344 ? -16.485 -8.845 21.179 1.00 46.06 344 SER A O 1
ATOM 2535 N N . ILE A 1 345 ? -16.926 -10.896 20.368 1.00 52.75 345 ILE A N 1
ATOM 2536 C CA . ILE A 1 345 ? -15.762 -10.942 19.475 1.00 52.75 345 ILE A CA 1
ATOM 2537 C C . ILE A 1 345 ? -16.192 -10.139 18.255 1.00 52.75 345 ILE A C 1
ATOM 2539 O O . ILE A 1 345 ? -17.255 -10.416 17.706 1.00 52.75 345 ILE A O 1
ATOM 2543 N N . ARG A 1 346 ? -15.424 -9.108 17.913 1.00 63.75 346 ARG A N 1
ATOM 2544 C CA . ARG A 1 346 ? -15.729 -8.239 16.782 1.00 63.75 346 ARG A CA 1
ATOM 2545 C C . ARG A 1 346 ? -14.636 -8.413 15.742 1.00 63.75 346 ARG A C 1
ATOM 2547 O O . ARG A 1 346 ? -13.479 -8.089 16.024 1.00 63.75 346 ARG A O 1
ATOM 2554 N N . ASP A 1 347 ? -15.013 -8.969 14.596 1.00 59.34 347 ASP A N 1
ATOM 2555 C CA . ASP A 1 347 ? -14.095 -9.345 13.521 1.00 59.34 347 ASP A CA 1
ATOM 2556 C C . ASP A 1 347 ? -13.731 -8.128 12.665 1.00 59.34 347 ASP A C 1
ATOM 2558 O O . ASP A 1 347 ? -14.600 -7.380 12.212 1.00 59.34 347 ASP A O 1
ATOM 2562 N N . LEU A 1 348 ? -12.432 -7.957 12.399 1.00 63.16 348 LEU A N 1
ATOM 2563 C CA . LEU A 1 348 ? -11.897 -6.860 11.594 1.00 63.16 348 LEU A CA 1
ATOM 2564 C C . LEU A 1 348 ? -11.067 -7.349 10.405 1.00 63.16 348 LEU A C 1
ATOM 2566 O O . LEU A 1 348 ? -10.134 -8.134 10.564 1.00 63.16 348 LEU A O 1
ATOM 2570 N N . VAL A 1 349 ? -11.322 -6.799 9.217 1.00 63.62 349 VAL A N 1
ATOM 2571 C CA . VAL A 1 349 ? -10.488 -7.019 8.019 1.00 63.62 349 VAL A CA 1
ATOM 2572 C C . VAL A 1 349 ? -9.611 -5.808 7.721 1.00 63.62 349 VAL A C 1
ATOM 2574 O O . VAL A 1 349 ? -10.140 -4.718 7.557 1.00 63.62 349 VAL A O 1
ATOM 2577 N N . LEU A 1 350 ? -8.296 -6.014 7.563 1.00 63.97 350 LEU A N 1
ATOM 2578 C CA . LEU A 1 350 ? -7.322 -5.001 7.110 1.00 63.97 350 LEU A CA 1
ATOM 2579 C C . LEU A 1 350 ? -6.701 -5.355 5.750 1.00 63.97 350 LEU A C 1
ATOM 2581 O O . LEU A 1 350 ? -6.579 -6.538 5.418 1.00 63.97 350 LEU A O 1
ATOM 2585 N N . ARG A 1 351 ? -6.308 -4.342 4.958 1.00 73.69 351 ARG A N 1
ATOM 2586 C CA . ARG A 1 351 ? -5.801 -4.494 3.573 1.00 73.69 351 ARG A CA 1
ATOM 2587 C C . ARG A 1 351 ? -4.654 -3.535 3.217 1.00 73.69 351 ARG A C 1
ATOM 2589 O O . ARG A 1 351 ? -4.370 -2.619 3.971 1.00 73.69 351 ARG A O 1
ATOM 2596 N N . GLY A 1 352 ? -3.987 -3.775 2.082 1.00 74.12 352 GLY A N 1
ATOM 2597 C CA . GLY A 1 352 ? -2.813 -3.016 1.620 1.00 74.12 352 GLY A CA 1
ATOM 2598 C C . GLY A 1 352 ? -1.461 -3.607 2.059 1.00 74.12 352 GLY A C 1
ATOM 2599 O O . GLY A 1 352 ? -1.386 -4.454 2.951 1.00 74.12 352 GLY A O 1
ATOM 2600 N N . SER A 1 353 ? -0.369 -3.165 1.423 1.00 80.69 353 SER A N 1
ATOM 2601 C CA . SER A 1 353 ? 0.993 -3.680 1.666 1.00 80.69 353 SER A CA 1
ATOM 2602 C C . SER A 1 353 ? 1.574 -3.247 3.016 1.00 80.69 353 SER A C 1
ATOM 2604 O O . SER A 1 353 ? 2.300 -4.004 3.660 1.00 80.69 353 SER A O 1
ATOM 2606 N N . ALA A 1 354 ? 1.219 -2.045 3.468 1.00 87.88 354 ALA A N 1
ATOM 2607 C CA . ALA A 1 354 ? 1.583 -1.543 4.783 1.00 87.88 354 ALA A CA 1
ATOM 2608 C C . ALA A 1 354 ? 0.759 -2.209 5.902 1.00 87.88 354 ALA A C 1
ATOM 2610 O O . ALA A 1 354 ? 1.341 -2.573 6.921 1.00 87.88 354 ALA A O 1
ATOM 2611 N N . ALA A 1 355 ? -0.536 -2.501 5.700 1.00 87.81 355 ALA A N 1
ATOM 2612 C CA . ALA A 1 355 ? -1.301 -3.272 6.689 1.00 87.81 355 ALA A CA 1
ATOM 2613 C C . ALA A 1 355 ? -0.899 -4.751 6.754 1.00 87.81 355 ALA A C 1
ATOM 2615 O O . ALA A 1 355 ? -0.959 -5.334 7.831 1.00 87.81 355 ALA A O 1
ATOM 2616 N N . PHE A 1 356 ? -0.412 -5.347 5.655 1.00 89.31 356 PHE A N 1
ATOM 2617 C CA . PHE A 1 356 ? 0.202 -6.687 5.661 1.00 89.31 356 PHE A CA 1
ATOM 2618 C C . PHE A 1 356 ? 1.381 -6.809 6.652 1.00 89.31 356 PHE A C 1
ATOM 2620 O O . PHE A 1 356 ? 1.751 -7.917 7.031 1.00 89.31 356 PHE A O 1
ATOM 2627 N N . GLY A 1 357 ? 1.973 -5.692 7.092 1.00 89.25 357 GLY A N 1
ATOM 2628 C CA . GLY A 1 357 ? 3.087 -5.701 8.039 1.00 89.25 357 GLY A CA 1
ATOM 2629 C C . GLY A 1 357 ? 4.458 -5.796 7.376 1.00 89.25 357 GLY A C 1
ATOM 2630 O O . GLY A 1 357 ? 5.397 -6.354 7.946 1.00 89.25 357 GLY A O 1
ATOM 2631 N N . ALA A 1 358 ? 4.601 -5.284 6.151 1.00 84.75 358 ALA A N 1
ATOM 2632 C CA . ALA A 1 358 ? 5.880 -5.268 5.452 1.00 84.75 358 ALA A CA 1
ATOM 2633 C C . ALA A 1 358 ? 6.936 -4.467 6.246 1.00 84.75 358 ALA A C 1
ATOM 2635 O O . ALA A 1 358 ? 6.875 -3.243 6.349 1.00 84.75 358 ALA A O 1
ATOM 2636 N N . GLY A 1 359 ? 7.921 -5.177 6.806 1.00 82.50 359 GLY A N 1
ATOM 2637 C CA . GLY A 1 359 ? 8.941 -4.599 7.687 1.00 82.50 359 GLY A CA 1
ATOM 2638 C C . GLY A 1 359 ? 8.563 -4.562 9.174 1.00 82.50 359 GLY A C 1
ATOM 2639 O O . GLY A 1 359 ? 9.253 -3.911 9.945 1.00 82.50 359 GLY A O 1
ATOM 2640 N N . GLN A 1 360 ? 7.519 -5.270 9.606 1.00 89.81 360 GLN A N 1
ATOM 2641 C CA . GLN A 1 360 ? 7.081 -5.342 11.008 1.00 89.81 360 GLN A CA 1
ATOM 2642 C C . GLN A 1 360 ? 7.126 -6.793 11.518 1.00 89.81 360 GLN A C 1
ATOM 2644 O O . GLN A 1 360 ? 7.026 -7.743 10.737 1.00 89.81 360 GLN A O 1
ATOM 2649 N N . ARG A 1 361 ? 7.318 -7.001 12.830 1.00 90.31 361 ARG A N 1
ATOM 2650 C CA . ARG A 1 361 ? 7.045 -8.312 13.450 1.00 90.31 361 ARG A CA 1
ATOM 2651 C C . ARG A 1 361 ? 5.533 -8.538 13.471 1.00 90.31 361 ARG A C 1
ATOM 2653 O O . ARG A 1 361 ? 4.787 -7.575 13.602 1.00 90.31 361 ARG A O 1
ATOM 2660 N N . ASN A 1 362 ? 5.089 -9.796 13.417 1.00 85.69 362 ASN A N 1
ATOM 2661 C CA . ASN A 1 362 ? 3.661 -10.146 13.449 1.00 85.69 362 ASN A CA 1
ATOM 2662 C C . ASN A 1 362 ? 2.924 -9.464 14.619 1.00 85.69 362 ASN A C 1
ATOM 2664 O O . ASN A 1 362 ? 1.858 -8.885 14.419 1.00 85.69 362 ASN A O 1
ATOM 2668 N N . ASP A 1 363 ? 3.538 -9.453 15.804 1.00 89.81 363 ASP A N 1
ATOM 2669 C CA . ASP A 1 363 ? 2.988 -8.871 17.039 1.00 89.81 363 ASP A CA 1
ATOM 2670 C C . ASP A 1 363 ? 2.941 -7.327 17.036 1.00 89.81 363 ASP A C 1
ATOM 2672 O O . ASP A 1 363 ? 2.347 -6.739 17.930 1.00 89.81 363 ASP A O 1
ATOM 2676 N N . HIS A 1 364 ? 3.539 -6.676 16.031 1.00 93.38 364 HIS A N 1
ATOM 2677 C CA . HIS A 1 364 ? 3.655 -5.218 15.880 1.00 93.38 364 HIS A CA 1
ATOM 2678 C C . HIS A 1 364 ? 3.220 -4.731 14.487 1.00 93.38 364 HIS A C 1
ATOM 2680 O O . HIS A 1 364 ? 3.742 -3.751 13.949 1.00 93.38 364 HIS A O 1
ATOM 2686 N N . THR A 1 365 ? 2.289 -5.455 13.867 1.00 93.25 365 THR A N 1
ATOM 2687 C CA . THR A 1 365 ? 1.561 -4.968 12.688 1.00 93.25 365 THR A CA 1
ATOM 2688 C C . THR A 1 365 ? 0.417 -4.052 13.112 1.00 93.25 365 THR A C 1
ATOM 2690 O O . THR A 1 365 ? -0.031 -4.133 14.253 1.00 93.25 365 THR A O 1
ATOM 2693 N N . ILE A 1 366 ? -0.124 -3.235 12.198 1.00 94.56 366 ILE A N 1
ATOM 2694 C CA . ILE A 1 366 ? -1.313 -2.397 12.477 1.00 94.56 366 ILE A CA 1
ATOM 2695 C C . ILE A 1 366 ? -2.458 -3.245 13.071 1.00 94.56 366 ILE A C 1
ATOM 2697 O O . ILE A 1 366 ? -3.124 -2.813 14.007 1.00 94.56 366 ILE A O 1
ATOM 2701 N N . ALA A 1 367 ? -2.635 -4.481 12.586 1.00 92.19 367 ALA A N 1
ATOM 2702 C CA . ALA A 1 367 ? -3.599 -5.441 13.124 1.00 92.19 367 ALA A CA 1
ATOM 2703 C C . ALA A 1 367 ? -3.349 -5.761 14.608 1.00 92.19 367 ALA A C 1
ATOM 2705 O O . ALA A 1 367 ? -4.249 -5.642 15.435 1.00 92.19 367 ALA A O 1
ATOM 2706 N N . SER A 1 368 ? -2.121 -6.147 14.951 1.00 92.81 368 SER A N 1
ATOM 2707 C CA . SER A 1 368 ? -1.754 -6.542 16.315 1.00 92.81 368 SER A CA 1
ATOM 2708 C C . SER A 1 368 ? -1.703 -5.355 17.281 1.00 92.81 368 SER A C 1
ATOM 2710 O O . SER A 1 368 ? -2.075 -5.504 18.442 1.00 92.81 368 SER A O 1
ATOM 2712 N N . GLU A 1 369 ? -1.331 -4.164 16.808 1.00 95.94 369 GLU A N 1
ATOM 2713 C CA . GLU A 1 369 ? -1.371 -2.938 17.611 1.00 95.94 369 GLU A CA 1
ATOM 2714 C C . GLU A 1 369 ? -2.817 -2.479 17.883 1.00 95.94 369 GLU A C 1
ATOM 2716 O O . GLU A 1 369 ? -3.111 -2.058 19.000 1.00 95.94 369 GLU A O 1
ATOM 2721 N N . LEU A 1 370 ? -3.756 -2.646 16.937 1.00 94.75 370 LEU A N 1
ATOM 2722 C CA . LEU A 1 370 ? -5.194 -2.430 17.183 1.00 94.75 370 LEU A CA 1
ATOM 2723 C C . LEU A 1 370 ? -5.753 -3.397 18.238 1.00 94.75 370 LEU A C 1
ATOM 2725 O O . LEU A 1 370 ? -6.472 -2.973 19.141 1.00 94.75 370 LEU A O 1
ATOM 2729 N N . VAL A 1 371 ? -5.379 -4.678 18.168 1.00 93.12 371 VAL A N 1
ATOM 2730 C CA . VAL A 1 371 ? -5.727 -5.682 19.188 1.00 93.12 371 VAL A CA 1
ATOM 2731 C C . VAL A 1 371 ? -5.157 -5.297 20.555 1.00 93.12 371 VAL A C 1
ATOM 2733 O O . VAL A 1 371 ? -5.865 -5.339 21.560 1.00 93.12 371 VAL A O 1
ATOM 2736 N N . ALA A 1 372 ? -3.893 -4.873 20.604 1.00 92.19 372 ALA A N 1
ATOM 2737 C CA . ALA A 1 372 ? -3.250 -4.436 21.838 1.00 92.19 372 ALA A CA 1
ATOM 2738 C C . ALA A 1 372 ? -3.853 -3.129 22.389 1.00 92.19 372 ALA A C 1
ATOM 2740 O O . ALA A 1 372 ? -3.847 -2.926 23.603 1.00 92.19 372 ALA A O 1
ATOM 2741 N N . LEU A 1 373 ? -4.358 -2.233 21.535 1.00 92.19 373 LEU A N 1
ATOM 2742 C CA . LEU A 1 373 ? -5.092 -1.025 21.934 1.00 92.19 373 LEU A CA 1
ATOM 2743 C C . LEU A 1 373 ? -6.466 -1.359 22.524 1.00 92.19 373 LEU A C 1
ATOM 2745 O O . LEU A 1 373 ? -6.829 -0.772 23.542 1.00 92.19 373 LEU A O 1
ATOM 2749 N N . ALA A 1 374 ? -7.188 -2.315 21.930 1.00 90.62 374 ALA A N 1
ATOM 2750 C CA . ALA A 1 374 ? -8.457 -2.814 22.459 1.00 90.62 374 ALA A CA 1
ATOM 2751 C C . ALA A 1 374 ? -8.268 -3.444 23.849 1.00 90.62 374 ALA A C 1
ATOM 2753 O O . ALA A 1 374 ? -8.936 -3.043 24.802 1.00 90.62 374 ALA A O 1
ATOM 2754 N N . ASP A 1 375 ? -7.278 -4.334 23.992 1.00 89.25 375 ASP A N 1
ATOM 2755 C CA . ASP A 1 375 ? -6.916 -4.998 25.255 1.00 89.25 375 ASP A CA 1
ATOM 2756 C C . ASP A 1 375 ? -6.610 -3.965 26.362 1.00 89.25 375 ASP A C 1
ATOM 2758 O O . ASP A 1 375 ? -7.149 -4.048 27.467 1.00 89.25 375 ASP A O 1
ATOM 2762 N N . ARG A 1 376 ? -5.853 -2.901 26.034 1.00 89.00 376 ARG A N 1
ATOM 2763 C CA . ARG A 1 376 ? -5.565 -1.764 26.939 1.00 89.00 376 ARG A CA 1
ATOM 2764 C C . ARG A 1 376 ? -6.795 -0.947 27.355 1.00 89.00 376 ARG A C 1
ATOM 2766 O O . ARG A 1 376 ? -6.705 -0.213 28.336 1.00 89.00 376 ARG A O 1
ATOM 2773 N N . ARG A 1 377 ? -7.917 -1.043 26.639 1.00 86.12 377 ARG A N 1
ATOM 2774 C CA . ARG A 1 377 ? -9.195 -0.386 26.977 1.00 86.12 377 ARG A CA 1
ATOM 2775 C C . ARG A 1 377 ? -10.264 -1.377 27.442 1.00 86.12 377 ARG A C 1
ATOM 2777 O O . ARG A 1 377 ? -11.444 -1.051 27.428 1.00 86.12 377 ARG A O 1
ATOM 2784 N N . SER A 1 378 ? -9.863 -2.575 27.879 1.00 86.38 378 SER A N 1
ATOM 2785 C CA . SER A 1 378 ? -10.775 -3.649 28.308 1.00 86.38 378 SER A CA 1
ATOM 2786 C C . SER A 1 378 ? -11.792 -4.077 27.237 1.00 86.38 378 SER A C 1
ATOM 2788 O O . SER A 1 378 ? -12.865 -4.576 27.565 1.00 86.38 378 SER A O 1
ATOM 2790 N N . ALA A 1 379 ? -11.443 -3.923 25.958 1.00 85.69 379 ALA A N 1
ATOM 2791 C CA . ALA A 1 379 ? -12.222 -4.381 24.815 1.00 85.69 379 ALA A CA 1
ATOM 2792 C C . ALA A 1 379 ? -11.570 -5.619 24.174 1.00 85.69 379 ALA A C 1
ATOM 2794 O O . ALA A 1 379 ? -10.351 -5.784 24.199 1.00 85.69 379 ALA A O 1
ATOM 2795 N N . THR A 1 380 ? -12.382 -6.498 23.584 1.00 85.88 380 THR A N 1
ATOM 2796 C CA . THR A 1 380 ? -11.892 -7.640 22.797 1.00 85.88 380 THR A CA 1
ATOM 2797 C C . THR A 1 380 ? -12.103 -7.346 21.321 1.00 85.88 380 THR A C 1
ATOM 2799 O O . THR A 1 380 ? -13.184 -6.928 20.915 1.00 85.88 380 THR A O 1
ATOM 2802 N N . LEU A 1 381 ? -11.053 -7.561 20.534 1.00 87.00 381 LEU A N 1
ATOM 2803 C CA . LEU A 1 381 ? -11.025 -7.370 19.090 1.00 87.00 381 LEU A CA 1
ATOM 2804 C C . LEU A 1 381 ? -10.301 -8.570 18.469 1.00 87.00 381 LEU A C 1
ATOM 2806 O O . LEU A 1 381 ? -9.226 -8.947 18.947 1.00 87.00 381 LEU A O 1
ATOM 2810 N N . GLU A 1 382 ? -10.875 -9.148 17.417 1.00 89.00 382 GLU A N 1
ATOM 2811 C CA . GLU A 1 382 ? -10.217 -10.148 16.573 1.00 89.00 382 GLU A CA 1
ATOM 2812 C C . GLU A 1 382 ? -9.942 -9.523 15.203 1.00 89.00 382 GLU A C 1
ATOM 2814 O O . GLU A 1 382 ? -10.816 -8.927 14.578 1.00 89.00 382 GLU A O 1
ATOM 2819 N N . VAL A 1 383 ? -8.696 -9.608 14.734 1.00 88.81 383 VAL A N 1
ATOM 2820 C CA . VAL A 1 383 ? -8.291 -8.987 13.469 1.00 88.81 383 VAL A CA 1
ATOM 2821 C C . VAL A 1 383 ? -7.780 -10.044 12.501 1.00 88.81 383 VAL A C 1
ATOM 2823 O O . VAL A 1 383 ? -6.728 -10.658 12.694 1.00 88.81 383 VAL A O 1
ATOM 2826 N N . HIS A 1 384 ? -8.515 -10.214 11.407 1.00 87.75 384 HIS A N 1
ATOM 2827 C CA . HIS A 1 384 ? -8.157 -11.022 10.254 1.00 87.75 384 HIS A CA 1
ATOM 2828 C C . HIS A 1 384 ? -7.467 -10.153 9.201 1.00 87.75 384 HIS A C 1
ATOM 2830 O O . HIS A 1 384 ? -8.094 -9.536 8.335 1.00 87.75 384 HIS A O 1
ATOM 2836 N N . ASN A 1 385 ? -6.138 -10.118 9.242 1.00 86.56 385 ASN A N 1
ATOM 2837 C CA . ASN A 1 385 ? -5.375 -9.372 8.254 1.00 86.56 385 ASN A CA 1
ATOM 2838 C C . ASN A 1 385 ? -5.435 -10.074 6.884 1.00 86.56 385 ASN A C 1
ATOM 2840 O O . ASN A 1 385 ? -4.948 -11.197 6.724 1.00 86.56 385 ASN A O 1
ATOM 2844 N N . PHE A 1 386 ? -6.018 -9.396 5.893 1.00 87.50 386 PHE A N 1
ATOM 2845 C CA . PHE A 1 386 ? -6.043 -9.806 4.487 1.00 87.50 386 PHE A CA 1
ATOM 2846 C C . PHE A 1 386 ? -5.268 -8.803 3.608 1.00 87.50 386 PHE A C 1
ATOM 2848 O O . PHE A 1 386 ? -5.595 -8.601 2.433 1.00 87.50 386 PHE A O 1
ATOM 2855 N N . GLY A 1 387 ? -4.238 -8.171 4.182 1.00 86.00 387 GLY A N 1
ATOM 2856 C CA . GLY A 1 387 ? -3.240 -7.381 3.474 1.00 86.00 387 GLY A CA 1
ATOM 2857 C C . GLY A 1 387 ? -2.581 -8.178 2.353 1.00 86.00 387 GLY A C 1
ATOM 2858 O O . GLY A 1 387 ? -2.168 -9.322 2.535 1.00 86.00 387 GLY A O 1
ATOM 2859 N N . VAL A 1 388 ? -2.478 -7.561 1.179 1.00 84.44 388 VAL A N 1
ATOM 2860 C CA . VAL A 1 388 ? -1.765 -8.111 0.027 1.00 84.44 388 VAL A CA 1
ATOM 2861 C C . VAL A 1 388 ? -0.844 -7.013 -0.503 1.00 84.44 388 VAL A C 1
ATOM 2863 O O . VAL A 1 388 ? -1.297 -5.884 -0.711 1.00 84.44 388 VAL A O 1
ATOM 2866 N N . PRO A 1 389 ? 0.457 -7.290 -0.691 1.00 85.19 389 PRO A N 1
ATOM 2867 C CA . PRO A 1 389 ? 1.368 -6.322 -1.279 1.00 85.19 389 PRO A CA 1
ATOM 2868 C C . PRO A 1 389 ? 0.940 -5.846 -2.674 1.00 85.19 389 PRO A C 1
ATOM 2870 O O . PRO A 1 389 ? 0.405 -6.618 -3.464 1.00 85.19 389 PRO A O 1
ATOM 2873 N N . ALA A 1 390 ? 1.214 -4.573 -2.973 1.00 86.81 390 ALA A N 1
ATOM 2874 C CA . ALA A 1 390 ? 1.004 -3.945 -4.281 1.00 86.81 390 ALA A CA 1
ATOM 2875 C C . ALA A 1 390 ? -0.447 -3.937 -4.835 1.00 86.81 390 ALA A C 1
ATOM 2877 O O . ALA A 1 390 ? -0.639 -3.695 -6.025 1.00 86.81 390 ALA A O 1
ATOM 2878 N N . THR A 1 391 ? -1.486 -4.146 -4.015 1.00 88.38 391 THR A N 1
ATOM 2879 C CA . THR A 1 391 ? -2.885 -4.014 -4.471 1.00 88.38 391 THR A CA 1
ATOM 2880 C C . THR A 1 391 ? -3.356 -2.564 -4.534 1.00 88.38 391 THR A C 1
ATOM 2882 O O . THR A 1 391 ? -3.137 -1.798 -3.594 1.00 88.38 391 THR A O 1
ATOM 2885 N N . THR A 1 392 ? -4.061 -2.215 -5.610 1.00 93.94 392 THR A N 1
ATOM 2886 C CA . THR A 1 392 ? -4.862 -0.983 -5.740 1.00 93.94 392 THR A CA 1
ATOM 2887 C C . THR A 1 392 ? -6.243 -1.146 -5.092 1.00 93.94 392 THR A C 1
ATOM 2889 O O . THR A 1 392 ? -6.675 -2.273 -4.826 1.00 93.94 392 THR A O 1
ATOM 2892 N N . ASN A 1 393 ? -6.970 -0.048 -4.872 1.00 94.38 393 ASN A N 1
ATOM 2893 C CA . ASN A 1 393 ? -8.292 -0.063 -4.236 1.00 94.38 393 ASN A CA 1
ATOM 2894 C C . ASN A 1 393 ? -9.318 -0.942 -4.984 1.00 94.38 393 ASN A C 1
ATOM 2896 O O . ASN A 1 393 ? -10.097 -1.673 -4.371 1.00 94.38 393 ASN A O 1
ATOM 2900 N N . TRP A 1 394 ? -9.254 -0.989 -6.318 1.00 92.69 394 TRP A N 1
ATOM 2901 C CA . TRP A 1 394 ? -10.077 -1.918 -7.100 1.00 92.69 394 TRP A CA 1
ATOM 2902 C C . TRP A 1 394 ? -9.742 -3.395 -6.831 1.00 92.69 394 TRP A C 1
ATOM 2904 O O . TRP A 1 394 ? -10.639 -4.229 -6.702 1.00 92.69 394 TRP A O 1
ATOM 2914 N N . GLN A 1 395 ? -8.456 -3.742 -6.715 1.00 91.56 395 GLN A N 1
ATOM 2915 C CA . GLN A 1 395 ? -8.047 -5.112 -6.381 1.00 91.56 395 GLN A CA 1
ATOM 2916 C C . GLN A 1 395 ? -8.478 -5.485 -4.954 1.00 91.56 395 GLN A C 1
ATOM 2918 O O . GLN A 1 395 ? -8.918 -6.612 -4.723 1.00 91.56 395 GLN A O 1
ATOM 2923 N N . THR A 1 396 ? -8.425 -4.525 -4.022 1.00 90.94 396 THR A N 1
ATOM 2924 C CA . THR A 1 396 ? -9.020 -4.632 -2.682 1.00 90.94 396 THR A CA 1
ATOM 2925 C C . THR A 1 396 ? -10.518 -4.952 -2.767 1.00 90.94 396 THR A C 1
ATOM 2927 O O . THR A 1 396 ? -10.955 -5.900 -2.114 1.00 90.94 396 THR A O 1
ATOM 2930 N N . ALA A 1 397 ? -11.289 -4.245 -3.602 1.00 91.88 397 ALA A N 1
ATOM 2931 C CA . ALA A 1 397 ? -12.725 -4.478 -3.780 1.00 91.88 397 ALA A CA 1
ATOM 2932 C C . ALA A 1 397 ? -13.043 -5.904 -4.269 1.00 91.88 397 ALA A C 1
ATOM 2934 O O . ALA A 1 397 ? -13.837 -6.614 -3.648 1.00 91.88 397 ALA A O 1
ATOM 2935 N N . VAL A 1 398 ? -12.369 -6.367 -5.329 1.00 90.81 398 VAL A N 1
ATOM 2936 C CA . VAL A 1 398 ? -12.558 -7.723 -5.884 1.00 90.81 398 VAL A CA 1
ATOM 2937 C C . VAL A 1 398 ? -12.213 -8.805 -4.854 1.00 90.81 398 VAL A C 1
ATOM 2939 O O . VAL A 1 398 ? -12.988 -9.740 -4.645 1.00 90.81 398 VAL A O 1
ATOM 2942 N N . LEU A 1 399 ? -11.082 -8.662 -4.156 1.00 85.12 399 LEU A N 1
ATOM 2943 C CA . LEU A 1 399 ? -10.663 -9.614 -3.125 1.00 85.12 399 LEU A CA 1
ATOM 2944 C C . LEU A 1 399 ? -11.569 -9.566 -1.881 1.00 85.12 399 LEU A C 1
ATOM 2946 O O . LEU A 1 399 ? -11.648 -10.542 -1.136 1.00 85.12 399 LEU A O 1
ATOM 2950 N N . MET A 1 400 ? -12.257 -8.452 -1.626 1.00 87.00 400 MET A N 1
ATOM 2951 C CA . MET A 1 400 ? -13.232 -8.351 -0.542 1.00 87.00 400 MET A CA 1
ATOM 2952 C C . MET A 1 400 ? -14.530 -9.094 -0.860 1.00 87.00 400 MET A C 1
ATOM 2954 O O . MET A 1 400 ? -15.001 -9.830 0.002 1.00 87.00 400 MET A O 1
ATOM 2958 N N . ILE A 1 401 ? -15.044 -8.988 -2.091 1.00 90.06 401 ILE A N 1
ATOM 2959 C CA . ILE A 1 401 ? -16.191 -9.786 -2.564 1.00 90.06 401 ILE A CA 1
ATOM 2960 C C . ILE A 1 401 ? -15.906 -11.280 -2.386 1.00 90.06 401 ILE A C 1
ATOM 2962 O O . ILE A 1 401 ? -16.742 -12.014 -1.865 1.00 90.06 401 ILE A O 1
ATOM 2966 N N . GLU A 1 402 ? -14.698 -11.725 -2.748 1.00 88.00 402 GLU A N 1
ATOM 2967 C CA . GLU A 1 402 ? -14.261 -13.098 -2.495 1.00 88.00 402 GLU A CA 1
ATOM 2968 C C . GLU A 1 402 ? -14.299 -13.432 -0.992 1.00 88.00 402 GLU A C 1
ATOM 2970 O O . GLU A 1 402 ? -14.904 -14.428 -0.601 1.00 88.00 402 GLU A O 1
ATOM 2975 N N . LYS A 1 403 ? -13.690 -12.618 -0.117 1.00 85.88 403 LYS A N 1
ATOM 2976 C CA . LYS A 1 403 ? -13.634 -12.968 1.314 1.00 85.88 403 LYS A CA 1
ATOM 2977 C C . LYS A 1 403 ? -15.006 -12.960 1.993 1.00 85.88 403 LYS A C 1
ATOM 2979 O O . LYS A 1 403 ? -15.236 -13.874 2.782 1.00 85.88 403 LYS A O 1
ATOM 2984 N N . LEU A 1 404 ? -15.907 -12.040 1.640 1.00 87.25 404 LEU A N 1
ATOM 2985 C CA . LEU A 1 404 ? -17.296 -12.018 2.126 1.00 87.25 404 LEU A CA 1
ATOM 2986 C C . LEU A 1 404 ? -18.124 -13.219 1.628 1.00 87.25 404 LEU A C 1
ATOM 2988 O O . LEU A 1 404 ? -19.056 -13.635 2.303 1.00 87.25 404 LEU A O 1
ATOM 2992 N N . ALA A 1 405 ? -17.782 -13.809 0.477 1.00 87.94 405 ALA A N 1
ATOM 2993 C CA . ALA A 1 405 ? -18.461 -15.001 -0.038 1.00 87.94 405 ALA A CA 1
ATOM 2994 C C . ALA A 1 405 ? -17.989 -16.324 0.605 1.00 87.94 405 ALA A C 1
ATOM 2996 O O . ALA A 1 405 ? -18.709 -17.320 0.545 1.00 87.94 405 ALA A O 1
ATOM 2997 N N . TRP A 1 406 ? -16.782 -16.356 1.186 1.00 85.81 406 TRP A N 1
ATOM 2998 C CA . TRP A 1 406 ? -16.133 -17.584 1.684 1.00 85.81 406 TRP A CA 1
ATOM 2999 C C . TRP A 1 406 ? -15.859 -17.613 3.197 1.00 85.81 406 TRP A C 1
ATOM 3001 O O . TRP A 1 406 ? -15.373 -18.625 3.700 1.00 85.81 406 TRP A O 1
ATOM 3011 N N . ASN A 1 407 ? -16.133 -16.532 3.928 1.00 82.06 407 ASN A N 1
ATOM 3012 C CA . ASN A 1 407 ? -15.964 -16.444 5.382 1.00 82.06 407 ASN A CA 1
ATOM 3013 C C . ASN A 1 407 ? -17.269 -15.933 6.015 1.00 82.06 407 ASN A C 1
ATOM 3015 O O . ASN A 1 407 ? -18.080 -15.335 5.305 1.00 82.06 407 ASN A O 1
ATOM 3019 N N . PRO A 1 408 ? -17.477 -16.128 7.330 1.00 86.94 408 PRO A N 1
ATOM 3020 C CA . PRO A 1 408 ? -18.490 -15.379 8.065 1.00 86.94 408 PRO A CA 1
ATOM 3021 C C . PRO A 1 408 ? -18.340 -13.863 7.826 1.00 86.94 408 PRO A C 1
ATOM 3023 O O . PRO A 1 408 ? -17.207 -13.391 7.673 1.00 86.94 408 PRO A O 1
ATOM 3026 N N . PRO A 1 409 ? -19.448 -13.104 7.757 1.00 88.19 409 PRO A N 1
ATOM 3027 C CA . PRO A 1 409 ? -19.388 -11.651 7.653 1.00 88.19 409 PRO A CA 1
ATOM 3028 C C . PRO A 1 409 ? -18.769 -11.066 8.937 1.00 88.19 409 PRO A C 1
ATOM 3030 O O . PRO A 1 409 ? -19.237 -11.415 10.021 1.00 88.19 409 PRO A O 1
ATOM 3033 N N . PRO A 1 410 ? -17.735 -10.211 8.839 1.00 90.75 410 PRO A N 1
ATOM 3034 C CA . PRO A 1 410 ? -17.159 -9.531 9.996 1.00 90.75 410 PRO A CA 1
ATOM 3035 C C . PRO A 1 410 ? -18.061 -8.384 10.470 1.00 90.75 410 PRO A C 1
ATOM 3037 O O . PRO A 1 410 ? -18.842 -7.856 9.683 1.00 90.75 410 PRO A O 1
ATOM 3040 N N . ASP A 1 411 ? -17.905 -7.926 11.711 1.00 91.94 411 ASP A N 1
ATOM 3041 C CA . ASP A 1 411 ? -18.611 -6.738 12.214 1.00 91.94 411 ASP A CA 1
ATOM 3042 C C . ASP A 1 411 ? -18.190 -5.458 11.472 1.00 91.94 411 ASP A C 1
ATOM 3044 O O . ASP A 1 411 ? -19.020 -4.592 11.195 1.00 91.94 411 ASP A O 1
ATOM 3048 N N . LEU A 1 412 ? -16.899 -5.343 11.129 1.00 94.69 412 LEU A N 1
ATOM 3049 C CA . LEU A 1 412 ? -16.338 -4.178 10.444 1.00 94.69 412 LEU A CA 1
ATOM 3050 C C . LEU A 1 412 ? -15.240 -4.567 9.443 1.00 94.69 412 LEU A C 1
ATOM 3052 O O . LEU A 1 412 ? -14.314 -5.326 9.734 1.00 94.69 412 LEU A O 1
ATOM 3056 N N . VAL A 1 413 ? -15.265 -3.953 8.262 1.00 93.88 413 VAL A N 1
ATOM 3057 C CA . VAL A 1 413 ? -14.120 -3.943 7.341 1.00 93.88 413 VAL A CA 1
ATOM 3058 C C . VAL A 1 413 ? -13.378 -2.610 7.438 1.00 93.88 413 VAL A C 1
ATOM 3060 O O . VAL A 1 413 ? -13.993 -1.550 7.363 1.00 93.88 413 VAL A O 1
ATOM 3063 N N . VAL A 1 414 ? -12.045 -2.650 7.536 1.00 94.94 414 VAL A N 1
ATOM 3064 C CA . VAL A 1 414 ? -11.161 -1.480 7.426 1.00 94.94 414 VAL A CA 1
ATOM 3065 C C . VAL A 1 414 ? -10.292 -1.608 6.175 1.00 94.94 414 VAL A C 1
ATOM 3067 O O . VAL A 1 414 ? -9.319 -2.363 6.107 1.00 94.94 414 VAL A O 1
ATOM 3070 N N . VAL A 1 415 ? -10.628 -0.831 5.154 1.00 94.94 415 VAL A N 1
ATOM 3071 C CA . VAL A 1 415 ? -9.795 -0.683 3.959 1.00 94.94 415 VAL A CA 1
ATOM 3072 C C . VAL A 1 415 ? -8.722 0.364 4.246 1.00 94.94 415 VAL A C 1
ATOM 3074 O O . VAL A 1 415 ? -9.050 1.470 4.656 1.00 94.94 415 VAL A O 1
ATOM 3077 N N . TYR A 1 416 ? -7.451 0.018 4.040 1.00 94.94 416 TYR A N 1
ATOM 3078 C CA . TYR A 1 416 ? -6.301 0.898 4.265 1.00 94.94 416 TYR A CA 1
ATOM 3079 C C . TYR A 1 416 ? -5.413 0.885 3.010 1.00 94.94 416 TYR A C 1
ATOM 3081 O O . TYR A 1 416 ? -4.681 -0.073 2.761 1.00 94.94 416 TYR A O 1
ATOM 3089 N N . ASP A 1 417 ? -5.549 1.895 2.151 1.00 93.75 417 ASP A N 1
ATOM 3090 C CA . ASP A 1 417 ? -4.898 1.934 0.832 1.00 93.75 417 ASP A CA 1
ATOM 3091 C C . ASP A 1 417 ? -4.749 3.371 0.275 1.00 93.75 417 ASP A C 1
ATOM 3093 O O . ASP A 1 417 ? -4.686 4.333 1.038 1.00 93.75 417 ASP A O 1
ATOM 3097 N N . GLY A 1 418 ? -4.586 3.524 -1.048 1.00 93.88 418 GLY A N 1
ATOM 3098 C CA . GLY A 1 418 ? -4.463 4.814 -1.746 1.00 93.88 418 GLY A CA 1
ATOM 3099 C C . GLY A 1 418 ? -3.085 5.066 -2.368 1.00 93.88 418 GLY A C 1
ATOM 3100 O O . GLY A 1 418 ? -2.986 5.513 -3.512 1.00 93.88 418 GLY A O 1
ATOM 3101 N N . ALA A 1 419 ? -1.991 4.704 -1.688 1.00 94.44 419 ALA A N 1
ATOM 3102 C CA . ALA A 1 419 ? -0.641 4.954 -2.214 1.00 94.44 419 ALA A CA 1
ATOM 3103 C C . ALA A 1 419 ? -0.324 4.142 -3.491 1.00 94.44 419 ALA A C 1
ATOM 3105 O O . ALA A 1 419 ? 0.328 4.647 -4.409 1.00 94.44 419 ALA A O 1
ATOM 3106 N N . ASN A 1 420 ? -0.832 2.908 -3.597 1.00 94.69 420 ASN A N 1
ATOM 3107 C CA . ASN A 1 420 ? -0.685 2.088 -4.806 1.00 94.69 420 ASN A CA 1
ATOM 3108 C C . ASN A 1 420 ? -1.509 2.629 -5.984 1.00 94.69 420 ASN A C 1
ATOM 3110 O O . ASN A 1 420 ? -1.112 2.446 -7.131 1.00 94.69 420 ASN A O 1
ATOM 3114 N N . ASP A 1 421 ? -2.616 3.326 -5.732 1.00 95.69 421 ASP A N 1
ATOM 3115 C CA . ASP A 1 421 ? -3.477 3.916 -6.762 1.00 95.69 421 ASP A CA 1
ATOM 3116 C C . ASP A 1 421 ? -2.822 5.146 -7.413 1.00 95.69 421 ASP A C 1
ATOM 3118 O O . ASP A 1 421 ? -2.894 5.320 -8.636 1.00 95.69 421 ASP A O 1
ATOM 3122 N N . VAL A 1 422 ? -2.084 5.937 -6.621 1.00 95.88 422 VAL A N 1
ATOM 3123 C CA . VAL A 1 422 ? -1.167 6.979 -7.122 1.00 95.88 422 VAL A CA 1
ATOM 3124 C C . VAL A 1 422 ? 0.016 6.348 -7.877 1.00 95.88 422 VAL A C 1
ATOM 3126 O O . VAL A 1 422 ? 0.403 6.830 -8.945 1.00 95.88 422 VAL A O 1
ATOM 3129 N N . GLY A 1 423 ? 0.554 5.226 -7.382 1.00 93.44 423 GLY A N 1
ATOM 3130 C CA . GLY A 1 423 ? 1.633 4.467 -8.031 1.00 93.44 423 GLY A CA 1
ATOM 3131 C C . GLY A 1 423 ? 1.248 3.927 -9.409 1.00 93.44 423 GLY A C 1
ATOM 3132 O O . GLY A 1 423 ? 1.965 4.147 -10.389 1.00 93.44 423 GLY A O 1
ATOM 3133 N N . LEU A 1 424 ? 0.071 3.303 -9.501 1.00 94.12 424 LEU A N 1
ATOM 3134 C CA . LEU A 1 424 ? -0.529 2.825 -10.743 1.00 94.12 424 LEU A CA 1
ATOM 3135 C C . LEU A 1 424 ? -0.630 3.950 -11.777 1.00 94.12 424 LEU A C 1
ATOM 3137 O O . LEU A 1 424 ? -0.289 3.738 -12.936 1.00 94.12 424 LEU A O 1
ATOM 3141 N N . GLN A 1 425 ? -1.057 5.151 -11.377 1.00 95.19 425 GLN A N 1
ATOM 3142 C CA . GLN A 1 425 ? -1.176 6.283 -12.298 1.00 95.19 425 GLN A CA 1
ATOM 3143 C C . GLN A 1 425 ? 0.175 6.669 -12.926 1.00 95.19 425 GLN A C 1
ATOM 3145 O O . GLN A 1 425 ? 0.233 6.979 -14.117 1.00 95.19 425 GLN A O 1
ATOM 3150 N N . GLY A 1 426 ? 1.272 6.595 -12.164 1.00 91.88 426 GLY A N 1
ATOM 3151 C CA . GLY A 1 426 ? 2.626 6.768 -12.699 1.00 91.88 426 GLY A CA 1
ATOM 3152 C C . GLY A 1 426 ? 3.019 5.670 -13.696 1.00 91.88 426 GLY A C 1
ATOM 3153 O O . GLY A 1 426 ? 3.560 5.965 -14.762 1.00 91.88 426 GLY A O 1
ATOM 3154 N N . ALA A 1 427 ? 2.694 4.411 -13.392 1.00 90.44 427 ALA A N 1
ATOM 3155 C CA . ALA A 1 427 ? 2.964 3.278 -14.278 1.00 90.44 427 ALA A CA 1
ATOM 3156 C C . ALA A 1 427 ? 2.114 3.307 -15.569 1.00 90.44 427 ALA A C 1
ATOM 3158 O O . ALA A 1 427 ? 2.599 2.945 -16.641 1.00 90.44 427 ALA A O 1
ATOM 3159 N N . LEU A 1 428 ? 0.871 3.799 -15.499 1.00 91.19 428 LEU A N 1
ATOM 3160 C CA . LEU A 1 428 ? 0.002 4.017 -16.660 1.00 91.19 428 LEU A CA 1
ATOM 3161 C C . LEU A 1 428 ? 0.550 5.112 -17.586 1.00 91.19 428 LEU A C 1
ATOM 3163 O O . LEU A 1 428 ? 0.627 4.890 -18.794 1.00 91.19 428 LEU A O 1
ATOM 3167 N N . VAL A 1 429 ? 1.011 6.246 -17.043 1.00 91.44 429 VAL A N 1
ATOM 3168 C CA . VAL A 1 429 ? 1.710 7.289 -17.823 1.00 91.44 429 VAL A CA 1
ATOM 3169 C C . VAL A 1 429 ? 2.935 6.713 -18.539 1.00 91.44 429 VAL A C 1
ATOM 3171 O O . VAL A 1 429 ? 3.098 6.927 -19.737 1.00 91.44 429 VAL A O 1
ATOM 3174 N N . ALA A 1 430 ? 3.751 5.900 -17.860 1.00 87.50 430 ALA A N 1
ATOM 3175 C CA . ALA A 1 430 ? 4.923 5.263 -18.468 1.00 87.50 430 ALA A CA 1
ATOM 3176 C C . ALA A 1 430 ? 4.587 4.292 -19.626 1.00 87.50 430 ALA A C 1
ATOM 3178 O O . ALA A 1 430 ? 5.459 3.981 -20.438 1.00 87.50 430 ALA A O 1
ATOM 3179 N N . LYS A 1 431 ? 3.331 3.829 -19.744 1.00 84.62 431 LYS A N 1
ATOM 3180 C CA . LYS A 1 431 ? 2.840 3.038 -20.890 1.00 84.62 431 LYS A CA 1
ATOM 3181 C C . LYS A 1 431 ? 2.274 3.866 -22.051 1.00 84.62 431 LYS A C 1
ATOM 3183 O O . LYS A 1 431 ? 2.045 3.266 -23.106 1.00 84.62 431 LYS A O 1
ATOM 3188 N N . GLY A 1 432 ? 2.021 5.163 -21.860 1.00 88.38 432 GLY A N 1
ATOM 3189 C CA . GLY A 1 432 ? 1.172 5.987 -22.735 1.00 88.38 432 GLY A CA 1
ATOM 3190 C C . GLY A 1 432 ? -0.325 5.921 -22.426 1.00 88.38 432 GLY A C 1
ATOM 3191 O O . GLY A 1 432 ? -1.135 6.349 -23.238 1.00 88.38 432 GLY A O 1
ATOM 3192 N N . ASN A 1 433 ? -0.707 5.379 -21.266 1.00 89.31 433 ASN A N 1
ATOM 3193 C CA . ASN A 1 433 ? -2.100 5.190 -20.852 1.00 89.31 433 ASN A CA 1
ATOM 3194 C C . ASN A 1 433 ? -2.493 6.170 -19.726 1.00 89.31 433 ASN A C 1
ATOM 3196 O O . ASN A 1 433 ? -3.333 5.845 -18.888 1.00 89.31 433 ASN A O 1
ATOM 3200 N N . GLY A 1 434 ? -1.866 7.353 -19.669 1.00 88.44 434 GLY A N 1
ATOM 3201 C CA . GLY A 1 434 ? -2.055 8.331 -18.588 1.00 88.44 434 GLY A CA 1
ATOM 3202 C C . GLY A 1 434 ? -3.506 8.787 -18.392 1.00 88.44 434 GLY A C 1
ATOM 3203 O O . GLY A 1 434 ? -3.914 9.044 -17.262 1.00 88.44 434 GLY A O 1
ATOM 3204 N N . ASP A 1 435 ? -4.305 8.815 -19.458 1.00 88.50 435 ASP A N 1
ATOM 3205 C CA . ASP A 1 435 ? -5.725 9.182 -19.411 1.00 88.50 435 ASP A CA 1
ATOM 3206 C C . ASP A 1 435 ? -6.683 8.048 -19.022 1.00 88.50 435 ASP A C 1
ATOM 3208 O O . ASP A 1 435 ? -7.880 8.287 -18.870 1.00 88.50 435 ASP A O 1
ATOM 3212 N N . SER A 1 436 ? -6.186 6.822 -18.841 1.00 88.50 436 SER A N 1
ATOM 3213 C CA . SER A 1 436 ? -7.024 5.670 -18.504 1.00 88.50 436 SER A CA 1
ATOM 3214 C C . SER A 1 436 ? -7.638 5.805 -17.111 1.00 88.50 436 SER A C 1
ATOM 3216 O O . SER A 1 436 ? -6.923 5.865 -16.112 1.00 88.50 436 SER A O 1
ATOM 3218 N N . ASP A 1 437 ? -8.964 5.763 -17.020 1.00 90.75 437 ASP A N 1
ATOM 3219 C CA . ASP A 1 437 ? -9.726 5.572 -15.782 1.00 90.75 437 ASP A CA 1
ATOM 3220 C C . ASP A 1 437 ? -10.172 4.107 -15.589 1.00 90.75 437 ASP A C 1
ATOM 3222 O O . ASP A 1 437 ? -10.966 3.811 -14.697 1.00 90.75 437 ASP A O 1
ATOM 3226 N N . GLU A 1 438 ? -9.651 3.180 -16.399 1.00 89.19 438 GLU A N 1
ATOM 3227 C CA . GLU A 1 438 ? -9.960 1.751 -16.290 1.00 89.19 438 GLU A CA 1
ATOM 3228 C C . GLU A 1 438 ? -9.301 1.100 -15.060 1.00 89.19 438 GLU A C 1
ATOM 3230 O O . GLU A 1 438 ? -8.160 1.444 -14.713 1.00 89.19 438 GLU A O 1
ATOM 3235 N N . PRO A 1 439 ? -9.963 0.126 -14.410 1.00 87.69 439 PRO A N 1
ATOM 3236 C CA . PRO A 1 439 ? -9.354 -0.673 -13.356 1.00 87.69 439 PRO A CA 1
ATOM 3237 C C . PRO A 1 439 ? -8.109 -1.434 -13.832 1.00 87.69 439 PRO A C 1
ATOM 3239 O O . PRO A 1 439 ? -8.124 -2.090 -14.872 1.00 87.69 439 PRO A O 1
ATOM 3242 N N . ALA A 1 440 ? -7.028 -1.388 -13.049 1.00 87.19 440 ALA A N 1
ATOM 3243 C CA . ALA A 1 440 ? -5.763 -2.042 -13.387 1.00 87.19 440 ALA A CA 1
ATOM 3244 C C . ALA A 1 440 ? -4.957 -2.437 -12.136 1.00 87.19 440 ALA A C 1
ATOM 3246 O O . ALA A 1 440 ? -5.175 -1.908 -11.041 1.00 87.19 440 ALA A O 1
ATOM 3247 N N . SER A 1 441 ? -3.995 -3.350 -12.313 1.00 86.06 441 SER A N 1
ATOM 3248 C CA . SER A 1 441 ? -2.974 -3.664 -11.309 1.00 86.06 441 SER A CA 1
ATOM 3249 C C . SER A 1 441 ? -1.660 -2.948 -11.608 1.00 86.06 441 SER A C 1
ATOM 3251 O O . SER A 1 441 ? -1.266 -2.816 -12.767 1.00 86.06 441 SER A O 1
ATOM 3253 N N . ILE A 1 442 ? -0.937 -2.546 -10.560 1.00 81.38 442 ILE A N 1
ATOM 3254 C CA . ILE A 1 442 ? 0.427 -2.023 -10.694 1.00 81.38 442 ILE A CA 1
ATOM 3255 C C . ILE A 1 442 ? 1.408 -3.101 -11.192 1.00 81.38 442 ILE A C 1
ATOM 3257 O O . ILE A 1 442 ? 2.323 -2.785 -11.944 1.00 81.38 442 ILE A O 1
ATOM 3261 N N . VAL A 1 443 ? 1.179 -4.381 -10.870 1.00 76.81 443 VAL A N 1
ATOM 3262 C CA . VAL A 1 443 ? 2.042 -5.491 -11.317 1.00 76.81 443 VAL A CA 1
ATOM 3263 C C . VAL A 1 443 ? 1.902 -5.715 -12.824 1.00 76.81 443 VAL A C 1
ATOM 3265 O O . VAL A 1 443 ? 2.906 -5.787 -13.528 1.00 76.81 443 VAL A O 1
ATOM 3268 N N . ASP A 1 444 ? 0.672 -5.721 -13.345 1.00 72.19 444 ASP A N 1
ATOM 3269 C CA . ASP A 1 444 ? 0.416 -5.759 -14.794 1.00 72.19 444 ASP A CA 1
ATOM 3270 C C . ASP A 1 444 ? 0.905 -4.471 -15.482 1.00 72.19 444 ASP A C 1
ATOM 3272 O O . ASP A 1 444 ? 1.328 -4.473 -16.646 1.00 72.19 444 ASP A O 1
ATOM 3276 N N . ALA A 1 445 ? 0.882 -3.341 -14.764 1.00 68.69 445 ALA A N 1
ATOM 3277 C CA . ALA A 1 445 ? 1.447 -2.087 -15.241 1.00 68.69 445 ALA A CA 1
ATOM 3278 C C . ALA A 1 445 ? 2.973 -2.187 -15.455 1.00 68.69 445 ALA A C 1
ATOM 3280 O O . ALA A 1 445 ? 3.474 -1.820 -16.518 1.00 68.69 445 ALA A O 1
ATOM 3281 N N . GLU A 1 446 ? 3.708 -2.745 -14.496 1.00 70.38 446 GLU A N 1
ATOM 3282 C CA . GLU A 1 446 ? 5.163 -2.899 -14.585 1.00 70.38 446 GLU A CA 1
ATOM 3283 C C . GLU A 1 446 ? 5.596 -4.056 -15.504 1.00 70.38 446 GLU A C 1
ATOM 3285 O O . GLU A 1 446 ? 6.562 -3.914 -16.262 1.00 70.38 446 GLU A O 1
ATOM 3290 N N . LEU A 1 447 ? 4.874 -5.182 -15.506 1.00 71.38 447 LEU A N 1
ATOM 3291 C CA . LEU A 1 447 ? 5.232 -6.370 -16.287 1.00 71.38 447 LEU A CA 1
ATOM 3292 C C . LEU A 1 447 ? 5.239 -6.096 -17.797 1.00 71.38 447 LEU A C 1
ATOM 3294 O O . LEU A 1 447 ? 6.220 -6.419 -18.469 1.00 71.38 447 LEU A O 1
ATOM 3298 N N . ASP A 1 448 ? 4.198 -5.456 -18.334 1.00 68.75 448 ASP A N 1
ATOM 3299 C CA . ASP A 1 448 ? 4.157 -5.086 -19.755 1.00 68.75 448 ASP A CA 1
ATOM 3300 C C . ASP A 1 448 ? 5.299 -4.143 -20.143 1.00 68.75 448 ASP A C 1
ATOM 3302 O O . ASP A 1 448 ? 5.811 -4.234 -21.257 1.00 68.75 448 ASP A O 1
ATOM 3306 N N . LEU A 1 449 ? 5.704 -3.230 -19.253 1.00 66.50 449 LEU A N 1
ATOM 3307 C CA . LEU A 1 449 ? 6.808 -2.310 -19.521 1.00 66.50 449 LEU A CA 1
ATOM 3308 C C . LEU A 1 449 ? 8.122 -3.093 -19.658 1.00 66.50 449 LEU A C 1
ATOM 3310 O O . LEU A 1 449 ? 8.826 -2.941 -20.657 1.00 66.50 449 LEU A O 1
ATOM 3314 N N . VAL A 1 450 ? 8.383 -4.037 -18.749 1.00 67.88 450 VAL A N 1
ATOM 3315 C CA . VAL A 1 450 ? 9.526 -4.964 -18.841 1.00 67.88 450 VAL A CA 1
ATOM 3316 C C . VAL A 1 450 ? 9.457 -5.840 -20.102 1.00 67.88 450 VAL A C 1
ATOM 3318 O O . VAL A 1 450 ? 10.489 -6.127 -20.717 1.00 67.88 450 VAL A O 1
ATOM 3321 N N . LEU A 1 451 ? 8.265 -6.280 -20.519 1.00 69.94 451 LEU A N 1
ATOM 3322 C CA . LEU A 1 451 ? 8.082 -7.058 -21.750 1.00 69.94 451 LEU A CA 1
ATOM 3323 C C . LEU A 1 451 ? 8.326 -6.210 -23.012 1.00 69.94 451 LEU A C 1
ATOM 3325 O O . LEU A 1 451 ? 9.015 -6.681 -23.920 1.00 69.94 451 LEU A O 1
ATOM 3329 N N . ARG A 1 452 ? 7.851 -4.957 -23.050 1.00 68.94 452 ARG A N 1
ATOM 3330 C CA . ARG A 1 452 ? 8.106 -3.989 -24.135 1.00 68.94 452 ARG A CA 1
ATOM 3331 C C . ARG A 1 452 ? 9.597 -3.669 -24.262 1.00 68.94 452 ARG A C 1
ATOM 3333 O O . ARG A 1 452 ? 10.144 -3.779 -25.359 1.00 68.94 452 ARG A O 1
ATOM 3340 N N . GLU A 1 453 ? 10.279 -3.361 -23.156 1.00 72.19 453 GLU A N 1
ATOM 3341 C CA . GLU A 1 453 ? 11.731 -3.119 -23.142 1.00 72.19 453 GLU A CA 1
ATOM 3342 C C . GLU A 1 453 ? 12.518 -4.327 -23.673 1.00 72.19 453 GLU A C 1
ATOM 3344 O O . GLU A 1 453 ? 13.433 -4.180 -24.486 1.00 72.19 453 GLU A O 1
ATOM 3349 N N . ARG A 1 454 ? 12.138 -5.547 -23.266 1.00 69.81 454 ARG A N 1
ATOM 3350 C CA . ARG A 1 454 ? 12.758 -6.789 -23.759 1.00 69.81 454 ARG A CA 1
ATOM 3351 C C . ARG A 1 454 ? 12.482 -7.043 -25.239 1.00 69.81 454 ARG A C 1
ATOM 3353 O O . ARG A 1 454 ? 13.380 -7.526 -25.927 1.00 69.81 454 ARG A O 1
ATOM 3360 N N . ALA A 1 455 ? 11.286 -6.729 -25.733 1.00 69.69 455 ALA A N 1
ATOM 3361 C CA . ALA A 1 455 ? 10.953 -6.849 -27.151 1.00 69.69 455 ALA A CA 1
ATOM 3362 C C . ALA A 1 455 ? 11.793 -5.879 -28.002 1.00 69.69 455 ALA A C 1
ATOM 3364 O O . ALA A 1 455 ? 12.405 -6.304 -28.984 1.00 69.69 455 ALA A O 1
ATOM 3365 N N . ALA A 1 456 ? 11.908 -4.618 -27.569 1.00 68.19 456 ALA A N 1
ATOM 3366 C CA . ALA A 1 456 ? 12.743 -3.605 -28.214 1.00 68.19 456 ALA A CA 1
ATOM 3367 C C . ALA A 1 456 ? 14.234 -3.995 -28.212 1.00 68.19 456 ALA A C 1
ATOM 3369 O O . ALA A 1 456 ? 14.882 -3.992 -29.258 1.00 68.19 456 ALA A O 1
ATOM 3370 N N . ALA A 1 457 ? 14.772 -4.426 -27.065 1.00 72.62 457 ALA A N 1
ATOM 3371 C CA . ALA A 1 457 ? 16.160 -4.882 -26.946 1.00 72.62 457 ALA A CA 1
ATOM 3372 C C . ALA A 1 457 ? 16.447 -6.206 -27.688 1.00 72.62 457 ALA A C 1
ATOM 3374 O O . ALA A 1 457 ? 17.601 -6.512 -27.993 1.00 72.62 457 ALA A O 1
ATOM 3375 N N . GLY A 1 458 ? 15.415 -7.010 -27.966 1.00 67.00 458 GLY A N 1
ATOM 3376 C CA . GLY A 1 458 ? 15.523 -8.309 -28.631 1.00 67.00 458 GLY A CA 1
ATOM 3377 C C . GLY A 1 458 ? 15.645 -8.251 -30.157 1.00 67.00 458 GLY A C 1
ATOM 3378 O O . GLY A 1 458 ? 15.966 -9.272 -30.766 1.00 67.00 458 GLY A O 1
ATOM 3379 N N . GLY A 1 459 ? 15.387 -7.096 -30.783 1.00 50.09 459 GLY A N 1
ATOM 3380 C CA . GLY A 1 459 ? 15.519 -6.895 -32.234 1.00 50.09 459 GLY A CA 1
ATOM 3381 C C . GLY A 1 459 ? 14.575 -7.742 -33.103 1.00 50.09 459 GLY A C 1
ATOM 3382 O O . GLY A 1 459 ? 14.825 -7.903 -34.295 1.00 50.09 459 GLY A O 1
ATOM 3383 N N . SER A 1 460 ? 13.512 -8.315 -32.527 1.00 50.12 460 SER A N 1
ATOM 3384 C CA . SER A 1 460 ? 12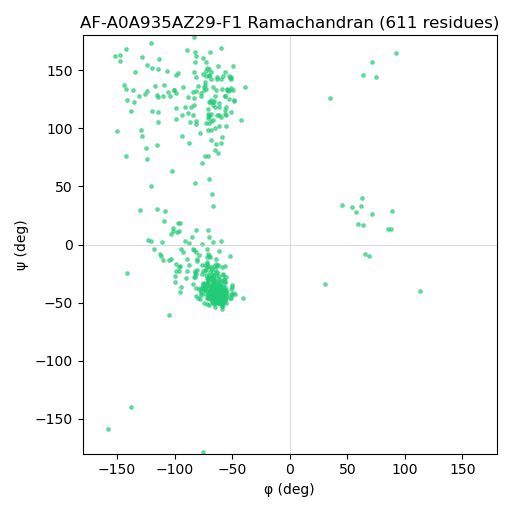.554 -9.181 -33.229 1.00 50.12 460 SER A CA 1
ATOM 3385 C C . SER A 1 460 ? 11.257 -8.433 -33.553 1.00 50.12 460 SER A C 1
ATOM 3387 O O . SER A 1 460 ? 10.172 -8.774 -33.087 1.00 50.12 460 SER A O 1
ATOM 3389 N N . THR A 1 461 ? 11.365 -7.395 -34.381 1.00 50.59 461 THR A N 1
ATOM 3390 C CA . THR A 1 461 ? 10.225 -6.620 -34.898 1.00 50.59 461 THR A CA 1
ATOM 3391 C C . THR A 1 461 ? 9.499 -7.388 -36.008 1.00 50.59 461 THR A C 1
ATOM 3393 O O . THR A 1 461 ? 9.601 -7.053 -37.185 1.00 50.59 461 THR A O 1
ATOM 3396 N N . THR A 1 462 ? 8.804 -8.467 -35.634 1.00 44.97 462 THR A N 1
ATOM 3397 C CA . THR A 1 462 ? 7.916 -9.238 -36.536 1.00 44.97 462 THR A CA 1
ATOM 3398 C C . THR A 1 462 ? 6.475 -9.356 -36.037 1.00 44.97 462 THR A C 1
ATOM 3400 O O . THR A 1 462 ? 5.643 -9.957 -36.712 1.00 44.97 462 THR A O 1
ATOM 3403 N N . VAL A 1 463 ? 6.139 -8.715 -34.912 1.00 50.53 463 VAL A N 1
ATOM 3404 C CA . VAL A 1 463 ? 4.754 -8.289 -34.679 1.00 50.53 463 VAL A CA 1
ATOM 3405 C C . VAL A 1 463 ? 4.488 -7.141 -35.659 1.00 50.53 463 VAL A C 1
ATOM 3407 O O . VAL A 1 463 ? 5.253 -6.174 -35.632 1.00 50.53 463 VAL A O 1
ATOM 3410 N N . PRO A 1 464 ? 3.470 -7.222 -36.535 1.00 43.22 464 PRO A N 1
ATOM 3411 C CA . PRO A 1 464 ? 3.144 -6.132 -37.439 1.00 43.22 464 PRO A CA 1
ATOM 3412 C C . PRO A 1 464 ? 2.591 -4.962 -36.625 1.00 43.22 464 PRO A C 1
ATOM 3414 O O . PRO A 1 464 ? 1.416 -4.929 -36.264 1.00 43.22 464 PRO A O 1
ATOM 3417 N N . THR A 1 465 ? 3.452 -3.994 -36.330 1.00 47.38 465 THR A N 1
ATOM 3418 C CA . THR A 1 465 ? 3.018 -2.673 -35.900 1.00 47.38 465 THR A CA 1
ATOM 3419 C C . THR A 1 465 ? 2.310 -2.020 -37.081 1.00 47.38 465 THR A C 1
ATOM 3421 O O . THR A 1 465 ? 2.961 -1.583 -38.031 1.00 47.38 465 THR A O 1
ATOM 3424 N N . ALA A 1 466 ? 0.980 -1.921 -37.004 1.00 50.03 466 ALA A N 1
ATOM 3425 C CA . ALA A 1 466 ? 0.299 -0.773 -37.595 1.00 50.03 466 ALA A CA 1
ATOM 3426 C C . ALA A 1 466 ? 1.004 0.508 -37.111 1.00 50.03 466 ALA A C 1
ATOM 3428 O O . ALA A 1 466 ? 1.625 0.477 -36.047 1.00 50.03 466 ALA A O 1
ATOM 3429 N N . GLU A 1 467 ? 0.936 1.602 -37.873 1.00 43.38 467 GLU A N 1
ATOM 3430 C CA . GLU A 1 467 ? 1.608 2.872 -37.558 1.00 43.38 467 GLU A CA 1
ATOM 3431 C C . GLU A 1 467 ? 1.085 3.484 -36.246 1.00 43.38 467 GLU A C 1
ATOM 3433 O O . GLU A 1 467 ? 0.270 4.401 -36.224 1.00 43.38 467 GLU A O 1
ATOM 3438 N N . SER A 1 468 ? 1.552 2.952 -35.120 1.00 57.19 468 SER A N 1
ATOM 3439 C CA . SER A 1 468 ? 1.310 3.483 -33.795 1.00 57.19 468 SER A CA 1
ATOM 3440 C C . SER A 1 468 ? 2.376 4.529 -33.532 1.00 57.19 468 SER A C 1
ATOM 3442 O O . SER A 1 468 ? 3.536 4.186 -33.272 1.00 57.19 468 SER A O 1
ATOM 3444 N N . THR A 1 469 ? 1.973 5.798 -33.587 1.00 60.66 469 THR A N 1
ATOM 3445 C CA . THR A 1 469 ? 2.701 6.912 -32.973 1.00 60.66 469 THR A CA 1
ATOM 3446 C C . THR A 1 469 ? 3.262 6.459 -31.621 1.00 60.66 469 THR A C 1
ATOM 3448 O O . THR A 1 469 ? 2.533 5.786 -30.881 1.00 60.66 469 THR A O 1
ATOM 3451 N N . PRO A 1 470 ? 4.530 6.770 -31.283 1.00 70.62 470 PRO A N 1
ATOM 3452 C CA . PRO A 1 470 ? 5.084 6.415 -29.984 1.00 70.62 470 PRO A CA 1
ATOM 3453 C C . PRO A 1 470 ? 4.122 6.835 -28.863 1.00 70.62 470 PRO A C 1
ATOM 3455 O O . PRO A 1 470 ? 3.609 7.954 -28.925 1.00 70.62 470 PRO A O 1
ATOM 3458 N N . PRO A 1 471 ? 3.838 5.956 -27.882 1.00 72.81 471 PRO A N 1
ATOM 3459 C CA . PRO A 1 471 ? 2.922 6.277 -26.794 1.00 72.81 471 PRO A CA 1
ATOM 3460 C C . PRO A 1 471 ? 3.353 7.575 -26.114 1.00 72.81 471 PRO A C 1
ATOM 3462 O O . PRO A 1 471 ? 4.532 7.721 -25.788 1.00 72.81 471 PRO A O 1
ATOM 3465 N N . ASP A 1 472 ? 2.416 8.501 -25.893 1.00 80.12 472 ASP A N 1
ATOM 3466 C CA . ASP A 1 472 ? 2.744 9.751 -25.211 1.00 80.12 472 ASP A CA 1
ATOM 3467 C C . ASP A 1 472 ? 3.013 9.478 -23.727 1.00 80.12 472 ASP A C 1
ATOM 3469 O O . ASP A 1 472 ? 2.104 9.321 -22.913 1.00 80.12 472 ASP A O 1
ATOM 3473 N N . THR A 1 473 ? 4.294 9.376 -23.381 1.00 86.00 473 THR A N 1
ATOM 3474 C CA . THR A 1 473 ? 4.755 9.199 -22.001 1.00 86.00 473 THR A CA 1
ATOM 3475 C C . THR A 1 473 ? 4.901 10.523 -21.250 1.00 86.00 473 THR A C 1
ATOM 3477 O O . THR A 1 473 ? 5.448 10.528 -20.146 1.00 86.00 473 THR A O 1
ATOM 3480 N N . THR A 1 474 ? 4.481 11.653 -21.833 1.00 88.50 474 THR A N 1
ATOM 3481 C CA . THR A 1 474 ? 4.525 12.965 -21.180 1.00 88.50 474 THR A CA 1
ATOM 3482 C C . THR A 1 474 ? 3.576 12.952 -19.981 1.00 88.50 474 THR A C 1
ATOM 3484 O O . THR A 1 474 ? 2.376 12.751 -20.157 1.00 88.50 474 THR A O 1
ATOM 3487 N N . PRO A 1 475 ? 4.060 13.152 -18.742 1.00 88.81 475 PRO A N 1
ATOM 3488 C CA . PRO A 1 475 ? 3.183 13.095 -17.581 1.00 88.81 475 PRO A CA 1
ATOM 3489 C C . PRO A 1 475 ? 2.197 14.274 -17.578 1.00 88.81 475 PRO A C 1
ATOM 3491 O O . PRO A 1 475 ? 2.667 15.420 -17.564 1.00 88.81 475 PRO A O 1
ATOM 3494 N N . PRO A 1 476 ? 0.870 14.030 -17.523 1.00 92.69 476 PRO A N 1
ATOM 3495 C CA . PRO A 1 476 ? -0.120 15.100 -17.449 1.00 92.69 476 PRO A CA 1
ATOM 3496 C C . PRO A 1 476 ? 0.066 15.995 -16.205 1.00 92.69 476 PRO A C 1
ATOM 3498 O O . PRO A 1 476 ? 0.833 15.655 -15.289 1.00 92.69 476 PRO A O 1
ATOM 3501 N N . PRO A 1 477 ? -0.637 17.140 -16.134 1.00 94.94 477 PRO A N 1
ATOM 3502 C CA . PRO A 1 477 ? -0.736 17.939 -14.917 1.00 94.94 477 PRO A CA 1
ATOM 3503 C C . PRO A 1 477 ? -1.188 17.094 -13.709 1.00 94.94 477 PRO A C 1
ATOM 3505 O O . PRO A 1 477 ? -2.024 16.194 -13.882 1.00 94.94 477 PRO A O 1
ATOM 3508 N N . PRO A 1 478 ? -0.665 17.353 -12.492 1.00 95.06 478 PRO A N 1
ATOM 3509 C CA . PRO A 1 478 ? -1.025 16.610 -11.283 1.00 95.06 478 PRO A CA 1
ATOM 3510 C C . PRO A 1 478 ? -2.532 16.471 -11.050 1.00 95.06 478 PRO A C 1
ATOM 3512 O O . PRO A 1 478 ? -2.988 15.414 -10.626 1.00 95.06 478 PRO A O 1
ATOM 3515 N N . GLU A 1 479 ? -3.299 17.503 -11.387 1.00 96.00 479 GLU A N 1
ATOM 3516 C CA . GLU A 1 479 ? -4.748 17.602 -11.216 1.00 96.00 479 GLU A CA 1
ATOM 3517 C C . GLU A 1 479 ? -5.491 16.635 -12.150 1.00 96.00 479 GLU A C 1
ATOM 3519 O O . GLU A 1 479 ? -6.456 15.989 -11.747 1.00 96.00 479 GLU A O 1
ATOM 3524 N N . GLN A 1 480 ? -5.006 16.467 -13.386 1.00 95.56 480 GLN A N 1
ATOM 3525 C CA . GLN A 1 480 ? -5.569 15.504 -14.337 1.00 95.56 480 GLN A CA 1
ATOM 3526 C C . GLN A 1 480 ? -5.249 14.068 -13.909 1.00 95.56 480 GLN A C 1
ATOM 3528 O O . GLN A 1 480 ? -6.132 13.211 -13.897 1.00 95.56 480 GLN A O 1
ATOM 3533 N N . MET A 1 481 ? -4.006 13.810 -13.483 1.00 96.12 481 MET A N 1
ATOM 3534 C CA . MET A 1 481 ? -3.607 12.511 -12.927 1.00 96.12 481 MET A CA 1
ATOM 3535 C C . MET A 1 481 ? -4.439 12.160 -11.681 1.00 96.12 481 MET A C 1
ATOM 3537 O O . MET A 1 481 ? -4.914 11.030 -11.557 1.00 96.12 481 MET A O 1
ATOM 3541 N N . ALA A 1 482 ? -4.661 13.133 -10.794 1.00 97.00 482 ALA A N 1
ATOM 3542 C CA . ALA A 1 482 ? -5.503 13.009 -9.610 1.00 97.00 482 ALA A CA 1
ATOM 3543 C C . ALA A 1 482 ? -6.969 12.716 -9.953 1.00 97.00 482 ALA A C 1
ATOM 3545 O O . ALA A 1 482 ? -7.557 11.831 -9.338 1.00 97.00 482 ALA A O 1
ATOM 3546 N N . ALA A 1 483 ? -7.541 13.371 -10.968 1.00 96.75 483 ALA A N 1
ATOM 3547 C CA . ALA A 1 483 ? -8.902 13.089 -11.422 1.00 96.75 483 ALA A CA 1
ATOM 3548 C C . ALA A 1 483 ? -9.066 11.631 -11.900 1.00 96.75 483 ALA A C 1
ATOM 3550 O O . ALA A 1 483 ? -10.038 10.970 -11.533 1.00 96.75 483 ALA A O 1
ATOM 3551 N N . ARG A 1 484 ? -8.094 11.082 -12.649 1.00 96.75 484 ARG A N 1
ATOM 3552 C CA . ARG A 1 484 ? -8.114 9.661 -13.067 1.00 96.75 484 ARG A CA 1
ATOM 3553 C C . ARG A 1 484 ? -8.004 8.700 -11.879 1.00 96.75 484 ARG A C 1
ATOM 3555 O O . ARG A 1 484 ? -8.698 7.684 -11.853 1.00 96.75 484 ARG A O 1
ATOM 3562 N N . ILE A 1 485 ? -7.174 9.027 -10.884 1.00 96.81 485 ILE A N 1
ATOM 3563 C CA . ILE A 1 485 ? -7.083 8.268 -9.624 1.00 96.81 485 ILE A CA 1
ATOM 3564 C C . ILE A 1 485 ? -8.423 8.306 -8.887 1.00 96.81 485 ILE A C 1
ATOM 3566 O O . ILE A 1 485 ? -8.935 7.250 -8.522 1.00 96.81 485 ILE A O 1
ATOM 3570 N N . ALA A 1 486 ? -9.016 9.490 -8.721 1.00 96.75 486 ALA A N 1
ATOM 3571 C CA . ALA A 1 486 ? -10.263 9.673 -7.989 1.00 96.75 486 ALA A CA 1
ATOM 3572 C C . ALA A 1 486 ? -11.432 8.902 -8.623 1.00 96.75 486 ALA A C 1
ATOM 3574 O O . ALA A 1 486 ? -12.197 8.274 -7.898 1.00 96.75 486 ALA A O 1
ATOM 3575 N N . VAL A 1 487 ? -11.539 8.863 -9.959 1.00 96.75 487 VAL A N 1
ATOM 3576 C CA . VAL A 1 487 ? -12.558 8.053 -10.659 1.00 96.75 487 VAL A CA 1
ATOM 3577 C C . VAL A 1 487 ? -12.386 6.555 -10.376 1.00 96.75 487 VAL A C 1
ATOM 3579 O O . VAL A 1 487 ? -13.360 5.887 -10.027 1.00 96.75 487 VAL A O 1
ATOM 3582 N N . ARG A 1 488 ? -11.163 6.013 -10.478 1.00 95.75 488 ARG A N 1
ATOM 3583 C CA . ARG A 1 488 ? -10.900 4.586 -10.198 1.00 95.75 488 ARG A CA 1
ATOM 3584 C C . ARG A 1 488 ? -11.140 4.225 -8.736 1.00 95.75 488 ARG A C 1
ATOM 3586 O O . ARG A 1 488 ? -11.784 3.217 -8.456 1.00 95.75 488 ARG A O 1
ATOM 3593 N N . TYR A 1 489 ? -10.640 5.054 -7.823 1.00 96.56 489 TYR A N 1
ATOM 3594 C CA . TYR A 1 489 ? -10.762 4.846 -6.383 1.00 96.56 489 TYR A CA 1
ATOM 3595 C C . TYR A 1 489 ? -12.227 4.925 -5.936 1.00 96.56 489 TYR A C 1
ATOM 3597 O O . TYR A 1 489 ? -12.700 4.062 -5.206 1.00 96.56 489 TYR A O 1
ATOM 3605 N N . ARG A 1 490 ? -12.996 5.888 -6.462 1.00 96.94 490 ARG A N 1
ATOM 3606 C CA . ARG A 1 490 ? -14.440 6.002 -6.219 1.00 96.94 490 ARG A CA 1
ATOM 3607 C C . ARG A 1 490 ? -15.201 4.741 -6.629 1.00 96.94 490 ARG A C 1
ATOM 3609 O O . ARG A 1 490 ? -15.917 4.194 -5.799 1.00 96.94 490 ARG A O 1
ATOM 3616 N N . ARG A 1 491 ? -14.975 4.223 -7.846 1.00 95.69 491 ARG A N 1
ATOM 3617 C CA . ARG A 1 491 ? -15.587 2.961 -8.317 1.00 95.69 491 ARG A CA 1
ATOM 3618 C C . ARG A 1 491 ? -15.265 1.776 -7.398 1.00 95.69 491 ARG A C 1
ATOM 3620 O O . ARG A 1 491 ? -16.123 0.929 -7.165 1.00 95.69 491 ARG A O 1
ATOM 3627 N N . GLY A 1 492 ? -14.037 1.706 -6.879 1.00 95.06 492 GLY A N 1
ATOM 3628 C CA . GLY A 1 492 ? -13.631 0.676 -5.920 1.00 95.06 492 GLY A CA 1
ATOM 3629 C C . GLY A 1 492 ? -14.320 0.828 -4.559 1.00 95.06 492 GLY A C 1
ATOM 3630 O O . GLY A 1 492 ? -14.883 -0.145 -4.064 1.00 95.06 492 GLY A O 1
ATOM 3631 N N . VAL A 1 493 ? -14.372 2.041 -3.996 1.00 95.94 493 VAL A N 1
ATOM 3632 C CA . VAL A 1 493 ? -15.086 2.354 -2.740 1.00 95.94 493 VAL A CA 1
ATOM 3633 C C . VAL A 1 493 ? -16.592 2.097 -2.845 1.00 95.94 493 VAL A C 1
ATOM 3635 O O . VAL A 1 493 ? -17.180 1.543 -1.918 1.00 95.94 493 VAL A O 1
ATOM 3638 N N . GLU A 1 494 ? -17.222 2.450 -3.965 1.00 95.94 494 GLU A N 1
ATOM 3639 C CA . GLU A 1 494 ? -18.636 2.166 -4.242 1.00 95.94 494 GLU A CA 1
ATOM 3640 C C . GLU A 1 494 ? -18.898 0.654 -4.295 1.00 95.94 494 GLU A C 1
ATOM 3642 O O . GLU A 1 494 ? -19.822 0.164 -3.644 1.00 95.94 494 GLU A O 1
ATOM 3647 N N . LEU A 1 495 ? -18.044 -0.106 -4.992 1.00 95.44 495 LEU A N 1
ATOM 3648 C CA . LEU A 1 495 ? -18.134 -1.567 -5.055 1.00 95.44 495 LEU A CA 1
ATOM 3649 C C . LEU A 1 495 ? -17.900 -2.224 -3.684 1.00 95.44 495 LEU A C 1
ATOM 3651 O O . LEU A 1 495 ? -18.593 -3.180 -3.333 1.00 95.44 495 LEU A O 1
ATOM 3655 N N . ILE A 1 496 ? -16.955 -1.701 -2.897 1.00 94.50 496 ILE A N 1
ATOM 3656 C CA . ILE A 1 496 ? -16.697 -2.104 -1.509 1.00 94.50 496 ILE A CA 1
ATOM 3657 C C . ILE A 1 496 ? -17.962 -1.900 -0.670 1.00 94.50 496 ILE A C 1
ATOM 3659 O O . ILE A 1 496 ? -18.489 -2.861 -0.111 1.00 94.50 496 ILE A O 1
ATOM 3663 N N . ARG A 1 497 ? -18.514 -0.682 -0.651 1.00 95.94 497 ARG A N 1
ATOM 3664 C CA . ARG A 1 497 ? -19.711 -0.346 0.132 1.00 95.94 497 ARG A CA 1
ATOM 3665 C C . ARG A 1 497 ? -20.915 -1.190 -0.250 1.00 95.94 497 ARG A C 1
ATOM 3667 O O . ARG A 1 497 ? -21.487 -1.821 0.629 1.00 95.94 497 ARG A O 1
ATOM 3674 N N . ALA A 1 498 ? -21.227 -1.299 -1.540 1.00 96.62 498 ALA A N 1
ATOM 3675 C CA . ALA A 1 498 ? -22.339 -2.120 -2.014 1.00 96.62 498 ALA A CA 1
ATOM 3676 C C . ALA A 1 498 ? -22.172 -3.614 -1.664 1.00 96.62 498 ALA A C 1
ATOM 3678 O O . ALA A 1 498 ? -23.159 -4.323 -1.475 1.00 96.62 498 ALA A O 1
ATOM 3679 N N . SER A 1 499 ? -20.934 -4.110 -1.564 1.00 94.19 499 SER A N 1
ATOM 3680 C CA . SER A 1 499 ? -20.661 -5.497 -1.163 1.00 94.19 499 SER A CA 1
ATOM 3681 C C . SER A 1 499 ? -20.820 -5.709 0.344 1.00 94.19 499 SER A C 1
ATOM 3683 O O . SER A 1 499 ? -21.409 -6.709 0.750 1.00 94.19 499 SER A O 1
ATOM 3685 N N . CYS A 1 500 ? -20.338 -4.767 1.162 1.00 94.06 500 CYS A N 1
ATOM 3686 C CA . CYS A 1 500 ? -20.508 -4.779 2.617 1.00 94.06 500 CYS A CA 1
ATOM 3687 C C . CYS A 1 500 ? -21.980 -4.596 3.028 1.00 94.06 500 CYS A C 1
ATOM 3689 O O . CYS A 1 500 ? -22.499 -5.403 3.794 1.00 94.06 500 CYS A O 1
ATOM 3691 N N . GLU A 1 501 ? -22.689 -3.628 2.441 1.00 96.12 501 GLU A N 1
ATOM 3692 C CA . GLU A 1 501 ? -24.118 -3.373 2.677 1.00 96.12 501 GLU A CA 1
ATOM 3693 C C . GLU A 1 501 ? -24.963 -4.630 2.411 1.00 96.12 501 GLU A C 1
ATOM 3695 O O . GLU A 1 501 ? -25.761 -5.046 3.250 1.00 96.12 501 GLU A O 1
ATOM 3700 N N . ARG A 1 502 ? -24.723 -5.312 1.282 1.00 96.12 502 ARG A N 1
ATOM 3701 C CA . ARG A 1 502 ? -25.396 -6.579 0.940 1.00 96.12 502 ARG A CA 1
ATOM 3702 C C . ARG A 1 502 ? -25.068 -7.737 1.885 1.00 96.12 502 ARG A C 1
ATOM 3704 O O . ARG A 1 502 ? -25.825 -8.704 1.912 1.00 96.12 502 ARG A O 1
ATOM 3711 N N . ALA A 1 503 ? -23.952 -7.664 2.607 1.00 93.31 503 ALA A N 1
ATOM 3712 C CA . ALA A 1 503 ? -23.551 -8.639 3.616 1.00 93.31 503 ALA A CA 1
ATOM 3713 C C . ALA A 1 503 ? -24.010 -8.259 5.039 1.00 93.31 503 ALA A C 1
ATOM 3715 O O . ALA A 1 503 ? -23.839 -9.066 5.949 1.00 93.31 503 ALA A O 1
ATOM 3716 N N . GLY A 1 504 ? -24.592 -7.067 5.240 1.00 94.94 504 GLY A N 1
ATOM 3717 C CA . GLY A 1 504 ? -24.926 -6.538 6.568 1.00 94.94 504 GLY A CA 1
ATOM 3718 C C . GLY A 1 504 ? -23.703 -6.107 7.386 1.00 94.94 504 GLY A C 1
ATOM 3719 O O . GLY A 1 504 ? -23.753 -6.142 8.610 1.00 94.94 504 GLY A O 1
ATOM 3720 N N . VAL A 1 505 ? -22.609 -5.746 6.712 1.00 93.81 505 VAL A N 1
ATOM 3721 C CA . VAL A 1 505 ? -21.290 -5.449 7.290 1.00 93.81 505 VAL A CA 1
ATOM 3722 C C . VAL A 1 505 ? -21.011 -3.951 7.192 1.00 93.81 505 VAL A C 1
ATOM 3724 O O . VAL A 1 505 ? -21.244 -3.358 6.137 1.00 93.81 505 VAL A O 1
ATOM 3727 N N . ASP A 1 506 ? -20.474 -3.333 8.245 1.00 95.00 506 ASP A N 1
ATOM 3728 C CA . ASP A 1 506 ? -20.043 -1.933 8.180 1.00 95.00 506 ASP A CA 1
ATOM 3729 C C . ASP A 1 506 ? -18.636 -1.791 7.560 1.00 95.00 506 ASP A C 1
ATOM 3731 O O . ASP A 1 506 ? -17.832 -2.729 7.542 1.00 95.00 506 ASP A O 1
ATOM 3735 N N . VAL A 1 507 ? -18.313 -0.613 7.016 1.00 95.25 507 VAL A N 1
ATOM 3736 C CA . VAL A 1 507 ? -17.014 -0.357 6.381 1.00 95.25 507 VAL A CA 1
ATOM 3737 C C . VAL A 1 507 ? -16.441 1.035 6.649 1.00 95.25 507 VAL A C 1
ATOM 3739 O O . VAL A 1 507 ? -17.014 2.071 6.299 1.00 95.25 507 VAL A O 1
ATOM 3742 N N . LEU A 1 508 ? -15.219 1.035 7.180 1.00 96.25 508 LEU A N 1
ATOM 3743 C CA . LEU A 1 508 ? -14.323 2.181 7.251 1.00 96.25 508 LEU A CA 1
ATOM 3744 C C . LEU A 1 508 ? -13.314 2.097 6.094 1.00 96.25 508 LEU A C 1
ATOM 3746 O O . LEU A 1 508 ? -12.672 1.070 5.880 1.00 96.25 508 LEU A O 1
ATOM 3750 N N . VAL A 1 509 ? -13.153 3.187 5.346 1.00 96.38 509 VAL A N 1
ATOM 3751 C CA . VAL A 1 509 ? -12.110 3.323 4.318 1.00 96.38 509 VAL A CA 1
ATOM 3752 C C . VAL A 1 509 ? -11.157 4.417 4.770 1.00 96.38 509 VAL A C 1
ATOM 3754 O O . VAL A 1 509 ? -11.607 5.517 5.084 1.00 96.38 509 VAL A O 1
ATOM 3757 N N . ALA A 1 510 ? -9.863 4.118 4.809 1.00 96.69 510 ALA A N 1
ATOM 3758 C CA . ALA A 1 510 ? -8.812 5.013 5.258 1.00 96.69 510 ALA A CA 1
ATOM 3759 C C . ALA A 1 510 ? -7.718 5.158 4.191 1.00 96.69 510 ALA A C 1
ATOM 3761 O O . ALA A 1 510 ? -7.170 4.170 3.695 1.00 96.69 510 ALA A O 1
ATOM 3762 N N . TRP A 1 511 ? -7.379 6.404 3.868 1.00 96.56 511 TRP A N 1
ATOM 3763 C CA . TRP A 1 511 ? -6.275 6.734 2.977 1.00 96.56 511 TRP A CA 1
ATOM 3764 C C . TRP A 1 511 ? -4.967 6.732 3.767 1.00 96.56 511 TRP A C 1
ATOM 3766 O O . TRP A 1 511 ? -4.816 7.489 4.727 1.00 96.56 511 TRP A O 1
ATOM 3776 N N . GLN A 1 512 ? -4.021 5.879 3.377 1.00 96.06 512 GLN A N 1
ATOM 3777 C CA . GLN A 1 512 ? -2.795 5.663 4.144 1.00 96.06 512 GLN A CA 1
ATOM 3778 C C . GLN A 1 512 ? -1.803 6.846 4.085 1.00 96.06 512 GLN A C 1
ATOM 3780 O O . GLN A 1 512 ? -1.707 7.529 3.059 1.00 96.06 512 GLN A O 1
ATOM 3785 N N . PRO A 1 513 ? -0.977 7.038 5.130 1.00 96.81 513 PRO A N 1
ATOM 3786 C CA . PRO A 1 513 ? 0.178 7.925 5.080 1.00 96.81 513 PRO A CA 1
ATOM 3787 C C . PRO A 1 513 ? 1.245 7.500 4.055 1.00 96.81 513 PRO A C 1
ATOM 3789 O O . PRO A 1 513 ? 1.398 6.325 3.699 1.00 96.81 513 PRO A O 1
ATOM 3792 N N . ASP A 1 514 ? 1.992 8.504 3.584 1.00 95.69 514 ASP A N 1
ATOM 3793 C CA . ASP A 1 514 ? 3.093 8.389 2.624 1.00 95.69 514 ASP A CA 1
ATOM 3794 C C . ASP A 1 514 ? 4.228 9.361 2.999 1.00 95.69 514 ASP A C 1
ATOM 3796 O O . ASP A 1 514 ? 3.990 10.542 3.271 1.00 95.69 514 ASP A O 1
ATOM 3800 N N . LEU A 1 515 ? 5.479 8.893 2.981 1.00 97.06 515 LEU A N 1
ATOM 3801 C CA . LEU A 1 515 ? 6.672 9.685 3.304 1.00 97.06 515 LEU A CA 1
ATOM 3802 C C . LEU A 1 515 ? 6.796 10.940 2.430 1.00 97.06 515 LEU A C 1
ATOM 3804 O O . LEU A 1 515 ? 7.294 11.970 2.873 1.00 97.06 515 LEU A O 1
ATOM 3808 N N . ARG A 1 516 ? 6.332 10.868 1.180 1.00 96.06 516 ARG A N 1
ATOM 3809 C CA . ARG A 1 516 ? 6.368 11.984 0.228 1.00 96.06 516 ARG A CA 1
ATOM 3810 C C . ARG A 1 516 ? 5.365 13.076 0.589 1.00 96.06 516 ARG A C 1
ATOM 3812 O O . ARG A 1 516 ? 5.537 14.202 0.132 1.00 96.06 516 ARG A O 1
ATOM 3819 N N . ALA A 1 517 ? 4.348 12.773 1.395 1.00 93.88 517 ALA A N 1
ATOM 3820 C CA . ALA A 1 517 ? 3.351 13.731 1.868 1.00 93.88 517 ALA A CA 1
ATOM 3821 C C . ALA A 1 517 ? 3.626 14.267 3.288 1.00 93.88 517 ALA A C 1
ATOM 3823 O O . ALA A 1 517 ? 3.180 15.368 3.586 1.00 93.88 517 ALA A O 1
ATOM 3824 N N . LYS A 1 518 ? 4.392 13.543 4.119 1.00 94.94 518 LYS A N 1
ATOM 3825 C CA . LYS A 1 518 ? 4.753 13.931 5.497 1.00 94.94 518 LYS A CA 1
ATOM 3826 C C . LYS A 1 518 ? 5.416 15.317 5.574 1.00 94.94 518 LYS A C 1
ATOM 3828 O O . LYS A 1 518 ? 6.393 15.575 4.866 1.00 94.94 518 LYS A O 1
ATOM 3833 N N . GLU A 1 519 ? 4.969 16.151 6.518 1.00 91.50 519 GLU A N 1
ATOM 3834 C CA . GLU A 1 519 ? 5.593 17.443 6.837 1.00 91.50 519 GLU A CA 1
ATOM 3835 C C . GLU A 1 519 ? 5.764 17.690 8.358 1.00 91.50 519 GLU A C 1
ATOM 3837 O O . GLU A 1 519 ? 4.962 17.230 9.171 1.00 91.50 519 GLU A O 1
ATOM 3842 N N . PRO A 1 520 ? 6.801 18.429 8.798 1.00 88.88 520 PRO A N 1
ATOM 3843 C CA . PRO A 1 520 ? 7.975 18.818 8.025 1.00 88.88 520 PRO A CA 1
ATOM 3844 C C . PRO A 1 520 ? 8.855 17.600 7.699 1.00 88.88 520 PRO A C 1
ATOM 3846 O O . PRO A 1 520 ? 9.063 16.719 8.535 1.00 88.88 520 PRO A O 1
ATOM 3849 N N . THR A 1 521 ? 9.432 17.571 6.499 1.00 90.31 521 THR A N 1
ATOM 3850 C CA . THR A 1 521 ? 10.388 16.517 6.116 1.00 90.31 521 THR A CA 1
ATOM 3851 C C . THR A 1 521 ? 11.689 16.615 6.945 1.00 90.31 521 THR A C 1
ATOM 3853 O O . THR A 1 521 ? 12.412 17.616 6.892 1.00 90.31 521 THR A O 1
ATOM 3856 N N . THR A 1 522 ? 12.039 15.566 7.694 1.00 93.00 522 THR A N 1
ATOM 3857 C CA . THR A 1 522 ? 13.234 15.484 8.565 1.00 93.00 522 THR A CA 1
ATOM 3858 C C . THR A 1 522 ? 14.511 15.087 7.802 1.00 93.00 522 THR A C 1
ATOM 3860 O O . THR A 1 522 ? 14.500 14.842 6.594 1.00 93.00 522 THR A O 1
ATOM 3863 N N . SER A 1 523 ? 15.653 15.007 8.498 1.00 91.88 523 SER A N 1
ATOM 3864 C CA . SER A 1 523 ? 16.895 14.445 7.943 1.00 91.88 523 SER A CA 1
ATOM 3865 C C . SER A 1 523 ? 16.788 12.943 7.651 1.00 91.88 523 SER A C 1
ATOM 3867 O O . SER A 1 523 ? 17.255 12.511 6.600 1.00 91.88 523 SER A O 1
ATOM 3869 N N . ALA A 1 524 ? 16.143 12.167 8.529 1.00 91.38 524 ALA A N 1
ATOM 3870 C CA . ALA A 1 524 ? 15.916 10.734 8.331 1.00 91.38 524 ALA A CA 1
ATOM 3871 C C . ALA A 1 524 ? 14.958 10.462 7.158 1.00 91.38 524 ALA A C 1
ATOM 3873 O O . ALA A 1 524 ? 15.197 9.562 6.353 1.00 91.38 524 ALA A O 1
ATOM 3874 N N . ASP A 1 525 ? 13.923 11.294 7.006 1.00 94.50 525 ASP A N 1
ATOM 3875 C CA . ASP A 1 525 ? 13.004 11.234 5.864 1.00 94.50 525 ASP A CA 1
ATOM 3876 C C . ASP A 1 525 ? 13.754 11.483 4.544 1.00 94.50 525 ASP A C 1
ATOM 3878 O O . ASP A 1 525 ? 13.622 10.708 3.597 1.00 94.50 525 ASP A O 1
ATOM 3882 N N . ARG A 1 526 ? 14.612 12.517 4.488 1.00 94.06 526 ARG A N 1
ATOM 3883 C CA . ARG A 1 526 ? 15.458 12.803 3.312 1.00 94.06 526 ARG A CA 1
ATOM 3884 C C . ARG A 1 526 ? 16.425 11.665 2.989 1.00 94.06 526 ARG A C 1
ATOM 3886 O O . ARG A 1 526 ? 16.600 11.339 1.818 1.00 94.06 526 ARG A O 1
ATOM 3893 N N . GLU A 1 527 ? 17.039 11.052 3.999 1.00 91.75 527 GLU A N 1
ATOM 3894 C CA . GLU A 1 527 ? 17.933 9.903 3.807 1.00 91.75 527 GLU A CA 1
ATOM 3895 C C . GLU A 1 527 ? 17.176 8.683 3.247 1.00 91.75 527 GLU A C 1
ATOM 3897 O O . GLU A 1 527 ? 17.681 7.982 2.369 1.00 91.75 527 GLU A O 1
ATOM 3902 N N . THR A 1 528 ? 15.936 8.472 3.695 1.00 93.31 528 THR A N 1
ATOM 3903 C CA . THR A 1 528 ? 15.055 7.392 3.226 1.00 93.31 528 THR A CA 1
ATOM 3904 C C . THR A 1 528 ? 14.586 7.636 1.788 1.00 93.31 528 THR A C 1
ATOM 3906 O O . THR A 1 528 ? 14.707 6.750 0.945 1.00 93.31 528 THR A O 1
ATOM 3909 N N . LEU A 1 529 ? 14.162 8.860 1.450 1.00 94.50 529 LEU A N 1
ATOM 3910 C CA . LEU A 1 529 ? 13.842 9.253 0.069 1.00 94.50 529 LEU A CA 1
ATOM 3911 C C . LEU A 1 529 ? 15.052 9.084 -0.870 1.00 94.50 529 LEU A C 1
ATOM 3913 O O . LEU A 1 529 ? 14.907 8.596 -1.993 1.00 94.50 529 LEU A O 1
ATOM 3917 N N . ALA A 1 530 ? 16.260 9.414 -0.404 1.00 91.81 530 ALA A N 1
ATOM 3918 C CA . ALA A 1 530 ? 17.487 9.196 -1.166 1.00 91.81 530 ALA A CA 1
ATOM 3919 C C . ALA A 1 530 ? 17.810 7.700 -1.359 1.00 91.81 530 ALA A C 1
ATOM 3921 O O . ALA A 1 530 ? 18.212 7.305 -2.455 1.00 91.81 530 ALA A O 1
ATOM 3922 N N . SER A 1 531 ? 17.601 6.848 -0.345 1.00 89.19 531 SER A N 1
ATOM 3923 C CA . SER A 1 531 ? 17.925 5.410 -0.411 1.00 89.19 531 SER A CA 1
ATOM 3924 C C . SER A 1 531 ? 17.119 4.663 -1.488 1.00 89.19 531 SER A C 1
ATOM 3926 O O . SER A 1 531 ? 17.650 3.762 -2.149 1.00 89.19 531 SER A O 1
ATOM 3928 N N . VAL A 1 532 ? 15.872 5.096 -1.715 1.00 89.06 532 VAL A N 1
ATOM 3929 C CA . VAL A 1 532 ? 14.948 4.576 -2.739 1.00 89.06 532 VAL A CA 1
ATOM 3930 C C . VAL A 1 532 ? 15.032 5.314 -4.083 1.00 89.06 532 VAL A C 1
ATOM 3932 O O . VAL A 1 532 ? 14.317 4.963 -5.020 1.00 89.06 532 VAL A O 1
ATOM 3935 N N . ASN A 1 533 ? 15.946 6.282 -4.225 1.00 89.50 533 ASN A N 1
ATOM 3936 C CA . ASN A 1 533 ? 16.122 7.131 -5.413 1.00 89.50 533 ASN A CA 1
ATOM 3937 C C . ASN A 1 533 ? 14.891 8.004 -5.761 1.00 89.50 533 ASN A C 1
ATOM 3939 O O . ASN A 1 533 ? 14.627 8.276 -6.935 1.00 89.50 533 ASN A O 1
ATOM 3943 N N . ALA A 1 534 ? 14.134 8.462 -4.759 1.00 89.94 534 ALA A N 1
ATOM 3944 C CA . ALA A 1 534 ? 13.034 9.404 -4.952 1.00 89.94 534 ALA A CA 1
ATOM 3945 C C . ALA A 1 534 ? 13.577 10.833 -5.146 1.00 89.94 534 ALA A C 1
ATOM 3947 O O . ALA A 1 534 ? 13.861 11.548 -4.188 1.00 89.94 534 ALA A O 1
ATOM 3948 N N . ALA A 1 535 ? 13.728 11.251 -6.405 1.00 90.31 535 ALA A N 1
ATOM 3949 C CA . ALA A 1 535 ? 14.156 12.606 -6.751 1.00 90.31 535 ALA A CA 1
ATOM 3950 C C . ALA A 1 535 ? 13.137 13.665 -6.289 1.00 90.31 535 ALA A C 1
ATOM 3952 O O . ALA A 1 535 ? 11.931 13.462 -6.423 1.00 90.31 535 ALA A O 1
ATOM 3953 N N . GLU A 1 536 ? 13.618 14.822 -5.829 1.00 91.31 536 GLU A N 1
ATOM 3954 C CA . GLU A 1 536 ? 12.812 15.910 -5.247 1.00 91.31 536 GLU A CA 1
ATOM 3955 C C . GLU A 1 536 ? 11.633 16.348 -6.135 1.00 91.31 536 GLU A C 1
ATOM 3957 O O . GLU A 1 536 ? 10.496 16.400 -5.673 1.00 91.31 536 GLU A O 1
ATOM 3962 N N . ALA A 1 537 ? 11.857 16.545 -7.439 1.00 91.62 537 ALA A N 1
ATOM 3963 C CA . ALA A 1 537 ? 10.788 16.870 -8.389 1.00 91.62 537 ALA A CA 1
ATOM 3964 C C . ALA A 1 537 ? 9.723 15.756 -8.515 1.00 91.62 537 ALA A C 1
ATOM 3966 O O . ALA A 1 537 ? 8.548 16.035 -8.757 1.00 91.62 537 ALA A O 1
ATOM 3967 N N . GLY A 1 538 ? 10.116 14.492 -8.328 1.00 91.56 538 GLY A N 1
ATOM 3968 C CA . GLY A 1 538 ? 9.202 13.349 -8.269 1.00 91.56 538 GLY A CA 1
ATOM 3969 C C . GLY A 1 538 ? 8.414 13.295 -6.959 1.00 91.56 538 GLY A C 1
ATOM 3970 O O . GLY A 1 538 ? 7.221 13.003 -6.986 1.00 91.56 538 GLY A O 1
ATOM 3971 N N . VAL A 1 539 ? 9.048 13.639 -5.832 1.00 94.38 539 VAL A N 1
ATOM 3972 C CA . VAL A 1 539 ? 8.397 13.777 -4.516 1.00 94.38 539 VAL A CA 1
ATOM 3973 C C . VAL A 1 539 ? 7.356 14.898 -4.550 1.00 94.38 539 VAL A C 1
ATOM 3975 O O . VAL A 1 539 ? 6.201 14.660 -4.206 1.00 94.38 539 VAL A O 1
ATOM 3978 N N . ALA A 1 540 ? 7.723 16.083 -5.047 1.00 94.75 540 ALA A N 1
ATOM 3979 C CA . ALA A 1 540 ? 6.818 17.223 -5.187 1.00 94.75 540 ALA A CA 1
ATOM 3980 C C . ALA A 1 540 ? 5.628 16.909 -6.113 1.00 94.75 540 ALA A C 1
ATOM 3982 O O . ALA A 1 540 ? 4.479 17.174 -5.758 1.00 94.75 540 ALA A O 1
ATOM 3983 N N . ARG A 1 541 ? 5.877 16.266 -7.266 1.00 94.12 541 ARG A N 1
ATOM 3984 C CA . ARG A 1 541 ? 4.810 15.814 -8.175 1.00 94.12 541 ARG A CA 1
ATOM 3985 C C . ARG A 1 541 ? 3.888 14.791 -7.505 1.00 94.12 541 ARG A C 1
ATOM 3987 O O . ARG A 1 541 ? 2.674 14.924 -7.615 1.00 94.12 541 ARG A O 1
ATOM 3994 N N . TRP A 1 542 ? 4.435 13.795 -6.805 1.00 95.25 542 TRP A N 1
ATOM 3995 C CA . TRP A 1 542 ? 3.638 12.800 -6.077 1.00 95.25 542 TRP A CA 1
ATOM 3996 C C . TRP A 1 542 ? 2.758 13.448 -5.008 1.00 95.25 542 TRP A C 1
ATOM 3998 O O . TRP A 1 542 ? 1.571 13.147 -4.927 1.00 95.25 542 TRP A O 1
ATOM 4008 N N . ARG A 1 543 ? 3.327 14.369 -4.221 1.00 95.94 543 ARG A N 1
ATOM 4009 C CA . ARG A 1 543 ? 2.616 15.134 -3.191 1.00 95.94 543 ARG A CA 1
ATOM 4010 C C . ARG A 1 543 ? 1.439 15.907 -3.784 1.00 95.94 543 ARG A C 1
ATOM 4012 O O . ARG A 1 543 ? 0.338 15.797 -3.257 1.00 95.94 543 ARG A O 1
ATOM 4019 N N . ALA A 1 544 ? 1.647 16.607 -4.902 1.00 96.88 544 ALA A N 1
ATOM 4020 C CA . ALA A 1 544 ? 0.588 17.333 -5.605 1.00 96.88 544 ALA A CA 1
ATOM 4021 C C . ALA A 1 544 ? -0.532 16.400 -6.107 1.00 96.88 544 ALA A C 1
ATOM 4023 O O . ALA A 1 544 ? -1.703 16.660 -5.840 1.00 96.88 544 ALA A O 1
ATOM 4024 N N . ILE A 1 545 ? -0.182 15.281 -6.758 1.00 96.94 545 ILE A N 1
ATOM 4025 C CA . ILE A 1 545 ? -1.161 14.286 -7.234 1.00 96.94 545 ILE A CA 1
ATOM 4026 C C . ILE A 1 545 ? -1.956 13.697 -6.059 1.00 96.94 545 ILE A C 1
ATOM 4028 O O . ILE A 1 545 ? -3.180 13.635 -6.113 1.00 96.94 545 ILE A O 1
ATOM 4032 N N . SER A 1 546 ? -1.271 13.276 -4.992 1.00 96.75 546 SER A N 1
ATOM 4033 C CA . SER A 1 546 ? -1.889 12.664 -3.811 1.00 96.75 546 SER A CA 1
ATOM 4034 C C . SER A 1 546 ? -2.813 13.641 -3.076 1.00 96.75 546 SER A C 1
ATOM 4036 O O . SER A 1 546 ? -3.936 13.284 -2.730 1.00 96.75 546 SER A O 1
ATOM 4038 N N . ALA A 1 547 ? -2.396 14.898 -2.887 1.00 96.94 547 ALA A N 1
ATOM 4039 C CA . ALA A 1 547 ? -3.231 15.930 -2.273 1.00 96.94 547 ALA A CA 1
ATOM 4040 C C . ALA A 1 547 ? -4.491 16.232 -3.104 1.00 96.94 547 ALA A C 1
ATOM 4042 O O . ALA A 1 547 ? -5.595 16.247 -2.560 1.00 96.94 547 ALA A O 1
ATOM 4043 N N . ALA A 1 548 ? -4.352 16.402 -4.424 1.00 97.31 548 ALA A N 1
ATOM 4044 C CA . ALA A 1 548 ? -5.491 16.634 -5.313 1.00 97.31 548 ALA A CA 1
ATOM 4045 C C . ALA A 1 548 ? -6.435 15.416 -5.393 1.00 97.31 548 ALA A C 1
ATOM 4047 O O . ALA A 1 548 ? -7.655 15.585 -5.463 1.00 97.31 548 ALA A O 1
ATOM 4048 N N . ALA A 1 549 ? -5.898 14.191 -5.333 1.00 96.88 549 ALA A N 1
ATOM 4049 C CA . ALA A 1 549 ? -6.697 12.969 -5.309 1.00 96.88 549 ALA A CA 1
ATOM 4050 C C . ALA A 1 549 ? -7.515 12.872 -4.012 1.00 96.88 549 ALA A C 1
ATOM 4052 O O . ALA A 1 549 ? -8.731 12.730 -4.088 1.00 96.88 549 ALA A O 1
ATOM 4053 N N . ARG A 1 550 ? -6.884 13.042 -2.839 1.00 96.00 550 ARG A N 1
ATOM 4054 C CA . ARG A 1 550 ? -7.570 13.051 -1.532 1.00 96.00 550 ARG A CA 1
ATOM 4055 C C . ARG A 1 550 ? -8.664 14.114 -1.451 1.00 96.00 550 ARG A C 1
ATOM 4057 O O . ARG A 1 550 ? -9.784 13.804 -1.054 1.00 96.00 550 ARG A O 1
ATOM 4064 N N . ALA A 1 551 ? -8.385 15.339 -1.903 1.00 95.88 551 ALA A N 1
ATOM 4065 C CA . ALA A 1 551 ? -9.383 16.410 -1.949 1.00 95.88 551 ALA A CA 1
ATOM 4066 C C . ALA A 1 551 ? -10.629 16.010 -2.771 1.00 95.88 551 ALA A C 1
ATOM 4068 O O . ALA A 1 551 ? -11.758 16.261 -2.347 1.00 95.88 551 ALA A O 1
ATOM 4069 N N . SER A 1 552 ? -10.424 15.301 -3.888 1.00 94.75 552 SER A N 1
ATOM 4070 C CA . SER A 1 552 ? -11.472 14.790 -4.795 1.00 94.75 552 SER A CA 1
ATOM 4071 C C . SER A 1 552 ? -12.228 13.548 -4.279 1.00 94.75 552 SER A C 1
ATOM 4073 O O . SER A 1 552 ? -13.084 13.006 -4.986 1.00 94.75 552 SER A O 1
ATOM 4075 N N . LEU A 1 553 ? -11.887 13.067 -3.079 1.00 94.25 553 LEU A N 1
ATOM 4076 C CA . LEU A 1 553 ? -12.489 11.911 -2.402 1.00 94.25 553 LEU A CA 1
ATOM 4077 C C . LEU A 1 553 ? -13.107 12.287 -1.040 1.00 94.25 553 LEU A C 1
ATOM 4079 O O . LEU A 1 553 ? -13.608 11.417 -0.329 1.00 94.25 553 LEU A O 1
ATOM 4083 N N . SER A 1 554 ? -13.082 13.571 -0.668 1.00 90.94 554 SER A N 1
ATOM 4084 C CA . SER A 1 554 ? -13.581 14.070 0.623 1.00 90.94 554 SER A CA 1
ATOM 4085 C C . SER A 1 554 ? -15.078 13.806 0.841 1.00 90.94 554 SER A C 1
ATOM 4087 O O . SER A 1 554 ? -15.491 13.445 1.941 1.00 90.94 554 SER A O 1
ATOM 4089 N N . ASP A 1 555 ? -15.883 13.885 -0.219 1.00 94.19 555 ASP A N 1
ATOM 4090 C CA . ASP A 1 555 ? -17.318 13.575 -0.226 1.00 94.19 555 ASP A CA 1
ATOM 4091 C C . ASP A 1 555 ? -17.629 12.083 -0.016 1.00 94.19 555 ASP A C 1
ATOM 4093 O O . ASP A 1 555 ? -18.736 11.732 0.386 1.00 94.19 555 ASP A O 1
ATOM 4097 N N . LEU A 1 556 ? -16.655 11.193 -0.238 1.00 94.50 556 LEU A N 1
ATOM 4098 C CA . LEU A 1 556 ? -16.811 9.772 0.057 1.00 94.50 556 LEU A CA 1
ATOM 4099 C C . LEU A 1 556 ? -16.649 9.455 1.547 1.00 94.50 556 LEU A C 1
ATOM 4101 O O . LEU A 1 556 ? -16.908 8.314 1.922 1.00 94.50 556 LEU A O 1
ATOM 4105 N N . GLY A 1 557 ? -16.225 10.390 2.403 1.00 94.25 557 GLY A N 1
ATOM 4106 C CA . GLY A 1 557 ? -15.979 10.095 3.819 1.00 94.25 557 GLY A CA 1
ATOM 4107 C C . GLY A 1 557 ? -14.861 9.065 4.020 1.00 94.25 557 GLY A C 1
ATOM 4108 O O . GLY A 1 557 ? -14.993 8.152 4.834 1.00 94.25 557 GLY A O 1
ATOM 4109 N N . VAL A 1 558 ? -13.794 9.169 3.222 1.00 95.75 558 VAL A N 1
ATOM 4110 C CA . VAL A 1 558 ? -12.549 8.416 3.423 1.00 95.75 558 VAL A CA 1
ATOM 4111 C C . VAL A 1 558 ? -11.768 9.078 4.559 1.00 95.75 558 VAL A C 1
ATOM 4113 O O . VAL A 1 558 ? -11.525 10.283 4.522 1.00 95.75 558 VAL A O 1
ATOM 4116 N N . LEU A 1 559 ? -11.369 8.300 5.564 1.00 96.50 559 LEU A N 1
ATOM 4117 C CA . LEU A 1 559 ? -10.561 8.772 6.687 1.00 96.50 559 LEU A CA 1
ATOM 4118 C C . LEU A 1 559 ? -9.132 9.062 6.211 1.00 96.50 559 LEU A C 1
ATOM 4120 O O . LEU A 1 559 ? -8.395 8.149 5.845 1.00 96.50 559 LEU A O 1
ATOM 4124 N N . ASP A 1 560 ? -8.733 10.329 6.203 1.00 96.94 560 ASP A N 1
ATOM 4125 C CA . ASP A 1 560 ? -7.401 10.733 5.755 1.00 96.94 560 ASP A CA 1
ATOM 4126 C C . ASP A 1 560 ? -6.369 10.601 6.883 1.00 96.94 560 ASP A C 1
ATOM 4128 O O . ASP A 1 560 ? -6.394 11.350 7.859 1.00 96.94 560 ASP A O 1
ATOM 4132 N N . LEU A 1 561 ? -5.444 9.647 6.741 1.00 97.19 561 LEU A N 1
ATOM 4133 C CA . LEU A 1 561 ? -4.366 9.402 7.700 1.00 97.19 561 LEU A CA 1
ATOM 4134 C C . LEU A 1 561 ? -3.022 9.992 7.247 1.00 97.19 561 LEU A C 1
ATOM 4136 O O . LEU A 1 561 ? -1.992 9.690 7.850 1.00 97.19 561 LEU A O 1
ATOM 4140 N N . THR A 1 562 ? -2.998 10.833 6.205 1.00 96.44 562 THR A N 1
ATOM 4141 C CA . THR A 1 562 ? -1.750 11.353 5.612 1.00 96.44 562 THR A CA 1
ATOM 4142 C C . THR A 1 562 ? -0.843 12.042 6.633 1.00 96.44 562 THR A C 1
ATOM 4144 O O . THR A 1 562 ? 0.371 11.831 6.637 1.00 96.44 562 THR A O 1
ATOM 4147 N N . GLU A 1 563 ? -1.443 12.812 7.539 1.00 96.62 563 GLU A N 1
ATOM 4148 C CA . GLU A 1 563 ? -0.740 13.670 8.492 1.00 96.62 563 GLU A CA 1
ATOM 4149 C C . GLU A 1 563 ? -0.352 12.944 9.806 1.00 96.62 563 GLU A C 1
ATOM 4151 O O . GLU A 1 563 ? 0.237 13.563 10.690 1.00 96.62 563 GLU A O 1
ATOM 4156 N N . VAL A 1 564 ? -0.640 11.638 9.960 1.00 97.44 564 VAL A N 1
ATOM 4157 C CA . VAL A 1 564 ? -0.439 10.870 11.221 1.00 97.44 564 VAL A CA 1
ATOM 4158 C C . VAL A 1 564 ? 1.012 10.877 11.723 1.00 97.44 564 VAL A C 1
ATOM 4160 O O . VAL A 1 564 ? 1.258 10.767 12.924 1.00 97.44 564 VAL A O 1
ATOM 4163 N N . PHE A 1 565 ? 1.991 11.045 10.829 1.00 97.62 565 PHE A N 1
ATOM 4164 C CA . PHE A 1 565 ? 3.410 11.128 11.199 1.00 97.62 565 PHE A CA 1
ATOM 4165 C C . PHE A 1 565 ? 3.977 12.554 11.183 1.00 97.62 565 PHE A C 1
ATOM 4167 O O . PHE A 1 565 ? 5.194 12.722 11.304 1.00 97.62 565 PHE A O 1
ATOM 4174 N N . ASN A 1 566 ? 3.146 13.586 11.035 1.00 95.94 566 ASN A N 1
ATOM 4175 C CA . ASN A 1 566 ? 3.627 14.963 11.051 1.00 95.94 566 ASN A CA 1
ATOM 4176 C C . ASN A 1 566 ? 4.250 15.319 12.407 1.00 95.94 566 ASN A C 1
ATOM 4178 O O . ASN A 1 566 ? 3.850 14.831 13.464 1.00 95.94 566 ASN A O 1
ATOM 4182 N N . GLY A 1 567 ? 5.302 16.137 12.372 1.00 92.62 567 GLY A N 1
ATOM 4183 C CA . GLY A 1 567 ? 6.089 16.496 13.558 1.00 92.62 567 GLY A CA 1
ATOM 4184 C C . GLY A 1 567 ? 6.938 15.367 14.174 1.00 92.62 567 GLY A C 1
ATOM 4185 O O . GLY A 1 567 ? 7.790 15.663 15.011 1.00 92.62 567 GLY A O 1
ATOM 4186 N N . ARG A 1 568 ? 6.780 14.098 13.760 1.00 95.06 568 ARG A N 1
ATOM 4187 C CA . ARG A 1 568 ? 7.625 12.980 14.223 1.00 95.06 568 ARG A CA 1
ATOM 4188 C C . ARG A 1 568 ? 9.039 13.125 13.657 1.00 95.06 568 ARG A C 1
ATOM 4190 O O . ARG A 1 568 ? 9.219 13.203 12.437 1.00 95.06 568 ARG A O 1
ATOM 4197 N N . THR A 1 569 ? 10.035 13.186 14.539 1.00 93.25 569 THR A N 1
ATOM 4198 C CA . THR A 1 569 ? 11.445 13.437 14.181 1.00 93.25 569 THR A CA 1
ATOM 4199 C C . THR A 1 569 ? 12.258 12.155 14.020 1.00 93.25 569 THR A C 1
ATOM 4201 O O . THR A 1 569 ? 13.310 12.163 13.380 1.00 93.25 569 THR A O 1
ATOM 4204 N N . GLU A 1 570 ? 11.759 11.050 14.568 1.00 93.06 570 GLU A N 1
ATOM 4205 C CA . GLU A 1 570 ? 12.307 9.715 14.415 1.00 93.06 570 GLU A CA 1
ATOM 4206 C C . GLU A 1 570 ? 12.068 9.134 13.009 1.00 93.06 570 GLU A C 1
ATOM 4208 O O . GLU A 1 570 ? 11.137 9.509 12.290 1.00 93.06 570 GLU A O 1
ATOM 4213 N N . ALA A 1 571 ? 12.907 8.173 12.617 1.00 93.50 571 ALA A N 1
ATOM 4214 C CA . ALA A 1 571 ? 12.714 7.417 11.386 1.00 93.50 571 ALA A CA 1
ATOM 4215 C C . ALA A 1 571 ? 11.514 6.467 11.537 1.00 93.50 571 ALA A C 1
ATOM 4217 O O . ALA A 1 571 ? 11.593 5.475 12.262 1.00 93.50 571 ALA A O 1
ATOM 4218 N N . ILE A 1 572 ? 10.411 6.779 10.855 1.00 95.81 572 ILE A N 1
ATOM 4219 C CA . ILE A 1 572 ? 9.200 5.941 10.810 1.00 95.81 572 ILE A CA 1
ATOM 4220 C C . ILE A 1 572 ? 9.194 5.028 9.579 1.00 95.81 572 ILE A C 1
ATOM 4222 O O . ILE A 1 572 ? 8.822 3.860 9.674 1.00 95.81 572 ILE A O 1
ATOM 4226 N N . TYR A 1 573 ? 9.616 5.544 8.427 1.00 96.00 573 TYR A N 1
ATOM 4227 C CA . TYR A 1 573 ? 9.601 4.825 7.155 1.00 96.00 573 TYR A CA 1
ATOM 4228 C C . TYR A 1 573 ? 10.949 4.189 6.832 1.00 96.00 573 TYR A C 1
ATOM 4230 O O . TYR A 1 573 ? 11.990 4.768 7.134 1.00 96.00 573 TYR A O 1
ATOM 4238 N N . TRP A 1 574 ? 10.911 3.040 6.153 1.00 92.38 574 TRP A N 1
ATOM 4239 C CA . TRP A 1 574 ? 12.085 2.404 5.537 1.00 92.38 574 TRP A CA 1
ATOM 4240 C C . TRP A 1 574 ? 12.037 2.415 3.995 1.00 92.38 574 TRP A C 1
ATOM 4242 O O . TRP A 1 574 ? 13.035 2.125 3.336 1.00 92.38 574 TRP A O 1
ATOM 4252 N N . ASP A 1 575 ? 10.894 2.787 3.407 1.00 93.31 575 ASP A N 1
ATOM 4253 C CA . ASP A 1 575 ? 10.781 3.214 2.009 1.00 93.31 575 ASP A CA 1
ATOM 4254 C C . ASP A 1 575 ? 9.847 4.441 1.880 1.00 93.31 575 ASP A C 1
ATOM 4256 O O . ASP A 1 575 ? 9.931 5.347 2.700 1.00 93.31 575 ASP A O 1
ATOM 4260 N N . THR A 1 576 ? 8.987 4.534 0.860 1.00 94.50 576 THR A N 1
ATOM 4261 C CA . THR A 1 576 ? 8.030 5.656 0.737 1.00 94.50 576 THR A CA 1
ATOM 4262 C C . THR A 1 576 ? 6.697 5.445 1.456 1.00 94.50 576 THR A C 1
ATOM 4264 O O . THR A 1 576 ? 5.973 6.415 1.659 1.00 94.50 576 THR A O 1
ATOM 4267 N N . VAL A 1 577 ? 6.340 4.209 1.814 1.00 94.38 577 VAL A N 1
ATOM 4268 C CA . VAL A 1 577 ? 4.982 3.848 2.269 1.00 94.38 577 VAL A CA 1
ATOM 4269 C C . VAL A 1 577 ? 4.967 2.829 3.406 1.00 94.38 577 VAL A C 1
ATOM 4271 O O . VAL A 1 577 ? 3.999 2.772 4.160 1.00 94.38 577 VAL A O 1
ATOM 4274 N N . HIS A 1 578 ? 6.019 2.023 3.546 1.00 95.19 578 HIS A N 1
ATOM 4275 C CA . HIS A 1 578 ? 6.127 1.015 4.588 1.00 95.19 578 HIS A CA 1
ATOM 4276 C C . HIS A 1 578 ? 6.848 1.568 5.817 1.00 95.19 578 HIS A C 1
ATOM 4278 O O . HIS A 1 578 ? 7.884 2.236 5.729 1.00 95.19 578 HIS A O 1
ATOM 4284 N N . THR A 1 579 ? 6.284 1.257 6.979 1.00 95.50 579 THR A N 1
ATOM 4285 C CA . THR A 1 579 ? 6.691 1.803 8.270 1.00 95.50 579 THR A CA 1
ATOM 4286 C C . THR A 1 579 ? 7.295 0.735 9.170 1.00 95.50 579 THR A C 1
ATOM 4288 O O . THR A 1 579 ? 7.066 -0.464 8.995 1.00 95.50 579 THR A O 1
ATOM 4291 N N . ASN A 1 580 ? 8.068 1.170 10.159 1.00 94.81 580 ASN A N 1
ATOM 4292 C CA . ASN A 1 580 ? 8.443 0.337 11.291 1.00 94.81 580 ASN A CA 1
ATOM 4293 C C . ASN A 1 580 ? 7.281 0.164 12.287 1.00 94.81 580 ASN A C 1
ATOM 4295 O O . ASN A 1 580 ? 6.174 0.668 12.106 1.00 94.81 580 ASN A O 1
ATOM 4299 N N . GLU A 1 581 ? 7.572 -0.557 13.364 1.00 95.19 581 GLU A N 1
ATOM 4300 C CA . GLU A 1 581 ? 6.639 -0.908 14.439 1.00 95.19 581 GLU A CA 1
ATOM 4301 C C . GLU A 1 581 ? 6.058 0.342 15.133 1.00 95.19 581 GLU A C 1
ATOM 4303 O O . GLU A 1 581 ? 4.863 0.390 15.410 1.00 95.19 581 GLU A O 1
ATOM 4308 N N . THR A 1 582 ? 6.851 1.409 15.304 1.00 96.06 582 THR A N 1
ATOM 4309 C CA . THR A 1 582 ? 6.364 2.704 15.817 1.00 96.06 582 THR A CA 1
ATOM 4310 C C . THR A 1 582 ? 5.318 3.324 14.888 1.00 96.06 582 THR A C 1
ATOM 4312 O O . THR A 1 582 ? 4.289 3.809 15.350 1.00 96.06 582 THR A O 1
ATOM 4315 N N . GLY A 1 583 ? 5.548 3.295 13.571 1.00 96.31 583 GLY A N 1
ATOM 4316 C CA . GLY A 1 583 ? 4.568 3.783 12.600 1.00 96.31 583 GLY A CA 1
ATOM 4317 C C . GLY A 1 583 ? 3.298 2.933 12.543 1.00 96.31 583 GLY A C 1
ATOM 4318 O O . GLY A 1 583 ? 2.217 3.479 12.344 1.00 96.31 583 GLY A O 1
ATOM 4319 N N . ALA A 1 584 ? 3.408 1.617 12.749 1.00 96.50 584 ALA A N 1
ATOM 4320 C CA . ALA A 1 584 ? 2.252 0.727 12.856 1.00 96.50 584 ALA A CA 1
ATOM 4321 C C . ALA A 1 584 ? 1.380 1.064 14.076 1.00 96.50 584 ALA A C 1
ATOM 4323 O O . ALA A 1 584 ? 0.165 1.190 13.932 1.00 96.50 584 ALA A O 1
ATOM 4324 N N . ALA A 1 585 ? 2.002 1.280 15.240 1.00 96.75 585 ALA A N 1
ATOM 4325 C CA . ALA A 1 585 ? 1.310 1.674 16.465 1.00 96.75 585 ALA A CA 1
ATOM 4326 C C . ALA A 1 585 ? 0.601 3.030 16.318 1.00 96.75 585 ALA A C 1
ATOM 4328 O O . ALA A 1 585 ? -0.580 3.136 16.627 1.00 96.75 585 ALA A O 1
ATOM 4329 N N . LEU A 1 586 ? 1.272 4.041 15.755 1.00 97.44 586 LEU A N 1
ATOM 4330 C CA . LEU A 1 586 ? 0.685 5.368 15.511 1.00 97.44 586 LEU A CA 1
ATOM 4331 C C . LEU A 1 586 ? -0.503 5.329 14.528 1.00 97.44 586 LEU A C 1
ATOM 4333 O O . LEU A 1 586 ? -1.489 6.037 14.719 1.00 97.44 586 LEU A O 1
ATOM 4337 N N . VAL A 1 587 ? -0.444 4.488 13.488 1.00 97.44 587 VAL A N 1
ATOM 4338 C CA . VAL A 1 587 ? -1.580 4.287 12.567 1.00 97.44 587 VAL A CA 1
ATOM 4339 C C . VAL A 1 587 ? -2.726 3.543 13.249 1.00 97.44 587 VAL A C 1
ATOM 4341 O O . VAL A 1 587 ? -3.883 3.910 13.055 1.00 97.44 587 VAL A O 1
ATOM 4344 N N . ALA A 1 588 ? -2.429 2.537 14.074 1.00 96.62 588 ALA A N 1
ATOM 4345 C CA . ALA A 1 588 ? -3.436 1.858 14.880 1.00 96.62 588 ALA A CA 1
ATOM 4346 C C . ALA A 1 588 ? -4.115 2.830 15.864 1.00 96.62 588 ALA A C 1
ATOM 4348 O O . ALA A 1 588 ? -5.339 2.845 15.952 1.00 96.62 588 ALA A O 1
ATOM 4349 N N . GLU A 1 589 ? -3.353 3.702 16.530 1.00 97.00 589 GLU A N 1
ATOM 4350 C CA . GLU A 1 589 ? -3.869 4.757 17.414 1.00 97.00 589 GLU A CA 1
ATOM 4351 C C . GLU A 1 589 ? -4.761 5.767 16.680 1.00 97.00 589 GLU A C 1
ATOM 4353 O O . GLU A 1 589 ? -5.775 6.186 17.236 1.00 97.00 589 GLU A O 1
ATOM 4358 N N . ALA A 1 590 ? -4.432 6.122 15.434 1.00 97.25 590 ALA A N 1
ATOM 4359 C CA . ALA A 1 590 ? -5.238 7.024 14.609 1.00 97.25 590 ALA A CA 1
ATOM 4360 C C . ALA A 1 590 ? -6.514 6.365 14.041 1.00 97.25 590 ALA A C 1
ATOM 4362 O O . ALA A 1 590 ? -7.537 7.031 13.901 1.00 97.25 590 ALA A O 1
ATOM 4363 N N . LEU A 1 591 ? -6.475 5.062 13.738 1.00 96.25 591 LEU A N 1
ATOM 4364 C CA . LEU A 1 591 ? -7.638 4.279 13.297 1.00 96.25 591 LEU A CA 1
ATOM 4365 C C . LEU A 1 591 ? -8.603 3.947 14.445 1.00 96.25 591 LEU A C 1
ATOM 4367 O O . LEU A 1 591 ? -9.816 3.884 14.233 1.00 96.25 591 LEU A O 1
ATOM 4371 N N . TYR A 1 592 ? -8.076 3.707 15.650 1.00 95.44 592 TYR A N 1
ATOM 4372 C CA . TYR A 1 592 ? -8.842 3.152 16.767 1.00 95.44 592 TYR A CA 1
ATOM 4373 C C . TYR A 1 592 ? -10.106 3.952 17.137 1.00 95.44 592 TYR A C 1
ATOM 4375 O O . TYR A 1 592 ? -11.118 3.304 17.377 1.00 95.44 592 TYR A O 1
ATOM 4383 N N . PRO A 1 593 ? -10.132 5.303 17.169 1.00 95.44 593 PRO A N 1
ATOM 4384 C CA . PRO A 1 593 ? -11.345 6.055 17.501 1.00 95.44 593 PRO A CA 1
ATOM 4385 C C . PRO A 1 593 ? -12.522 5.753 16.566 1.00 95.44 593 PRO A C 1
ATOM 4387 O O . PRO A 1 593 ? -13.603 5.436 17.050 1.00 95.44 593 PRO A O 1
ATOM 4390 N N . SER A 1 594 ? -12.307 5.766 15.245 1.00 95.75 594 SER A N 1
ATOM 4391 C CA . SER A 1 594 ? -13.362 5.472 14.262 1.00 95.75 594 SER A CA 1
ATOM 4392 C C . SER A 1 594 ? -13.759 3.995 14.236 1.00 95.75 594 SER A C 1
ATOM 4394 O O . SER A 1 594 ? -14.902 3.678 13.918 1.00 95.75 594 SER A O 1
ATOM 4396 N N . ILE A 1 595 ? -12.837 3.086 14.572 1.00 94.62 595 ILE A N 1
ATOM 4397 C CA . ILE A 1 595 ? -13.151 1.664 14.770 1.00 94.62 595 ILE A CA 1
ATOM 4398 C C . ILE A 1 595 ? -14.018 1.488 16.022 1.00 94.62 595 ILE A C 1
ATOM 4400 O O . ILE A 1 595 ? -15.045 0.826 15.959 1.00 94.62 595 ILE A O 1
ATOM 4404 N N . ALA A 1 596 ? -13.632 2.101 17.143 1.00 92.56 596 ALA A N 1
ATOM 4405 C CA . ALA A 1 596 ? -14.340 2.004 18.414 1.00 92.56 596 ALA A CA 1
ATOM 4406 C C . ALA A 1 596 ? -15.749 2.607 18.345 1.00 92.56 596 ALA A C 1
ATOM 4408 O O . ALA A 1 596 ? -16.677 1.999 18.860 1.00 92.56 596 ALA A O 1
ATOM 4409 N N . GLU A 1 597 ? -15.915 3.745 17.665 1.00 93.25 597 GLU A N 1
ATOM 4410 C CA . GLU A 1 597 ? -17.219 4.366 17.398 1.00 93.25 597 GLU A CA 1
ATOM 4411 C C . GLU A 1 597 ? -18.149 3.420 16.621 1.00 93.25 597 GLU A C 1
ATOM 4413 O O . GLU A 1 597 ? -19.249 3.128 17.077 1.00 93.25 597 GLU A O 1
ATOM 4418 N N . ARG A 1 598 ? -17.688 2.878 15.485 1.00 93.19 598 ARG A N 1
ATOM 4419 C CA . ARG A 1 598 ? -18.471 1.958 14.634 1.00 93.19 598 ARG A CA 1
ATOM 4420 C C . ARG A 1 598 ? -18.764 0.607 15.285 1.00 93.19 598 ARG A C 1
ATOM 4422 O O . ARG A 1 598 ? -19.705 -0.075 14.896 1.00 93.19 598 ARG A O 1
ATOM 4429 N N . LEU A 1 599 ? -17.940 0.211 16.250 1.00 90.44 599 LEU A N 1
ATOM 4430 C CA . LEU A 1 599 ? -18.066 -1.033 17.001 1.00 90.44 599 LEU A CA 1
ATOM 4431 C C . LEU A 1 599 ? -18.679 -0.836 18.399 1.00 90.44 599 LEU A C 1
ATOM 4433 O O . LEU A 1 599 ? -18.578 -1.751 19.217 1.00 90.44 599 LEU A O 1
ATOM 4437 N N . ASP A 1 600 ? -19.285 0.319 18.702 1.00 89.25 600 ASP A N 1
ATOM 4438 C CA . ASP A 1 600 ? -19.868 0.647 20.017 1.00 89.25 600 ASP A CA 1
ATOM 4439 C C . ASP A 1 600 ? -18.947 0.285 21.206 1.00 89.25 600 ASP A C 1
ATOM 4441 O O . ASP A 1 600 ? -19.393 -0.162 22.267 1.00 89.25 600 ASP A O 1
ATOM 4445 N N . ILE A 1 601 ? -17.629 0.407 21.024 1.00 85.38 601 ILE A N 1
ATOM 4446 C CA . ILE A 1 601 ? -16.647 0.104 22.063 1.00 85.38 601 ILE A CA 1
ATOM 4447 C C . ILE A 1 601 ? -16.576 1.326 22.968 1.00 85.38 601 ILE A C 1
ATOM 4449 O O . ILE A 1 601 ? -15.948 2.329 22.616 1.00 85.38 601 ILE A O 1
ATOM 4453 N N . GLU A 1 602 ? -17.197 1.228 24.147 1.00 78.69 602 GLU A N 1
ATOM 4454 C CA . GLU A 1 602 ? -17.091 2.259 25.177 1.00 78.69 602 GLU A CA 1
ATOM 4455 C C . GLU A 1 602 ? -15.621 2.633 25.390 1.00 78.69 602 GLU A C 1
ATOM 4457 O O . GLU A 1 602 ? -14.762 1.789 25.666 1.00 78.69 602 GLU A O 1
ATOM 4462 N N . ALA A 1 603 ? -15.321 3.923 25.242 1.00 62.28 603 ALA A N 1
ATOM 4463 C CA . ALA A 1 603 ? -13.986 4.453 25.442 1.00 62.28 603 ALA A CA 1
ATOM 4464 C C . ALA A 1 603 ? -13.662 4.489 26.942 1.00 62.28 603 ALA A C 1
ATOM 4466 O O . ALA A 1 603 ? -13.671 5.549 27.569 1.00 62.28 603 ALA A O 1
ATOM 4467 N N . ALA A 1 604 ? -13.357 3.319 27.511 1.00 61.78 604 ALA A N 1
ATOM 4468 C CA . ALA A 1 604 ? -12.781 3.216 28.839 1.00 61.78 604 ALA A CA 1
ATOM 4469 C C . ALA A 1 604 ? -11.556 4.150 28.923 1.00 61.78 604 ALA A C 1
ATOM 4471 O O . ALA A 1 604 ? -10.737 4.161 27.989 1.00 61.78 604 ALA A O 1
ATOM 4472 N N . PRO A 1 605 ? -11.414 4.942 30.005 1.00 62.59 605 PRO A N 1
ATOM 4473 C CA . PRO A 1 605 ? -10.222 5.746 30.218 1.00 62.59 605 PRO A CA 1
ATOM 4474 C C . PRO A 1 605 ? -8.981 4.863 30.109 1.00 62.59 605 PRO A C 1
ATOM 4476 O O . PRO A 1 605 ? -8.934 3.784 30.698 1.00 62.59 605 PRO A O 1
ATOM 4479 N N . ILE A 1 606 ? -7.976 5.314 29.357 1.00 59.38 606 ILE A N 1
ATOM 4480 C CA . ILE A 1 606 ? -6.685 4.627 29.321 1.00 59.38 606 ILE A CA 1
ATOM 4481 C C . ILE A 1 606 ? -6.110 4.718 30.737 1.00 59.38 606 ILE A C 1
ATOM 4483 O O . ILE A 1 606 ? -5.761 5.817 31.177 1.00 59.38 606 ILE A O 1
ATOM 4487 N N . GLU A 1 607 ? -6.018 3.592 31.451 1.00 57.44 607 GLU A N 1
ATOM 4488 C CA . GLU A 1 607 ? -5.268 3.557 32.707 1.00 57.44 607 GLU A CA 1
ATOM 4489 C C . GLU A 1 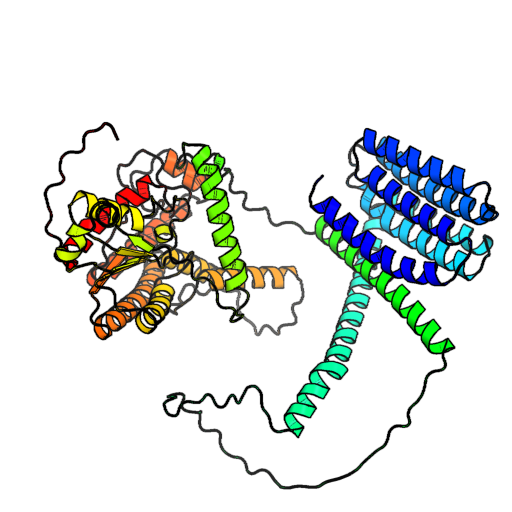607 ? -3.835 4.035 32.423 1.00 57.44 607 GLU A C 1
ATOM 4491 O O . GLU A 1 607 ? -3.204 3.527 31.485 1.00 57.44 607 GLU A O 1
ATOM 4496 N N . PRO A 1 608 ? -3.308 5.018 33.181 1.00 49.78 608 PRO A N 1
ATOM 4497 C CA . PRO A 1 608 ? -1.951 5.501 32.981 1.00 49.78 608 PRO A CA 1
ATOM 4498 C C . PRO A 1 608 ? -0.976 4.329 33.066 1.00 49.78 608 PRO A C 1
ATOM 4500 O O . PRO A 1 608 ? -0.893 3.663 34.099 1.00 49.78 608 PRO A O 1
ATOM 4503 N N . GLN A 1 609 ? -0.249 4.059 31.981 1.00 52.62 609 GLN A N 1
ATOM 4504 C CA . GLN A 1 609 ? 0.728 2.980 32.004 1.00 52.62 609 GLN A CA 1
ATOM 4505 C C . GLN A 1 609 ? 1.829 3.297 33.012 1.00 52.62 609 GLN A C 1
ATOM 4507 O O . GLN A 1 609 ? 2.408 4.384 32.989 1.00 52.62 609 GLN A O 1
ATOM 4512 N N . ASP A 1 610 ? 2.152 2.310 33.846 1.00 42.56 610 ASP A N 1
ATOM 4513 C CA . ASP A 1 610 ? 3.434 2.256 34.537 1.00 42.56 610 ASP A CA 1
ATOM 4514 C C . ASP A 1 610 ? 4.547 2.316 33.468 1.00 42.56 610 ASP A C 1
ATOM 4516 O O . ASP A 1 610 ? 4.618 1.408 32.630 1.00 42.56 610 ASP A O 1
ATOM 4520 N N . PRO A 1 611 ? 5.391 3.369 33.435 1.00 40.25 611 PRO A N 1
ATOM 4521 C CA . PRO A 1 611 ? 6.342 3.614 32.346 1.00 40.25 611 PRO A CA 1
ATOM 4522 C C . PRO A 1 611 ? 7.529 2.626 32.299 1.00 40.25 611 PRO A C 1
ATOM 4524 O O . PRO A 1 611 ? 8.512 2.877 31.603 1.00 40.25 611 PRO A O 1
ATOM 4527 N N . GLY A 1 612 ? 7.467 1.518 33.045 1.00 43.31 612 GLY A N 1
ATOM 4528 C CA . GLY A 1 612 ? 8.502 0.486 33.149 1.00 43.31 612 GLY A CA 1
ATOM 4529 C C . GLY A 1 612 ? 8.339 -0.761 32.263 1.00 43.31 612 GLY A C 1
ATOM 4530 O O . GLY A 1 612 ? 8.949 -1.780 32.596 1.00 43.31 612 GLY A O 1
ATOM 4531 N N . ARG A 1 613 ? 7.528 -0.740 31.190 1.00 37.03 613 ARG A N 1
ATOM 4532 C CA . ARG A 1 613 ? 7.329 -1.886 30.266 1.00 37.03 613 ARG A CA 1
ATOM 4533 C C . ARG A 1 613 ? 7.953 -1.710 28.882 1.00 37.03 613 ARG A C 1
ATOM 4535 O O . ARG A 1 613 ? 7.826 -0.610 28.310 1.00 37.03 613 ARG A O 1
#

pLDDT: mean 71.09, std 20.48, range [23.77, 97.62]

Foldseek 3Di:
DDPVVVVVVVVVCVLLVVVVVVVVVPDDDVNLVSVLVVLLVVLVVQLVPHDPVSVVVSVVSNVVSLVVCCVDPCPVVSVLVVVVSVLLVVLLVVCVVPDPCSVVLVVLSLQLVVLLVVLVVVCVVPVDCVSNVVSNVVSSVSSVCVVPPVVVVVVVVVVLVVVLVVVVVVVVVVVVVCCCVPPVVVVVVVCVVVVPDVVVPPPPDVPPPPDPPDPDDDDDDDDDDDDDDDDDDDDDDPVVVVVVVVVVSVVVVVNVSSVVVVVVVCVVPDPDDPPLQLVDDLQRAQLPPDNVLSVVLVVVLCVQVVLCVVCVVDVDPDPDPQPKDKAWAPVVVPDVVCVVVAPDAFEEEEEEPQQVQNSEDSCLHLQNLLQVVCVLQVHIYMYTYNYDYQDDLQSVLVVLLVCLVPDQAGQEYEYEEQLSLLVLLLLCLQQLNNQDLDDDTSVVSVVVVVVVVCVVVVPPPPPDDDPDDRRRSPHDQLLSSLVSSLSNNVVSLVSNVVSCVVSVHYYAAAYAAWLLQEPPNEPSSVVQCVSSPPDPVNSVSSNSNSVSNVVSCVVVVHHYCHHLCHPPHGQQDNHTGHGYSVVSNSVSVSVNVVVCVSVVNPRRPRDPDPPPD

Radius of gyration: 34.21 Å; Cα contacts (8 Å, |Δi|>4): 604; chains: 1; bounding box: 80×75×81 Å

Nearest PDB structures (foldseek):
  7c82-assembly1_A  TM=6.059E-01  e=8.270E-03  Altericroceibacterium indicum
  7c85-assembly1_A  TM=5.422E-01  e=1.693E-02  Altericroceibacterium indicum
  8d1x-assembly1_E  TM=3.817E-01  e=1.186E+00  Neisseria gonorrhoeae NCCP11945

Secondary structure (DSSP, 8-state):
--HHHHHHHHHHHHHHHHHHHHHHTT-SSHHHHHHHHHHHHHHHHHHHHS-HHHHHHHHHHHHHHHHHHSSSTTHHHHHHHHHHHHHHHHHHHHHHHS-TTTTSSHHHHHHHHHHHHHHHHHHHHH--HHHHHHHHHHHHHHHHHHHH-HHHHHHHHHHHHHHHHHHHHHHHHHHHHHHIIIIIHHHHHHHHHHT--TT--S---TT----------PPPPP-------PPP-----HHHHHHHHHHHHHHHHHHHHHHHHHHHHHHHH---------SS-GGG-TT---HHHHHHHHHHHHHHHHHHHHHHS-----------EEEE-HHHHH-GGGTTT-----EEEE-STTTTTTTS-GGGSHHHHHHHHHHHTT---EEEE---TT--HHHHHHHHHHHHHHSPPPSEEEEEE-HHHHHHHHHHHHHT-TT--S---HHHHHHHHHHHHHHHHTT---S----------PPPPHHHHHHHHHHHHHHHHHHHHHHHHHHT-EEEEEEPP-TTT-SS--HHHHHHHHHTT--HHHHHHHHHHHHHHHHTTGGGT-EE-GGGGTT--S--BSSSS-B-HHHHHHHHHHHHHHHHHHTT------PPP-TT-

Mean predicted aligned error: 18.44 Å

Sequence (613 aa):
MSDRVLRIGIAVSIGVVGPLARIIETGSDRLASVIVLVVLGFGVVGAHAGTLRTRIVAGAAIAASLAFAWPLEVRRSAAVVAAGCAVAAVGLLDGSIRSASARSARPAAVPALAVVAVGEVLWYRHGSPVVFAPVCAVAGAIAVVWARHPGARARWTAGIHRIGSTIGRAMTDLMGAVAFGVLVMPIGLLLRLVRVDPLENGWSRPDSTWLPGARLRRPRPERRAARSLAQPEFVPSTGARRRRAALAVALAIGAAGATYAAFEIRGATAHRPPRRHVHRGFEDDPAFPRRSLKRTLRVSLLGAWNNIEFNGAVGAGGSAMSPRSSSTSAAEARNPALRTRWASIRDLVLRGSAAFGAGQRNDHTIASELVALADRRSATLEVHNFGVPATTNWQTAVLMIEKLAWNPPPDLVVVYDGANDVGLQGALVAKGNGDSDEPASIVDAELDLVLRERAAAGGSTTVPTAESTPPDTTPPPPEQMAARIAVRYRRGVELIRASCERAGVDVLVAWQPDLRAKEPTTSADRETLASVNAAEAGVARWRAISAAARASLSDLGVLDLTEVFNGRTEAIYWDTVHTNETGAALVAEALYPSIAERLDIEAAPIEPQDPGR